Protein AF-A0A0D3J3I7-F1 (afdb_monomer)

Structure (mmCIF, N/CA/C/O backbone):
data_AF-A0A0D3J3I7-F1
#
_entry.id   AF-A0A0D3J3I7-F1
#
loop_
_atom_site.group_PDB
_atom_site.id
_atom_site.type_symbol
_atom_site.label_atom_id
_atom_site.label_alt_id
_atom_site.label_comp_id
_atom_site.label_asym_id
_atom_site.label_entity_id
_atom_site.label_seq_id
_atom_site.pdbx_PDB_ins_code
_atom_site.Cartn_x
_atom_site.Cartn_y
_atom_site.Cartn_z
_atom_site.occupancy
_atom_site.B_iso_or_equiv
_atom_site.auth_seq_id
_atom_site.auth_comp_id
_atom_site.auth_asym_id
_atom_site.auth_atom_id
_atom_site.pdbx_PDB_model_num
ATOM 1 N N . MET A 1 1 ? -4.896 -12.250 12.990 1.00 57.44 1 MET A N 1
ATOM 2 C CA . MET A 1 1 ? -4.670 -11.196 14.006 1.00 57.44 1 MET A CA 1
ATOM 3 C C . MET A 1 1 ? -5.118 -11.741 15.356 1.00 57.44 1 MET A C 1
ATOM 5 O O . MET A 1 1 ? -6.136 -12.419 15.376 1.00 57.44 1 MET A O 1
ATOM 9 N N . LEU A 1 2 ? -4.373 -11.511 16.444 1.00 67.31 2 LEU A N 1
ATOM 10 C CA . LEU A 1 2 ? -4.566 -12.189 17.744 1.00 67.31 2 LEU A CA 1
ATOM 11 C C . LEU A 1 2 ? -5.794 -11.716 18.566 1.00 67.31 2 LEU A C 1
ATOM 13 O O . LEU A 1 2 ? -6.031 -12.215 19.660 1.00 67.31 2 LEU A O 1
ATOM 17 N N . GLY A 1 3 ? -6.632 -10.822 18.035 1.00 79.81 3 GLY A N 1
ATOM 18 C CA . GLY A 1 3 ? -7.768 -10.245 18.764 1.00 79.81 3 GLY A CA 1
ATOM 19 C C . GLY A 1 3 ? -7.350 -9.111 19.710 1.00 79.81 3 GLY A C 1
ATOM 20 O O . GLY A 1 3 ? -6.166 -8.823 19.875 1.00 79.81 3 GLY A O 1
ATOM 21 N N . ALA A 1 4 ? -8.331 -8.428 20.304 1.00 81.31 4 ALA A N 1
ATOM 22 C CA . ALA A 1 4 ? -8.087 -7.271 21.165 1.00 81.31 4 ALA A CA 1
ATOM 23 C C . ALA A 1 4 ? -7.323 -7.649 22.451 1.00 81.31 4 ALA A C 1
ATOM 25 O O . ALA A 1 4 ? -7.699 -8.599 23.140 1.00 81.31 4 ALA A O 1
ATOM 26 N N . GLY A 1 5 ? -6.301 -6.858 22.798 1.00 85.25 5 GLY A N 1
ATOM 27 C CA . GLY A 1 5 ? -5.509 -6.997 24.030 1.00 85.25 5 GLY A CA 1
ATOM 28 C C . GLY A 1 5 ? -4.115 -7.604 23.849 1.00 85.25 5 GLY A C 1
ATOM 29 O O . GLY A 1 5 ? -3.345 -7.615 24.804 1.00 85.25 5 GLY A O 1
ATOM 30 N N . TRP A 1 6 ? -3.774 -8.085 22.653 1.00 91.69 6 TRP A N 1
ATOM 31 C CA . TRP A 1 6 ? -2.410 -8.500 22.325 1.00 91.69 6 TRP A CA 1
ATOM 32 C C . TRP A 1 6 ? -1.606 -7.325 21.781 1.00 91.69 6 TRP A C 1
ATOM 34 O O . TRP A 1 6 ? -2.103 -6.587 20.931 1.00 91.69 6 TRP A O 1
ATOM 44 N N . ASP A 1 7 ? -0.370 -7.193 22.242 1.00 92.12 7 ASP A N 1
ATOM 45 C CA . ASP A 1 7 ? 0.587 -6.179 21.797 1.00 92.12 7 ASP A CA 1
ATOM 46 C C . ASP A 1 7 ? 1.957 -6.832 21.549 1.00 92.12 7 ASP A C 1
ATOM 48 O O . ASP A 1 7 ? 2.166 -7.987 21.930 1.00 92.12 7 ASP A O 1
ATOM 52 N N . ALA A 1 8 ? 2.891 -6.132 20.905 1.00 93.88 8 ALA A N 1
ATOM 53 C CA . ALA A 1 8 ? 4.287 -6.567 20.867 1.00 93.88 8 ALA A CA 1
ATOM 54 C C . ALA A 1 8 ? 4.838 -6.708 22.297 1.00 93.88 8 ALA A C 1
ATOM 56 O O . ALA A 1 8 ? 4.357 -6.063 23.227 1.00 93.88 8 ALA A O 1
ATOM 57 N N . VAL A 1 9 ? 5.828 -7.576 22.501 1.00 96.06 9 VAL A N 1
ATOM 58 C CA . VAL A 1 9 ? 6.453 -7.695 23.823 1.00 96.06 9 VAL A CA 1
ATOM 59 C C . VAL A 1 9 ? 7.316 -6.470 24.141 1.00 96.06 9 VAL A C 1
ATOM 61 O O . VAL A 1 9 ? 8.120 -6.041 23.314 1.00 96.06 9 VAL A O 1
ATOM 64 N N . SER A 1 10 ? 7.170 -5.925 25.350 1.00 96.12 10 SER A N 1
ATOM 65 C CA . SER A 1 10 ? 8.078 -4.914 25.902 1.00 96.12 10 SER A CA 1
ATOM 66 C C . SER A 1 10 ? 9.204 -5.589 26.683 1.00 96.12 10 SER A C 1
ATOM 68 O O . SER A 1 10 ? 8.958 -6.248 27.696 1.00 96.12 10 SER A O 1
ATOM 70 N N . ILE A 1 11 ? 10.456 -5.422 26.254 1.00 97.44 11 ILE A N 1
ATOM 71 C CA . ILE A 1 11 ? 11.597 -5.996 26.980 1.00 97.44 11 ILE A CA 1
ATOM 72 C C . ILE A 1 11 ? 11.924 -5.151 28.212 1.00 97.44 11 ILE A C 1
ATOM 74 O O . ILE A 1 11 ? 11.883 -3.921 28.187 1.00 97.44 11 ILE A O 1
ATOM 78 N N . THR A 1 12 ? 12.224 -5.801 29.337 1.00 96.94 12 THR A N 1
ATOM 79 C CA . THR A 1 12 ? 12.424 -5.095 30.617 1.00 96.94 12 THR A CA 1
ATOM 80 C C . THR A 1 12 ? 13.801 -5.268 31.226 1.00 96.94 12 THR A C 1
ATOM 82 O O . THR A 1 12 ? 14.223 -4.392 31.976 1.00 96.94 12 THR A O 1
ATOM 85 N N . SER A 1 13 ? 14.494 -6.353 30.897 1.00 98.00 13 SER A N 1
ATOM 86 C CA . SER A 1 13 ? 15.847 -6.658 31.353 1.00 98.00 13 SER A CA 1
ATOM 87 C C . SER A 1 13 ? 16.481 -7.728 30.455 1.00 98.00 13 SER A C 1
ATOM 89 O O . SER A 1 13 ? 15.801 -8.284 29.586 1.00 98.00 13 SER A O 1
ATOM 91 N N . ALA A 1 14 ? 17.766 -8.026 30.660 1.00 97.38 14 ALA A N 1
ATOM 92 C CA . ALA A 1 14 ? 18.459 -9.092 29.936 1.00 97.38 14 ALA A CA 1
ATOM 93 C C . ALA A 1 14 ? 17.868 -10.477 30.268 1.00 97.38 14 ALA A C 1
ATOM 95 O O . ALA A 1 14 ? 17.633 -11.284 29.370 1.00 97.38 14 ALA A O 1
ATOM 96 N N . GLU A 1 15 ? 17.502 -10.714 31.530 1.00 97.19 15 GLU A N 1
ATOM 97 C CA . GLU A 1 15 ? 16.853 -11.955 31.974 1.00 97.19 15 GLU A CA 1
ATOM 98 C C . GLU A 1 15 ? 15.465 -12.122 31.345 1.00 97.19 15 GLU A C 1
ATOM 100 O O . GLU A 1 15 ? 15.056 -13.237 31.019 1.00 97.19 15 GLU A O 1
ATOM 105 N N . HIS A 1 16 ? 14.740 -11.017 31.123 1.00 97.38 16 HIS A N 1
ATOM 106 C CA . HIS A 1 16 ? 13.478 -11.067 30.388 1.00 97.38 16 HIS A CA 1
ATOM 107 C C . HIS A 1 16 ? 13.714 -11.521 28.936 1.00 97.38 16 HIS A C 1
ATOM 109 O O . HIS A 1 16 ? 12.971 -12.360 28.435 1.00 97.38 16 HIS A O 1
ATOM 115 N N . VAL A 1 17 ? 14.776 -11.056 28.269 1.00 97.25 17 VAL A N 1
ATOM 116 C CA . VAL A 1 17 ? 15.112 -11.520 26.910 1.00 97.25 17 VAL A CA 1
ATOM 117 C C . VAL A 1 17 ? 15.514 -12.997 26.890 1.00 97.25 17 VAL A C 1
ATOM 119 O O . VAL A 1 17 ? 15.065 -13.733 26.012 1.00 97.25 17 VAL A O 1
ATOM 122 N N . GLU A 1 18 ? 16.277 -13.469 27.874 1.00 96.56 18 GLU A N 1
ATOM 123 C CA . GLU A 1 18 ? 16.594 -14.897 28.015 1.00 96.56 18 GLU A CA 1
ATOM 124 C C . GLU A 1 18 ? 15.328 -15.745 28.211 1.00 96.56 18 GLU A C 1
ATOM 126 O O . GLU A 1 18 ? 15.147 -16.782 27.564 1.00 96.56 18 GLU A O 1
ATOM 131 N N . TRP A 1 19 ? 14.392 -15.272 29.039 1.00 97.06 19 TRP A N 1
ATOM 132 C CA . TRP A 1 19 ? 13.085 -15.904 29.189 1.00 97.06 19 TRP A CA 1
ATOM 133 C C . TRP A 1 19 ? 12.319 -15.958 27.857 1.00 97.06 19 TRP A C 1
ATOM 135 O O . TRP A 1 19 ? 11.786 -17.015 27.512 1.00 97.06 19 TRP A O 1
ATOM 145 N N . LEU A 1 20 ? 12.319 -14.878 27.066 1.00 96.44 20 LEU A N 1
ATOM 146 C CA . LEU A 1 20 ? 11.672 -14.834 25.747 1.00 96.44 20 LEU A CA 1
ATOM 147 C C . LEU A 1 20 ? 12.303 -15.805 24.739 1.00 96.44 20 LEU A C 1
ATOM 149 O O . LEU A 1 20 ? 11.573 -16.444 23.981 1.00 96.44 20 LEU A O 1
ATOM 153 N N . VAL A 1 21 ? 13.629 -15.969 24.747 1.00 96.38 21 VAL A N 1
ATOM 154 C CA . VAL A 1 21 ? 14.327 -16.971 23.920 1.00 96.38 21 VAL A CA 1
ATOM 155 C C . VAL A 1 21 ? 13.874 -18.386 24.266 1.00 96.38 21 VAL A C 1
ATOM 157 O O . VAL A 1 21 ? 13.598 -19.185 23.365 1.00 96.38 21 VAL A O 1
ATOM 160 N N . ASN A 1 22 ? 13.727 -18.687 25.558 1.00 95.31 22 ASN A N 1
ATOM 161 C CA . ASN A 1 22 ? 13.213 -19.978 26.010 1.00 95.31 22 ASN A CA 1
ATOM 162 C C . ASN A 1 22 ? 11.760 -20.198 25.560 1.00 95.31 22 ASN A C 1
ATOM 164 O O . ASN A 1 22 ? 11.439 -21.283 25.076 1.00 95.31 22 ASN A O 1
ATOM 168 N N . GLN A 1 23 ? 10.900 -19.174 25.638 1.00 95.69 23 GLN A N 1
ATOM 169 C CA . GLN A 1 23 ? 9.522 -19.259 25.132 1.00 95.69 23 GLN A CA 1
ATOM 170 C C . GLN A 1 23 ? 9.476 -19.483 23.613 1.00 95.69 23 GLN A C 1
ATOM 172 O O . GLN A 1 23 ? 8.735 -20.343 23.139 1.00 95.69 23 GLN A O 1
ATOM 177 N N . ALA A 1 24 ? 10.287 -18.753 22.841 1.00 94.69 24 ALA A N 1
ATOM 178 C CA . ALA A 1 24 ? 10.359 -18.911 21.389 1.00 94.69 24 ALA A CA 1
ATOM 179 C C . ALA A 1 24 ? 10.838 -20.318 20.998 1.00 94.69 24 ALA A C 1
ATOM 181 O O . ALA A 1 24 ? 10.237 -20.966 20.140 1.00 94.69 24 ALA A O 1
ATOM 182 N N . THR A 1 25 ? 11.870 -20.821 21.676 1.00 94.44 25 THR A N 1
ATOM 183 C CA . THR A 1 25 ? 12.397 -22.175 21.460 1.00 94.44 25 THR A CA 1
ATOM 184 C C . THR A 1 25 ? 11.352 -23.237 21.806 1.00 94.44 25 THR A C 1
ATOM 186 O O . THR A 1 25 ? 11.123 -24.153 21.018 1.00 94.44 25 THR A O 1
ATOM 189 N N . ALA A 1 26 ? 10.657 -23.094 22.941 1.00 94.69 26 ALA A N 1
ATOM 190 C CA . ALA A 1 26 ? 9.583 -24.002 23.350 1.00 94.69 26 ALA A CA 1
ATOM 191 C C . ALA A 1 26 ? 8.400 -24.003 22.364 1.00 94.69 26 ALA A C 1
ATOM 193 O O . ALA A 1 26 ? 7.757 -25.031 22.169 1.00 94.69 26 ALA A O 1
ATOM 194 N N . ALA A 1 27 ? 8.149 -22.875 21.694 1.00 93.75 27 ALA A N 1
ATOM 195 C CA . ALA A 1 27 ? 7.166 -22.753 20.621 1.00 93.75 27 ALA A CA 1
ATOM 196 C C . ALA A 1 27 ? 7.657 -23.293 19.257 1.00 93.75 27 ALA A C 1
ATOM 198 O O . ALA A 1 27 ? 6.959 -23.144 18.253 1.00 93.75 27 ALA A O 1
ATOM 199 N N . GLY A 1 28 ? 8.846 -23.905 19.197 1.00 94.62 28 GLY A N 1
ATOM 200 C CA . GLY A 1 28 ? 9.413 -24.489 17.980 1.00 94.62 28 GLY A CA 1
ATOM 201 C C . GLY A 1 28 ? 9.999 -23.467 17.003 1.00 94.62 28 GLY A C 1
ATOM 202 O O . GLY A 1 28 ? 10.141 -23.763 15.817 1.00 94.62 28 GLY A O 1
ATOM 203 N N . VAL A 1 29 ? 10.317 -22.251 17.459 1.00 92.56 29 VAL A N 1
ATOM 204 C CA . VAL A 1 29 ? 10.992 -21.258 16.619 1.00 92.56 29 VAL A CA 1
ATOM 205 C C . VAL A 1 29 ? 12.470 -21.627 16.500 1.00 92.56 29 VAL A C 1
ATOM 207 O O . VAL A 1 29 ? 13.204 -21.598 17.483 1.00 92.56 29 VAL A O 1
ATOM 210 N N . ASP A 1 30 ? 12.916 -21.944 15.285 1.00 92.56 30 ASP A N 1
ATOM 211 C CA . ASP A 1 30 ? 14.334 -22.168 14.998 1.00 92.56 30 ASP A CA 1
ATOM 212 C C . ASP A 1 30 ? 15.090 -20.831 14.959 1.00 92.56 30 ASP A C 1
ATOM 214 O O . ASP A 1 30 ? 14.968 -20.053 14.007 1.00 92.56 30 ASP A O 1
ATOM 218 N N . LEU A 1 31 ? 15.852 -20.568 16.023 1.00 92.62 31 LEU A N 1
ATOM 219 C CA . LEU A 1 31 ? 16.648 -19.352 16.206 1.00 92.62 31 LEU A CA 1
ATOM 220 C C . LEU A 1 31 ? 18.037 -19.429 15.552 1.00 92.62 31 LEU A C 1
ATOM 222 O O . LEU A 1 31 ? 18.765 -18.438 15.568 1.00 92.62 31 LEU A O 1
ATOM 226 N N . SER A 1 32 ? 18.407 -20.572 14.961 1.00 89.31 32 SER A N 1
ATOM 227 C CA . SER A 1 32 ? 19.679 -20.737 14.245 1.00 89.31 32 SER A CA 1
ATOM 228 C C . SER A 1 32 ? 19.626 -20.239 12.796 1.00 89.31 32 SER A C 1
ATOM 230 O O . SER A 1 32 ? 20.665 -20.005 12.179 1.00 89.31 32 SER A O 1
ATOM 232 N N . LEU A 1 33 ? 18.420 -20.049 12.251 1.00 86.62 33 LEU A N 1
ATOM 233 C CA . LEU A 1 33 ? 18.220 -19.552 10.895 1.00 86.62 33 LEU A CA 1
ATOM 234 C C . LEU A 1 33 ? 18.658 -18.092 10.761 1.00 86.62 33 LEU A C 1
ATOM 236 O O . LEU A 1 33 ? 18.650 -17.320 11.718 1.00 86.62 33 LEU A O 1
ATOM 240 N N . PHE A 1 34 ? 18.943 -17.684 9.522 1.00 84.69 34 PHE A N 1
ATOM 241 C CA . PHE A 1 34 ? 19.198 -16.292 9.130 1.00 84.69 34 PHE A CA 1
ATOM 242 C C . PHE A 1 34 ? 17.916 -15.429 9.157 1.00 84.69 34 PHE A C 1
ATOM 244 O O . PHE A 1 34 ? 17.576 -14.750 8.189 1.00 84.69 34 PHE A O 1
ATOM 251 N N . LYS A 1 35 ? 17.134 -15.552 10.234 1.00 89.62 35 LYS A N 1
ATOM 252 C CA . LYS A 1 35 ? 15.877 -14.854 10.501 1.00 89.62 35 LYS A CA 1
ATOM 253 C C . LYS A 1 35 ? 15.730 -14.654 12.007 1.00 89.62 35 LYS A C 1
ATOM 255 O O . LYS A 1 35 ? 16.108 -15.527 12.785 1.00 89.62 35 LYS A O 1
ATOM 260 N N . GLY A 1 36 ? 15.152 -13.526 12.403 1.00 90.44 36 GLY A N 1
ATOM 261 C CA . GLY A 1 36 ? 15.081 -13.126 13.808 1.00 90.44 36 GLY A CA 1
ATOM 262 C C . GLY A 1 36 ? 13.693 -13.021 14.400 1.00 90.44 36 GLY A C 1
ATOM 263 O O . GLY A 1 36 ? 12.679 -13.115 13.701 1.00 90.44 36 GLY A O 1
ATOM 264 N N . VAL A 1 37 ? 13.689 -12.740 15.698 1.00 96.12 37 VAL A N 1
ATOM 265 C CA . VAL A 1 37 ? 12.546 -12.234 16.455 1.00 96.12 37 VAL A CA 1
ATOM 266 C C . VAL A 1 37 ? 12.871 -10.802 16.895 1.00 96.12 37 VAL A C 1
ATOM 268 O O . VAL A 1 37 ? 13.806 -10.631 17.679 1.00 96.12 37 VAL A O 1
ATOM 271 N N . PRO A 1 38 ? 12.153 -9.774 16.404 1.00 97.19 38 PRO A N 1
ATOM 272 C CA . PRO A 1 38 ? 12.427 -8.385 16.763 1.00 97.19 38 PRO A CA 1
ATOM 273 C C . PRO A 1 38 ? 12.029 -8.100 18.212 1.00 97.19 38 PRO A C 1
ATOM 275 O O . PRO A 1 38 ? 10.992 -8.578 18.674 1.00 97.19 38 PRO A O 1
ATOM 278 N N . LEU A 1 39 ? 12.829 -7.282 18.896 1.00 97.44 39 LEU A N 1
ATOM 279 C CA . LEU A 1 39 ? 12.603 -6.842 20.277 1.00 97.44 39 LEU A CA 1
ATOM 280 C C . LEU A 1 39 ? 12.649 -5.321 20.455 1.00 97.44 39 LEU A C 1
ATOM 282 O O . LEU A 1 39 ? 12.078 -4.807 21.413 1.00 97.44 39 LEU A O 1
ATOM 286 N N . ALA A 1 40 ? 13.329 -4.606 19.561 1.00 97.50 40 ALA A N 1
ATOM 287 C CA . ALA A 1 40 ? 13.493 -3.161 19.641 1.00 97.50 40 ALA A CA 1
ATOM 288 C C . ALA A 1 40 ? 13.555 -2.529 18.245 1.00 97.50 40 ALA A C 1
ATOM 290 O O . ALA A 1 40 ? 13.792 -3.227 17.259 1.00 97.50 40 ALA A O 1
ATOM 291 N N . TYR A 1 41 ? 13.352 -1.215 18.167 1.00 96.38 41 TYR A N 1
ATOM 292 C CA . TYR A 1 41 ? 13.333 -0.437 16.927 1.00 96.38 41 TYR A CA 1
ATOM 293 C C . TYR A 1 41 ? 14.290 0.760 16.999 1.00 96.38 41 TYR A C 1
ATOM 295 O O . TYR A 1 41 ? 14.262 1.512 17.969 1.00 96.38 41 TYR A O 1
ATOM 303 N N . ASP A 1 42 ? 15.110 0.952 15.969 1.00 95.19 42 ASP A N 1
ATOM 304 C CA . ASP A 1 42 ? 15.963 2.124 15.763 1.00 95.19 42 ASP A CA 1
ATOM 305 C C . ASP A 1 42 ? 15.282 3.088 14.764 1.00 95.19 42 ASP A C 1
ATOM 307 O O . ASP A 1 42 ? 15.338 2.878 13.545 1.00 95.19 42 ASP A O 1
ATOM 311 N N . PRO A 1 43 ? 14.626 4.163 15.243 1.00 90.56 43 PRO A N 1
ATOM 312 C CA . PRO A 1 43 ? 13.982 5.153 14.386 1.00 90.56 43 PRO A CA 1
ATOM 313 C C . PRO A 1 43 ? 14.981 6.003 13.591 1.00 90.56 43 PRO A C 1
ATOM 315 O O . PRO A 1 43 ? 14.593 6.610 12.591 1.00 90.56 43 PRO A O 1
ATOM 318 N N . HIS A 1 44 ? 16.242 6.075 14.026 1.00 89.06 44 HIS A N 1
ATOM 319 C CA . HIS A 1 44 ? 17.278 6.925 13.442 1.00 89.06 44 HIS A CA 1
ATOM 320 C C . HIS A 1 44 ? 18.160 6.182 12.433 1.00 89.06 44 HIS A C 1
ATOM 322 O O . HIS A 1 44 ? 18.790 6.829 11.593 1.00 89.06 44 HIS A O 1
ATOM 328 N N . ARG A 1 45 ? 18.150 4.842 12.457 1.00 87.25 45 ARG A N 1
ATOM 329 C CA . ARG A 1 45 ? 18.947 3.951 11.592 1.00 87.25 45 ARG A CA 1
ATOM 330 C C . ARG A 1 45 ? 20.447 4.225 11.680 1.00 87.25 45 ARG A C 1
ATOM 332 O O . ARG A 1 45 ? 21.179 4.057 10.699 1.00 87.25 45 ARG A O 1
ATOM 339 N N . ASP A 1 46 ? 20.897 4.703 12.835 1.00 87.38 46 ASP A N 1
ATOM 340 C CA . ASP A 1 46 ? 22.302 4.984 13.106 1.00 87.38 46 ASP A CA 1
ATOM 341 C C . ASP A 1 46 ? 22.995 3.829 13.842 1.00 87.38 46 ASP A C 1
ATOM 343 O O . ASP A 1 46 ? 24.223 3.849 13.982 1.00 87.38 46 ASP A O 1
ATOM 347 N N . GLY A 1 47 ? 22.225 2.814 14.253 1.00 88.69 47 GLY A N 1
ATOM 348 C CA . GLY A 1 47 ? 22.690 1.652 14.995 1.00 88.69 47 GLY A CA 1
ATOM 349 C C . GLY A 1 47 ? 23.138 1.996 16.413 1.00 88.69 47 GLY A C 1
ATOM 350 O O . GLY A 1 47 ? 23.890 1.231 17.007 1.00 88.69 47 GLY A O 1
ATOM 351 N N . ARG A 1 48 ? 22.770 3.161 16.964 1.00 92.38 48 ARG A N 1
ATOM 352 C CA . ARG A 1 48 ? 23.236 3.608 18.289 1.00 92.38 48 ARG A CA 1
ATOM 353 C C . ARG A 1 48 ? 22.182 3.458 19.362 1.00 92.38 48 ARG A C 1
ATOM 355 O O . ARG A 1 48 ? 22.537 3.078 20.473 1.00 92.38 48 ARG A O 1
ATOM 362 N N . THR A 1 49 ? 20.930 3.772 19.041 1.00 95.06 49 THR A N 1
ATOM 363 C CA . THR A 1 49 ? 19.833 3.788 20.012 1.00 95.06 49 THR A CA 1
ATOM 364 C C . THR A 1 49 ? 18.646 2.979 19.528 1.00 95.06 49 THR A C 1
ATOM 366 O O . THR A 1 49 ? 18.132 3.208 18.436 1.00 95.06 49 THR A O 1
ATOM 369 N N . TYR A 1 50 ? 18.176 2.082 20.383 1.00 96.94 50 TYR A N 1
ATOM 370 C CA . TYR A 1 50 ? 17.038 1.213 20.144 1.00 96.94 50 TYR A CA 1
ATOM 371 C C . TYR A 1 50 ? 15.958 1.473 21.181 1.00 96.94 50 TYR A C 1
ATOM 373 O O . TYR A 1 50 ? 16.234 1.570 22.375 1.00 96.94 50 TYR A O 1
ATOM 381 N N . PHE A 1 51 ? 14.714 1.537 20.726 1.00 97.38 51 PHE A N 1
ATOM 382 C CA . PHE A 1 51 ? 13.549 1.829 21.547 1.00 97.38 51 PHE A CA 1
ATOM 383 C C . PHE A 1 51 ? 12.610 0.629 21.619 1.00 97.38 51 PHE A C 1
ATOM 385 O O . PHE A 1 51 ? 12.555 -0.204 20.711 1.00 97.38 51 PHE A O 1
ATOM 392 N N . ASP A 1 52 ? 11.872 0.540 22.719 1.00 97.25 52 ASP A N 1
ATOM 393 C CA . ASP A 1 52 ? 10.883 -0.508 22.948 1.00 97.25 52 ASP A CA 1
ATOM 394 C C . ASP A 1 52 ? 9.778 -0.486 21.878 1.00 97.25 52 ASP A C 1
ATOM 396 O O . ASP A 1 52 ? 9.247 0.575 21.544 1.00 97.25 52 ASP A O 1
ATOM 400 N N . LEU A 1 53 ? 9.388 -1.660 21.366 1.00 95.56 53 LEU A N 1
ATOM 401 C CA . LEU A 1 53 ? 8.374 -1.776 20.307 1.00 95.56 53 LEU A CA 1
ATOM 402 C C . LEU A 1 53 ? 6.981 -1.277 20.726 1.00 95.56 53 LEU A C 1
ATOM 404 O O . LEU A 1 53 ? 6.203 -0.871 19.866 1.00 95.56 53 LEU A O 1
ATOM 408 N N . THR A 1 54 ? 6.667 -1.291 22.024 1.00 92.88 54 THR A N 1
ATOM 409 C CA . THR A 1 54 ? 5.386 -0.809 22.576 1.00 92.88 54 THR A CA 1
ATOM 410 C C . THR A 1 54 ? 5.469 0.610 23.131 1.00 92.88 54 THR A C 1
ATOM 412 O O . THR A 1 54 ? 4.448 1.264 23.341 1.00 92.88 54 THR A O 1
ATOM 415 N N . ASN A 1 55 ? 6.682 1.104 23.383 1.00 93.69 55 ASN A N 1
ATOM 416 C CA . ASN A 1 55 ? 6.918 2.432 23.927 1.00 93.69 55 ASN A CA 1
ATOM 417 C C . ASN A 1 55 ? 8.162 3.055 23.289 1.00 93.69 55 ASN A C 1
ATOM 419 O O . ASN A 1 55 ? 9.262 2.984 23.833 1.00 93.69 55 ASN A O 1
ATOM 423 N N . LEU A 1 56 ? 7.955 3.754 22.173 1.00 93.00 56 LEU A N 1
ATOM 424 C CA . LEU A 1 56 ? 9.025 4.398 21.405 1.00 93.00 56 LEU A CA 1
ATOM 425 C C . LEU A 1 56 ? 9.771 5.513 22.165 1.00 93.00 56 LEU A C 1
ATOM 427 O O . LEU A 1 56 ? 10.756 6.030 21.655 1.00 93.00 56 LEU A O 1
ATOM 431 N N . ALA A 1 57 ? 9.325 5.902 23.366 1.00 92.88 57 ALA A N 1
ATOM 432 C CA . ALA A 1 57 ? 10.053 6.829 24.233 1.00 92.88 57 ALA A CA 1
ATOM 433 C C . ALA A 1 57 ? 11.025 6.120 25.195 1.00 92.88 57 ALA A C 1
ATOM 435 O O . ALA A 1 57 ? 11.837 6.776 25.848 1.00 92.88 57 ALA A O 1
ATOM 436 N N . ARG A 1 58 ? 10.937 4.791 25.320 1.00 97.06 58 ARG A N 1
ATOM 437 C CA . ARG A 1 58 ? 11.777 3.996 26.212 1.00 97.06 58 ARG A CA 1
ATOM 438 C C . ARG A 1 58 ? 12.982 3.456 25.451 1.00 97.06 58 ARG A C 1
ATOM 440 O O . ARG A 1 58 ? 12.846 2.521 24.668 1.00 97.06 58 ARG A O 1
ATOM 447 N N . ASP A 1 59 ? 14.151 4.011 25.744 1.00 97.31 59 ASP A N 1
ATOM 448 C CA . ASP A 1 59 ? 15.434 3.477 25.286 1.00 97.31 59 ASP A CA 1
ATOM 449 C C . ASP A 1 59 ? 15.713 2.116 25.954 1.00 97.31 59 ASP A C 1
ATOM 451 O O . ASP A 1 59 ? 15.740 1.996 27.183 1.00 97.31 59 ASP A O 1
ATOM 455 N N . VAL A 1 60 ? 15.885 1.080 25.134 1.00 98.06 60 VAL A N 1
ATOM 456 C CA . VAL A 1 60 ? 16.210 -0.295 25.542 1.00 98.06 60 VAL A CA 1
ATOM 457 C C . VAL A 1 60 ? 17.617 -0.714 25.112 1.00 98.06 60 VAL A C 1
ATOM 459 O O . VAL A 1 60 ? 18.020 -1.849 25.370 1.00 98.06 60 VAL A O 1
ATOM 462 N N . THR A 1 61 ? 18.406 0.198 24.536 1.00 97.44 61 THR A N 1
ATOM 463 C CA . THR A 1 61 ? 19.822 -0.022 24.200 1.00 97.44 61 THR A CA 1
ATOM 464 C C . THR A 1 61 ? 20.615 -0.593 25.376 1.00 97.44 61 THR A C 1
ATOM 466 O O . THR A 1 61 ? 21.316 -1.582 25.164 1.00 97.44 61 THR A O 1
ATOM 469 N N . PRO A 1 62 ? 20.466 -0.101 26.629 1.00 98.00 62 PRO A N 1
ATOM 470 C CA . PRO A 1 62 ? 21.204 -0.664 27.760 1.00 98.00 62 PRO A CA 1
ATOM 471 C C . PRO A 1 62 ? 20.922 -2.154 28.009 1.00 98.00 62 PRO A C 1
ATOM 473 O O . PRO A 1 62 ? 21.812 -2.869 28.462 1.00 98.00 62 PRO A O 1
ATOM 476 N N . ILE A 1 63 ? 19.714 -2.642 27.691 1.00 98.19 63 ILE A N 1
ATOM 477 C CA . ILE A 1 63 ? 19.354 -4.065 27.819 1.00 98.19 63 ILE A CA 1
ATOM 478 C C . ILE A 1 63 ? 20.088 -4.889 26.756 1.00 98.19 63 ILE A C 1
ATOM 480 O O . ILE A 1 63 ? 20.664 -5.928 27.070 1.00 98.19 63 ILE A O 1
ATOM 484 N N . LEU A 1 64 ? 20.104 -4.414 25.507 1.00 97.19 64 LEU A N 1
ATOM 485 C CA . LEU A 1 64 ? 20.803 -5.082 24.407 1.00 97.19 64 LEU A CA 1
ATOM 486 C C . LEU A 1 64 ? 22.324 -5.108 24.639 1.00 97.19 64 LEU A C 1
ATOM 488 O O . LEU A 1 64 ? 22.966 -6.139 24.438 1.00 97.19 64 LEU A O 1
ATOM 492 N N . THR A 1 65 ? 22.897 -4.011 25.147 1.00 96.12 65 THR A N 1
ATOM 493 C CA . THR A 1 65 ? 24.316 -3.945 25.529 1.00 96.12 65 THR A CA 1
ATOM 494 C C . THR A 1 65 ? 24.634 -4.895 26.685 1.00 96.12 65 THR A C 1
ATOM 496 O O . THR A 1 65 ? 25.678 -5.545 26.660 1.00 96.12 65 THR A O 1
ATOM 499 N N . ALA A 1 66 ? 23.741 -5.026 27.675 1.00 96.56 66 ALA A N 1
ATOM 500 C CA . ALA A 1 66 ? 23.912 -5.982 28.770 1.00 96.56 66 ALA A CA 1
ATOM 501 C C . ALA A 1 66 ? 23.939 -7.435 28.264 1.00 96.56 66 ALA A C 1
ATOM 503 O O . ALA A 1 66 ? 24.817 -8.194 28.658 1.00 96.56 66 ALA A O 1
ATOM 504 N N . LEU A 1 67 ? 23.070 -7.801 27.314 1.00 96.56 67 LEU A N 1
ATOM 505 C CA . LEU A 1 67 ? 23.100 -9.129 26.684 1.00 96.56 67 LEU A CA 1
ATOM 506 C C . LEU A 1 67 ? 24.439 -9.398 25.981 1.00 96.56 67 LEU A C 1
ATOM 508 O O . LEU A 1 67 ? 25.034 -10.460 26.165 1.00 96.56 67 LEU A O 1
ATOM 512 N N . GLN A 1 68 ? 24.955 -8.436 25.209 1.00 95.25 68 GLN A N 1
ATOM 513 C CA . GLN A 1 68 ? 26.283 -8.565 24.596 1.00 95.25 68 GLN A CA 1
ATOM 514 C C . GLN A 1 68 ? 27.393 -8.721 25.645 1.00 95.25 68 GLN A C 1
ATOM 516 O O . GLN A 1 68 ? 28.266 -9.576 25.484 1.00 95.25 68 GLN A O 1
ATOM 521 N N . ALA A 1 69 ? 27.352 -7.939 26.728 1.00 95.50 69 ALA A N 1
ATOM 522 C CA . ALA A 1 69 ? 28.307 -8.047 27.833 1.00 95.50 69 ALA A CA 1
ATOM 523 C C . ALA A 1 69 ? 28.238 -9.419 28.529 1.00 95.50 69 ALA A C 1
ATOM 525 O O . ALA A 1 69 ? 29.273 -9.973 28.898 1.00 95.50 69 ALA A O 1
ATOM 526 N N . ASP A 1 70 ? 27.046 -10.014 28.601 1.00 96.25 70 ASP A N 1
ATOM 527 C CA . ASP A 1 70 ? 26.816 -11.374 29.092 1.00 96.25 70 ASP A CA 1
ATOM 528 C C . ASP A 1 70 ? 27.229 -12.459 28.079 1.00 96.25 70 ASP A C 1
ATOM 530 O O . ASP A 1 70 ? 26.988 -13.649 28.299 1.00 96.25 70 ASP A O 1
ATOM 534 N N . GLY A 1 71 ? 27.860 -12.100 26.959 1.00 95.81 71 GLY A N 1
ATOM 535 C CA . GLY A 1 71 ? 28.404 -13.037 25.977 1.00 95.81 71 GLY A CA 1
ATOM 536 C C . GLY A 1 71 ? 27.390 -13.537 24.949 1.00 95.81 71 GLY A C 1
ATOM 537 O O . GLY A 1 71 ? 27.605 -14.594 24.352 1.00 95.81 71 GLY A O 1
ATOM 538 N N . TRP A 1 72 ? 26.284 -12.820 24.740 1.00 96.25 72 TRP A N 1
ATOM 539 C CA . TRP A 1 72 ? 25.430 -13.067 23.581 1.00 96.25 72 TRP A CA 1
ATOM 540 C C . TRP A 1 72 ? 26.158 -12.606 22.304 1.00 96.25 72 TRP A C 1
ATOM 542 O O . TRP A 1 72 ? 26.634 -11.470 22.256 1.00 96.25 72 TRP A O 1
ATOM 552 N N . PRO A 1 73 ? 26.298 -13.464 21.274 1.00 94.06 73 PRO A N 1
ATOM 553 C CA . PRO A 1 73 ? 27.003 -13.100 20.046 1.00 94.06 73 PRO A CA 1
ATOM 554 C C . PRO A 1 73 ? 26.197 -12.087 19.211 1.00 94.06 73 PRO A C 1
ATOM 556 O O . PRO A 1 73 ? 25.017 -11.883 19.458 1.00 94.06 73 PRO A O 1
ATOM 559 N N . GLY A 1 74 ? 26.801 -11.502 18.173 1.00 90.88 74 GLY A N 1
ATOM 560 C CA . GLY A 1 74 ? 26.118 -10.597 17.230 1.00 90.88 74 GLY A CA 1
ATOM 561 C C . GLY A 1 74 ? 26.423 -9.112 17.448 1.00 90.88 74 GLY A C 1
ATOM 562 O O . GLY A 1 74 ? 26.989 -8.727 18.471 1.00 90.88 74 GLY A O 1
ATOM 563 N N . ASP A 1 75 ? 26.097 -8.285 16.454 1.00 87.00 75 ASP A N 1
ATOM 564 C CA . ASP A 1 75 ? 26.412 -6.859 16.395 1.00 87.00 75 ASP A CA 1
ATOM 565 C C . ASP A 1 75 ? 25.184 -5.996 16.058 1.00 87.00 75 ASP A C 1
ATOM 567 O O . ASP A 1 75 ? 25.064 -5.437 14.978 1.00 87.00 75 ASP A O 1
ATOM 571 N N . PHE A 1 76 ? 24.297 -5.762 17.025 1.00 85.12 76 PHE A N 1
ATOM 572 C CA . PHE A 1 76 ? 23.175 -4.821 16.842 1.00 85.12 76 PHE A CA 1
ATOM 573 C C . PHE A 1 76 ? 23.593 -3.331 16.747 1.00 85.12 76 PHE A C 1
ATOM 575 O O . PHE A 1 76 ? 22.771 -2.427 16.817 1.00 85.12 76 PHE A O 1
ATOM 582 N N . HIS A 1 77 ? 24.889 -3.043 16.614 1.00 81.81 77 HIS A N 1
ATOM 583 C CA . HIS A 1 77 ? 25.438 -1.697 16.419 1.00 81.81 77 HIS A CA 1
ATOM 584 C C . HIS A 1 77 ? 25.978 -1.490 14.998 1.00 81.81 77 HIS A C 1
ATOM 586 O O . HIS A 1 77 ? 26.823 -0.616 14.761 1.00 81.81 77 HIS A O 1
ATOM 592 N N . THR A 1 78 ? 25.552 -2.311 14.034 1.00 76.38 78 THR A N 1
ATOM 593 C CA . THR A 1 78 ? 25.983 -2.101 12.654 1.00 76.38 78 THR A CA 1
ATOM 594 C C . THR A 1 78 ? 25.461 -0.764 12.153 1.00 76.38 78 THR A C 1
ATOM 596 O O . THR A 1 78 ? 24.326 -0.378 12.419 1.00 76.38 78 THR A O 1
ATOM 599 N N . GLN A 1 79 ? 26.299 -0.013 11.429 1.00 73.25 79 GLN A N 1
ATOM 600 C CA . GLN A 1 79 ? 25.841 1.194 10.739 1.00 73.25 79 GLN A CA 1
ATOM 601 C C . GLN A 1 79 ? 24.826 0.777 9.678 1.00 73.25 79 GLN A C 1
ATOM 603 O O . GLN A 1 79 ? 25.191 0.452 8.546 1.00 73.25 79 GLN A O 1
ATOM 608 N N . GLN A 1 80 ? 23.554 0.760 10.064 1.00 69.50 80 GLN A N 1
ATOM 609 C CA . GLN A 1 80 ? 22.492 0.163 9.273 1.00 69.50 80 GLN A CA 1
ATOM 610 C C . GLN A 1 80 ? 22.387 0.815 7.894 1.00 69.50 80 GLN A C 1
ATOM 612 O O . GLN A 1 80 ? 22.159 0.138 6.898 1.00 69.50 80 GLN A O 1
ATOM 617 N N . ASN A 1 81 ? 22.650 2.118 7.805 1.00 71.12 81 ASN A N 1
ATOM 618 C CA . ASN A 1 81 ? 22.659 2.867 6.550 1.00 71.12 81 ASN A CA 1
ATOM 619 C C . ASN A 1 81 ? 23.692 2.390 5.506 1.00 71.12 81 ASN A C 1
ATOM 621 O O . ASN A 1 81 ? 23.583 2.776 4.344 1.00 71.12 81 ASN A O 1
ATOM 625 N N . ARG A 1 82 ? 24.685 1.569 5.874 1.00 78.50 82 ARG A N 1
ATOM 626 C CA . ARG A 1 82 ? 25.649 0.983 4.924 1.00 78.50 82 ARG A CA 1
ATOM 627 C C . ARG A 1 82 ? 25.233 -0.386 4.413 1.00 78.50 82 ARG A C 1
ATOM 629 O O . ARG A 1 82 ? 25.719 -0.815 3.370 1.00 78.50 82 ARG A O 1
ATOM 636 N N . PHE A 1 83 ? 24.346 -1.063 5.129 1.00 77.25 83 PHE A N 1
ATOM 637 C CA . PHE A 1 83 ? 23.836 -2.368 4.744 1.00 77.25 83 PHE A CA 1
ATOM 638 C C . PHE A 1 83 ? 22.523 -2.205 3.972 1.00 77.25 83 PHE A C 1
ATOM 640 O O . PHE A 1 83 ? 21.851 -1.173 4.037 1.00 77.25 83 PHE A O 1
ATOM 647 N N . CYS A 1 84 ? 22.160 -3.221 3.190 1.00 84.75 84 CYS A N 1
ATOM 648 C CA . CYS A 1 84 ? 20.880 -3.248 2.482 1.00 84.75 84 CYS A CA 1
ATOM 649 C C . CYS A 1 84 ? 20.631 -2.096 1.498 1.00 84.75 84 CYS A C 1
ATOM 651 O O . CYS A 1 84 ? 19.533 -1.548 1.461 1.00 84.75 84 CYS A O 1
ATOM 653 N N . ASN A 1 85 ? 21.627 -1.699 0.702 1.00 83.75 85 ASN A N 1
ATOM 654 C CA . ASN A 1 85 ? 21.483 -0.595 -0.261 1.00 83.75 85 ASN A CA 1
ATOM 655 C C . ASN A 1 85 ? 20.936 0.700 0.382 1.00 83.75 85 ASN A C 1
ATOM 657 O O . ASN A 1 85 ? 20.183 1.444 -0.243 1.00 83.75 85 ASN A O 1
ATOM 661 N N . GLY A 1 86 ? 21.277 0.950 1.652 1.00 79.44 86 GLY A N 1
ATOM 662 C CA . GLY A 1 86 ? 20.850 2.138 2.390 1.00 79.44 86 GLY A CA 1
ATOM 663 C C . GLY A 1 86 ? 19.464 2.054 3.029 1.00 79.44 86 GLY A C 1
ATOM 664 O O . GLY A 1 86 ? 19.070 2.989 3.724 1.00 79.44 86 GLY A O 1
ATOM 665 N N . THR A 1 87 ? 18.717 0.954 2.864 1.00 77.81 87 THR A N 1
ATOM 666 C CA . THR A 1 87 ? 17.419 0.811 3.547 1.00 77.81 87 THR A CA 1
ATOM 667 C C . THR A 1 87 ? 17.577 0.556 5.044 1.00 77.81 87 THR A C 1
ATOM 669 O O . THR A 1 87 ? 16.665 0.872 5.808 1.00 77.81 87 THR A O 1
ATOM 672 N N . GLY A 1 88 ? 18.724 0.018 5.468 1.00 81.06 88 GLY A N 1
ATOM 673 C CA . GLY A 1 88 ? 18.994 -0.343 6.854 1.00 81.06 88 GLY A CA 1
ATOM 674 C C . GLY A 1 88 ? 18.186 -1.528 7.371 1.00 81.06 88 GLY A C 1
ATOM 675 O O . GLY A 1 88 ? 17.440 -2.184 6.635 1.00 81.06 88 GLY A O 1
ATOM 676 N N . GLN A 1 89 ? 18.384 -1.813 8.653 1.00 89.50 89 GLN A N 1
ATOM 677 C CA . GLN A 1 89 ? 17.826 -2.951 9.371 1.00 89.50 89 GLN A CA 1
ATOM 678 C C . GLN A 1 89 ? 17.271 -2.465 10.714 1.00 89.50 89 GLN A C 1
ATOM 680 O O . GLN A 1 89 ? 17.858 -2.742 11.751 1.00 89.50 89 GLN A O 1
ATOM 685 N N . PRO A 1 90 ? 16.159 -1.711 10.717 1.00 93.62 90 PRO A N 1
ATOM 686 C CA . PRO A 1 90 ? 15.793 -0.839 11.832 1.00 93.62 90 PRO A CA 1
ATOM 687 C C . PRO A 1 90 ? 15.303 -1.570 13.085 1.00 93.62 90 PRO A C 1
ATOM 689 O O . PRO A 1 90 ? 14.756 -0.932 13.971 1.00 93.62 90 PRO A O 1
ATOM 692 N N . TYR A 1 91 ? 15.458 -2.887 13.187 1.00 96.06 91 TYR A N 1
ATOM 693 C CA . TYR A 1 91 ? 14.990 -3.656 14.330 1.00 96.06 91 TYR A CA 1
ATOM 694 C C . TYR A 1 91 ? 16.114 -4.494 14.917 1.00 96.06 91 TYR A C 1
ATOM 696 O O . TYR A 1 91 ? 16.669 -5.322 14.209 1.00 96.06 91 TYR A O 1
ATOM 704 N N . ALA A 1 92 ? 16.379 -4.370 16.212 1.00 96.50 92 ALA A N 1
ATOM 705 C CA . ALA A 1 92 ? 17.256 -5.300 16.918 1.00 96.50 92 ALA A CA 1
ATOM 706 C C . ALA A 1 92 ? 16.430 -6.420 17.559 1.00 96.50 92 ALA A C 1
ATOM 708 O O . ALA A 1 92 ? 15.294 -6.213 18.000 1.00 96.50 92 ALA A O 1
ATOM 709 N N . GLY A 1 93 ? 16.989 -7.622 17.620 1.00 96.19 93 GLY A N 1
ATOM 710 C CA . GLY A 1 93 ? 16.316 -8.792 18.179 1.00 96.19 93 GLY A CA 1
ATOM 711 C C . GLY A 1 93 ? 17.269 -9.961 18.371 1.00 96.19 93 GLY A C 1
ATOM 712 O O . GLY A 1 93 ? 18.477 -9.768 18.310 1.00 96.19 93 GLY A O 1
ATOM 713 N N . PHE A 1 94 ? 16.745 -11.178 18.536 1.00 95.88 94 PHE A N 1
ATOM 714 C CA . PHE A 1 94 ? 17.573 -12.389 18.613 1.00 95.88 94 PHE A CA 1
ATOM 715 C C . PHE A 1 94 ? 17.346 -13.362 17.443 1.00 95.88 94 PHE A C 1
ATOM 717 O O . PHE A 1 94 ? 16.223 -13.516 16.956 1.00 95.88 94 PHE A O 1
ATOM 724 N N . GLY A 1 95 ? 18.410 -14.040 16.998 1.00 92.69 95 GLY A N 1
ATOM 725 C CA . GLY A 1 95 ? 18.394 -15.071 15.949 1.00 92.69 95 GLY A CA 1
ATOM 726 C C . GLY A 1 95 ? 19.796 -15.396 15.412 1.00 92.69 95 GLY A C 1
ATOM 727 O O . GLY A 1 95 ? 20.794 -15.095 16.060 1.00 92.69 95 GLY A O 1
ATOM 728 N N . TYR A 1 96 ? 19.901 -15.990 14.219 1.00 88.00 96 TYR A N 1
ATOM 729 C CA . TYR A 1 96 ? 21.147 -16.175 13.446 1.00 88.00 96 TYR A CA 1
ATOM 730 C C . TYR A 1 96 ? 22.252 -17.082 14.038 1.00 88.00 96 TYR A C 1
ATOM 732 O O . TYR A 1 96 ? 23.151 -17.515 13.311 1.00 88.00 96 TYR A O 1
ATOM 740 N N . LYS A 1 97 ? 22.225 -17.419 15.329 1.00 87.75 97 LYS A N 1
ATOM 741 C CA . LYS A 1 97 ? 23.241 -18.266 15.976 1.00 87.75 97 LYS A CA 1
ATOM 742 C C . LYS A 1 97 ? 22.596 -19.379 16.800 1.00 87.75 97 LYS A C 1
ATOM 744 O O . LYS A 1 97 ? 21.496 -19.192 17.319 1.00 87.75 97 LYS A O 1
ATOM 749 N N . PRO A 1 98 ? 23.267 -20.541 16.918 1.00 85.12 98 PRO A N 1
ATOM 750 C CA . PRO A 1 98 ? 22.759 -21.646 17.716 1.00 85.12 98 PRO A CA 1
ATOM 751 C C . PRO A 1 98 ? 22.640 -21.269 19.198 1.00 85.12 98 PRO A C 1
ATOM 753 O O . PRO A 1 98 ? 23.373 -20.426 19.714 1.00 85.12 98 PRO A O 1
ATOM 756 N N . LEU A 1 99 ? 21.709 -21.940 19.871 1.00 86.69 99 LEU A N 1
ATOM 757 C CA . LEU A 1 99 ? 21.491 -21.886 21.316 1.00 86.69 99 LEU A CA 1
ATOM 758 C C . LEU A 1 99 ? 22.768 -22.256 22.104 1.00 86.69 99 LEU A C 1
ATOM 760 O O . LEU A 1 99 ? 23.633 -22.955 21.570 1.00 86.69 99 LEU A O 1
ATOM 764 N N . PRO A 1 100 ? 22.905 -21.830 23.377 1.00 87.31 100 PRO A N 1
ATOM 765 C CA . PRO A 1 100 ? 21.873 -21.250 24.254 1.00 87.31 100 PRO A CA 1
ATOM 766 C C . PRO A 1 100 ? 21.653 -19.740 24.107 1.00 87.31 100 PRO A C 1
ATOM 768 O O . PRO A 1 100 ? 20.608 -19.246 24.511 1.00 87.31 100 PRO A O 1
ATOM 771 N N . LYS A 1 101 ? 22.606 -19.012 23.518 1.00 92.75 101 LYS A N 1
ATOM 772 C CA . LYS A 1 101 ? 22.544 -17.556 23.340 1.00 92.75 101 LYS A CA 1
ATOM 773 C C . LYS A 1 101 ? 22.476 -17.241 21.847 1.00 92.75 101 LYS A C 1
ATOM 775 O O . LYS A 1 101 ? 23.530 -17.158 21.210 1.00 92.75 101 LYS A O 1
ATOM 780 N N . PRO A 1 102 ? 21.269 -17.134 21.263 1.00 91.50 102 PRO A N 1
ATOM 781 C CA . PRO A 1 102 ? 21.138 -16.708 19.876 1.00 91.50 102 PRO A CA 1
ATOM 782 C C . PRO A 1 102 ? 21.750 -15.313 19.709 1.00 91.50 102 PRO A C 1
ATOM 784 O O . PRO A 1 102 ? 21.895 -14.560 20.670 1.00 91.50 102 PRO A O 1
ATOM 787 N N . GLY A 1 103 ? 22.154 -14.968 18.493 1.00 93.50 103 GLY A N 1
ATOM 788 C CA . GLY A 1 103 ? 22.827 -13.704 18.244 1.00 93.50 103 GLY A CA 1
ATOM 789 C C . GLY A 1 103 ? 21.874 -12.523 18.382 1.00 93.50 103 GLY A C 1
ATOM 790 O O . GLY A 1 103 ? 20.759 -12.589 17.869 1.00 93.50 103 GLY A O 1
ATOM 791 N N . ILE A 1 104 ? 22.315 -11.448 19.038 1.00 95.50 104 ILE A N 1
ATOM 792 C CA . ILE A 1 104 ? 21.631 -10.155 19.036 1.00 95.50 104 ILE A CA 1
ATOM 793 C C . ILE A 1 104 ? 22.104 -9.369 17.814 1.00 95.50 104 ILE A C 1
ATOM 795 O O . ILE A 1 104 ? 23.251 -8.923 17.765 1.00 95.50 104 ILE A O 1
ATOM 799 N N . VAL A 1 105 ? 21.243 -9.250 16.807 1.00 94.31 105 VAL A N 1
ATOM 800 C CA . VAL A 1 105 ? 21.573 -8.632 15.514 1.00 94.31 105 VAL A CA 1
ATOM 801 C C . VAL A 1 105 ? 20.442 -7.737 15.025 1.00 94.31 105 VAL A C 1
ATOM 803 O O . VAL A 1 105 ? 19.312 -7.803 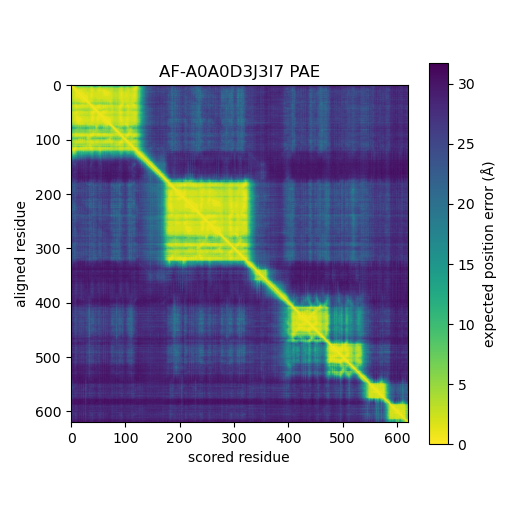15.522 1.00 94.31 105 VAL A O 1
ATOM 806 N N . ASP A 1 106 ? 20.769 -6.923 14.027 1.00 93.19 106 ASP A N 1
ATOM 807 C CA . ASP A 1 106 ? 19.826 -6.057 13.335 1.00 93.19 106 ASP A CA 1
ATOM 808 C C . ASP A 1 106 ? 19.072 -6.831 12.243 1.00 93.19 106 ASP A C 1
ATOM 810 O O . ASP A 1 106 ? 19.630 -7.652 11.520 1.00 93.19 106 ASP A O 1
ATOM 814 N N . PHE A 1 107 ? 17.786 -6.547 12.084 1.00 92.44 107 PHE A N 1
ATOM 815 C CA . PHE A 1 107 ? 16.851 -7.205 11.179 1.00 92.44 107 PHE A CA 1
ATOM 816 C C . PHE A 1 107 ? 16.049 -6.166 10.387 1.00 92.44 107 PHE A C 1
ATOM 818 O O . PHE A 1 107 ? 15.790 -5.047 10.833 1.00 92.44 107 PHE A O 1
ATOM 825 N N . GLY A 1 108 ? 15.632 -6.527 9.176 1.00 89.31 108 GLY A N 1
ATOM 826 C CA . GLY A 1 108 ? 14.922 -5.614 8.286 1.00 89.31 108 GLY A CA 1
ATOM 827 C C . GLY A 1 108 ? 14.758 -6.179 6.884 1.00 89.31 108 GLY A C 1
ATOM 828 O O . GLY A 1 108 ? 14.516 -7.371 6.713 1.00 89.31 108 GLY A O 1
ATOM 829 N N . ILE A 1 109 ? 14.896 -5.328 5.866 1.00 84.31 109 ILE A N 1
ATOM 830 C CA . ILE A 1 109 ? 14.561 -5.697 4.482 1.00 84.31 109 ILE A CA 1
ATOM 831 C C . ILE A 1 109 ? 15.413 -6.861 3.944 1.00 84.31 109 ILE A C 1
ATOM 833 O O . ILE A 1 109 ? 14.872 -7.731 3.268 1.00 84.31 109 ILE A O 1
ATOM 837 N N . CYS A 1 110 ? 16.712 -6.926 4.265 1.00 85.38 110 CYS A N 1
ATOM 838 C CA . CYS A 1 110 ? 17.568 -8.031 3.800 1.00 85.38 110 CYS A CA 1
ATOM 839 C C . CYS A 1 110 ? 17.648 -9.208 4.766 1.00 85.38 110 CYS A C 1
ATOM 841 O O . CYS A 1 110 ? 18.142 -10.268 4.391 1.00 85.38 110 CYS A O 1
ATOM 843 N N . GLN A 1 111 ? 17.214 -9.020 6.011 1.00 88.38 111 GLN A N 1
ATOM 844 C CA . GLN A 1 111 ? 17.213 -10.062 7.032 1.00 88.38 111 GLN A CA 1
ATOM 845 C C . GLN A 1 111 ? 15.814 -10.118 7.637 1.00 88.38 111 GLN A C 1
ATOM 847 O O . GLN A 1 111 ? 15.540 -9.422 8.620 1.00 88.38 111 GLN A O 1
ATOM 852 N N . PRO A 1 112 ? 14.898 -10.875 7.009 1.00 87.62 112 PRO A N 1
ATOM 853 C CA . PRO A 1 112 ? 13.499 -10.863 7.392 1.00 87.62 112 PRO A CA 1
ATOM 854 C C . PRO A 1 112 ? 13.293 -11.493 8.770 1.00 87.62 112 PRO A C 1
ATOM 856 O O . PRO A 1 112 ? 13.995 -12.424 9.173 1.00 87.62 112 PRO A O 1
ATOM 859 N N . PHE A 1 113 ? 12.259 -11.034 9.469 1.00 89.50 113 PHE A N 1
ATOM 860 C CA . PHE A 1 113 ? 11.796 -11.674 10.697 1.00 89.50 113 PHE A CA 1
ATOM 861 C C . PHE A 1 113 ? 11.194 -13.044 10.396 1.00 89.50 113 PHE A C 1
ATOM 863 O O . PHE A 1 113 ? 10.523 -13.240 9.380 1.00 89.50 113 PHE A O 1
ATOM 870 N N . HIS A 1 114 ? 11.393 -13.995 11.304 1.00 82.88 114 HIS A N 1
ATOM 871 C CA . HIS A 1 114 ? 10.689 -15.270 11.244 1.00 82.88 114 HIS A CA 1
ATOM 872 C C . HIS A 1 114 ? 9.325 -15.168 11.927 1.00 82.88 114 HIS A C 1
ATOM 874 O O . HIS A 1 114 ? 8.309 -15.616 11.392 1.00 82.88 114 HIS A O 1
ATOM 880 N N . LYS A 1 115 ? 9.322 -14.604 13.135 1.00 92.75 115 LYS A N 1
ATOM 881 C CA . LYS A 1 115 ? 8.181 -14.530 14.046 1.00 92.75 115 LYS A CA 1
ATOM 882 C C . LYS A 1 115 ? 8.256 -13.225 14.832 1.00 92.75 115 LYS A C 1
ATOM 884 O O . LYS A 1 115 ? 9.320 -12.625 14.940 1.00 92.75 115 LYS A O 1
ATOM 889 N N . VAL A 1 116 ? 7.127 -12.824 15.401 1.00 94.44 116 VAL A N 1
ATOM 890 C CA . VAL A 1 116 ? 7.025 -11.722 16.364 1.00 94.44 116 VAL A CA 1
ATOM 891 C C . VAL A 1 116 ? 6.457 -12.308 17.649 1.00 94.44 116 VAL A C 1
ATOM 893 O O . VAL A 1 116 ? 5.528 -13.117 17.583 1.00 94.44 116 VAL A O 1
ATOM 896 N N . ILE A 1 117 ? 7.022 -11.938 18.799 1.00 94.88 117 ILE A N 1
ATOM 897 C CA . ILE A 1 117 ? 6.461 -12.313 20.098 1.00 94.88 117 ILE A CA 1
ATOM 898 C C . ILE A 1 117 ? 5.479 -11.228 20.521 1.00 94.88 117 ILE A C 1
ATOM 900 O O . ILE A 1 117 ? 5.815 -10.043 20.548 1.00 94.88 117 ILE A O 1
ATOM 904 N N . CYS A 1 118 ? 4.268 -11.659 20.852 1.00 95.12 118 CYS A N 1
ATOM 905 C CA . CYS A 1 118 ? 3.231 -10.798 21.389 1.00 95.12 118 CYS A CA 1
ATOM 906 C C . CYS A 1 118 ? 2.957 -11.172 22.844 1.00 95.12 118 CYS A C 1
ATOM 908 O O . CYS A 1 118 ? 2.972 -12.353 23.196 1.00 95.12 118 CYS A O 1
ATOM 910 N N . GLU A 1 119 ? 2.651 -10.179 23.668 1.00 93.25 119 GLU A N 1
ATOM 911 C CA . GLU A 1 119 ? 2.178 -10.373 25.034 1.00 93.25 119 GLU A CA 1
ATOM 912 C C . GLU A 1 119 ? 0.727 -9.908 25.167 1.00 93.25 119 GLU A C 1
ATOM 914 O O . GLU A 1 119 ? 0.284 -8.959 24.514 1.00 93.25 119 GLU A O 1
ATOM 919 N N . LEU A 1 120 ? -0.039 -10.596 26.011 1.00 92.00 120 LEU A N 1
ATOM 920 C CA . LEU A 1 120 ? -1.396 -10.184 26.336 1.00 92.00 120 LEU A CA 1
ATOM 921 C C . LEU A 1 120 ? -1.321 -9.090 27.405 1.00 92.00 120 LEU A C 1
ATOM 923 O O . LEU A 1 120 ? -1.065 -9.376 28.577 1.00 92.00 120 LEU A O 1
ATOM 927 N N . LYS A 1 121 ? -1.564 -7.836 27.023 1.00 87.19 121 LYS A N 1
ATOM 928 C CA . LYS A 1 121 ? -1.652 -6.735 27.983 1.00 87.19 121 LYS A CA 1
ATOM 929 C C . LYS A 1 121 ? -2.927 -6.921 28.801 1.00 87.19 121 LYS A C 1
ATOM 931 O O . LYS A 1 121 ? -4.029 -7.029 28.253 1.00 87.19 121 LYS A O 1
ATOM 936 N N . ALA A 1 122 ? -2.790 -6.965 30.127 1.00 82.31 122 ALA A N 1
ATOM 937 C CA . ALA A 1 122 ? -3.947 -6.954 31.012 1.00 82.31 122 ALA A CA 1
ATOM 938 C C . ALA A 1 122 ? -4.819 -5.749 30.644 1.00 82.31 122 ALA A C 1
ATOM 940 O O . ALA A 1 122 ? -4.313 -4.628 30.548 1.00 82.31 122 ALA A O 1
ATOM 941 N N . ARG A 1 123 ? -6.121 -5.973 30.406 1.00 75.62 123 ARG A N 1
ATOM 942 C CA . ARG A 1 123 ? -7.033 -4.851 30.163 1.00 75.62 123 ARG A CA 1
ATOM 943 C C . ARG A 1 123 ? -6.888 -3.898 31.346 1.00 75.62 123 ARG A C 1
ATOM 945 O O . ARG A 1 123 ? -6.986 -4.378 32.481 1.00 75.62 123 ARG A O 1
ATOM 952 N N . PRO A 1 124 ? -6.665 -2.593 31.114 1.00 69.75 124 PRO A N 1
ATOM 953 C CA . PRO A 1 124 ? -6.707 -1.646 32.209 1.00 69.75 124 PRO A CA 1
ATOM 954 C C . PRO A 1 124 ? -8.036 -1.858 32.944 1.00 69.75 124 PRO A C 1
ATOM 956 O O . PRO A 1 124 ? -9.064 -2.066 32.280 1.00 69.75 124 PRO A O 1
ATOM 959 N N . PRO A 1 125 ? -8.029 -1.901 34.290 1.00 65.75 125 PRO A N 1
ATOM 960 C CA . PRO A 1 125 ? -9.259 -2.059 35.046 1.00 65.75 125 PRO A CA 1
ATOM 961 C C . PRO A 1 125 ? -10.257 -1.013 34.541 1.00 65.75 125 PRO A C 1
ATOM 963 O O . PRO A 1 125 ? -9.837 0.115 34.255 1.00 65.75 125 PRO A O 1
ATOM 966 N N . PRO A 1 126 ? -11.540 -1.379 34.357 1.00 68.12 126 PRO A N 1
ATOM 967 C CA . PRO A 1 126 ? -12.534 -0.452 33.840 1.00 68.12 126 PRO A CA 1
ATOM 968 C C . PRO A 1 126 ? -12.447 0.821 34.671 1.00 68.12 126 PRO A C 1
ATOM 970 O O . PRO A 1 126 ? -12.619 0.766 35.891 1.00 68.12 126 PRO A O 1
ATOM 973 N N . GLN A 1 127 ? -12.094 1.937 34.025 1.00 60.31 127 GLN A N 1
ATOM 974 C CA . GLN A 1 127 ? -11.975 3.195 34.743 1.00 60.31 127 GLN A CA 1
ATOM 975 C C . GLN A 1 127 ? -13.303 3.435 35.471 1.00 60.31 127 GLN A C 1
ATOM 977 O O . GLN A 1 127 ? -14.362 3.213 34.866 1.00 60.31 127 GLN A O 1
ATOM 982 N N . PRO A 1 128 ? -13.276 3.807 36.764 1.00 62.12 128 PRO A N 1
ATOM 983 C CA . PRO A 1 128 ? -14.498 4.086 37.498 1.00 62.12 128 PRO A CA 1
ATOM 984 C C . PRO A 1 128 ? -15.292 5.104 36.688 1.00 62.12 128 PRO A C 1
ATOM 986 O O . PRO A 1 128 ? -14.781 6.178 36.369 1.00 62.12 128 PRO A O 1
ATOM 989 N N . ARG A 1 129 ? -16.509 4.723 36.277 1.00 52.84 129 ARG A N 1
ATOM 990 C CA . ARG A 1 129 ? -17.386 5.602 35.500 1.00 52.84 129 ARG A CA 1
ATOM 991 C C . ARG A 1 129 ? -17.491 6.911 36.268 1.00 52.84 129 ARG A C 1
ATOM 993 O O . ARG A 1 129 ? -17.959 6.905 37.407 1.00 52.84 129 ARG A O 1
ATOM 1000 N N . ALA A 1 130 ? -17.035 8.003 35.658 1.00 52.56 130 ALA A N 1
ATOM 1001 C CA . ALA A 1 130 ? -17.254 9.323 36.216 1.00 52.56 130 ALA A CA 1
ATOM 1002 C C . ALA A 1 130 ? -18.767 9.475 36.463 1.00 52.56 130 ALA A C 1
ATOM 1004 O O . ALA A 1 130 ? -19.558 9.125 35.576 1.00 52.56 130 ALA A O 1
ATOM 1005 N N . PRO A 1 131 ? -19.193 9.905 37.664 1.00 58.59 131 PRO A N 1
ATOM 1006 C CA . PRO A 1 131 ? -20.603 10.116 37.937 1.00 58.59 131 PRO A CA 1
ATOM 1007 C C . PRO A 1 131 ? -21.167 11.112 36.913 1.00 58.59 131 PRO A C 1
ATOM 1009 O O . PRO A 1 131 ? -20.465 12.056 36.540 1.00 58.59 131 PRO A O 1
ATOM 1012 N N . PRO A 1 132 ? -22.403 10.901 36.426 1.00 51.50 132 PRO A N 1
ATOM 1013 C CA . PRO A 1 132 ? -23.014 11.792 35.451 1.00 51.50 132 PRO A CA 1
ATOM 1014 C C . PRO A 1 132 ? -23.027 13.212 36.017 1.00 51.50 132 PRO A C 1
ATOM 1016 O O . PRO A 1 132 ? -23.618 13.467 37.068 1.00 51.50 132 PRO A O 1
ATOM 1019 N N . LEU A 1 133 ? -22.333 14.123 35.336 1.00 44.66 133 LEU A N 1
ATOM 1020 C CA . LEU A 1 133 ? -22.353 15.537 35.673 1.00 44.66 133 LEU A CA 1
ATOM 1021 C C . LEU A 1 133 ? -23.776 16.052 35.441 1.00 44.66 133 LEU A C 1
ATOM 1023 O O . LEU A 1 133 ? -24.255 16.113 34.309 1.00 44.66 133 LEU A O 1
ATOM 1027 N N . LEU A 1 134 ? -24.458 16.387 36.536 1.00 43.09 134 LEU A N 1
ATOM 1028 C CA . LEU A 1 134 ? -25.681 17.181 36.508 1.00 43.09 134 LEU A CA 1
ATOM 1029 C C . LEU A 1 134 ? -25.381 18.534 35.835 1.00 43.09 134 LEU A C 1
ATOM 1031 O O . LEU A 1 134 ? -24.313 19.101 36.083 1.00 43.09 134 LEU A O 1
ATOM 1035 N N . PRO A 1 135 ? -26.291 19.082 35.009 1.00 46.41 135 PRO A N 1
ATOM 1036 C CA . PRO A 1 135 ? -26.077 20.375 34.382 1.00 46.41 135 PRO A CA 1
ATOM 1037 C C . PRO A 1 135 ? -26.211 21.466 35.446 1.00 46.41 135 PRO A C 1
ATOM 1039 O O . PRO A 1 135 ? -27.314 21.843 35.843 1.00 46.41 135 PRO A O 1
ATOM 1042 N N . THR A 1 136 ? -25.080 21.977 35.925 1.00 41.59 136 THR A N 1
ATOM 1043 C CA . THR A 1 136 ? -25.047 23.189 36.741 1.00 41.59 136 THR A CA 1
ATOM 1044 C C . THR A 1 136 ? -25.245 24.388 35.819 1.00 41.59 136 THR A C 1
ATOM 1046 O O . THR A 1 136 ? -24.355 24.757 35.054 1.00 41.59 136 THR A O 1
ATOM 1049 N N . LEU A 1 137 ? -26.435 24.985 35.888 1.00 44.62 137 LEU A N 1
ATOM 1050 C CA . LEU A 1 137 ? -26.747 26.305 35.343 1.00 44.62 137 LEU A CA 1
ATOM 1051 C C . LEU A 1 137 ? -25.770 27.341 35.920 1.00 44.62 137 LEU A C 1
ATOM 1053 O O . LEU A 1 137 ? -25.870 27.701 37.092 1.00 44.62 137 LEU A O 1
ATOM 1057 N N . LEU A 1 138 ? -24.847 27.836 35.095 1.00 39.38 138 LEU A N 1
ATOM 1058 C CA . LEU A 1 138 ? -24.060 29.030 35.390 1.00 39.38 138 LEU A CA 1
ATOM 1059 C C . LEU A 1 138 ? -24.594 30.200 34.560 1.00 39.38 138 LEU A C 1
ATOM 1061 O O . LEU A 1 138 ? -24.504 30.218 33.334 1.00 39.38 138 LEU A O 1
ATOM 1065 N N . LEU A 1 139 ? -25.172 31.168 35.272 1.00 37.00 139 LEU A N 1
ATOM 1066 C CA . LEU A 1 139 ? -25.433 32.530 34.808 1.00 37.00 139 LEU A CA 1
ATOM 1067 C C . LEU A 1 139 ? -24.102 33.247 34.502 1.00 37.00 139 LEU A C 1
ATOM 1069 O O . LEU A 1 139 ? -23.132 33.036 35.233 1.00 37.00 139 LEU A O 1
ATOM 1073 N N . PRO A 1 140 ? -24.034 34.117 33.477 1.00 48.47 140 PRO A N 1
ATOM 1074 C CA . PRO A 1 140 ? -22.804 34.816 33.133 1.00 48.47 140 PRO A CA 1
ATOM 1075 C C . PRO A 1 140 ? -22.669 36.133 33.910 1.00 48.47 140 PRO A C 1
ATOM 1077 O O . PRO A 1 140 ? -23.532 37.008 33.827 1.00 48.47 140 PRO A O 1
ATOM 1080 N N . GLU A 1 141 ? -21.540 36.317 34.596 1.00 39.28 141 GLU A N 1
ATOM 1081 C CA . GLU A 1 141 ? -21.057 37.647 34.966 1.00 39.28 141 GLU A CA 1
ATOM 1082 C C . GLU A 1 141 ? -20.230 38.235 33.819 1.00 39.28 141 GLU A C 1
ATOM 1084 O O . GLU A 1 141 ? -19.148 37.766 33.468 1.00 39.28 141 GLU A O 1
ATOM 1089 N N . PHE A 1 142 ? -20.764 39.306 33.240 1.00 35.22 142 PHE A N 1
ATOM 1090 C CA . PHE A 1 142 ? -20.075 40.198 32.322 1.00 35.22 142 PHE A CA 1
ATOM 1091 C C . PHE A 1 142 ? -19.336 41.270 33.136 1.00 35.22 142 PHE A C 1
ATOM 1093 O O . PHE A 1 142 ? -19.982 42.104 33.774 1.00 35.22 142 PHE A O 1
ATOM 1100 N N . LYS A 1 143 ? -17.999 41.333 33.055 1.00 33.91 143 LYS A N 1
ATOM 1101 C CA . LYS A 1 143 ? -17.269 42.607 33.196 1.00 33.91 143 LYS A CA 1
ATOM 1102 C C . LYS A 1 143 ? -15.870 42.583 32.567 1.00 33.91 143 LYS A C 1
ATOM 1104 O O . LYS A 1 143 ? -14.914 42.075 33.131 1.00 33.91 143 LYS A O 1
ATOM 1109 N N . ALA A 1 144 ? -15.814 43.263 31.421 1.00 31.62 144 ALA A N 1
ATOM 1110 C CA . ALA A 1 144 ? -14.796 44.223 30.993 1.00 31.62 144 ALA A CA 1
ATOM 1111 C C . ALA A 1 144 ? -13.327 43.767 30.883 1.00 31.62 144 ALA A C 1
ATOM 1113 O O . ALA A 1 144 ? -12.618 43.720 31.881 1.00 31.62 144 ALA A O 1
ATOM 1114 N N . ARG A 1 145 ? -12.793 43.748 29.650 1.00 31.62 145 ARG A N 1
ATOM 1115 C CA . ARG A 1 145 ? -12.025 44.882 29.087 1.00 31.62 145 ARG A CA 1
ATOM 1116 C C . ARG A 1 145 ? -11.465 44.580 27.682 1.00 31.62 145 ARG A C 1
ATOM 1118 O O . ARG A 1 145 ? -10.915 43.517 27.454 1.00 31.62 145 ARG A O 1
ATOM 1125 N N . TRP A 1 146 ? -11.531 45.622 26.844 1.00 29.50 146 TRP A N 1
ATOM 1126 C CA . TRP A 1 146 ? -10.726 45.918 25.646 1.00 29.50 146 TRP A CA 1
ATOM 1127 C C . TRP A 1 146 ? -11.134 45.279 24.311 1.00 29.50 146 TRP A C 1
ATOM 1129 O O . TRP A 1 146 ? -10.654 44.223 23.934 1.00 29.50 146 TRP A O 1
ATOM 1139 N N . CYS A 1 147 ? -11.891 46.050 23.526 1.00 26.94 147 CYS A N 1
ATOM 1140 C CA . CYS A 1 147 ? -11.494 46.375 22.157 1.00 26.94 147 CYS A CA 1
ATOM 1141 C C . CYS A 1 147 ? -12.000 47.782 21.821 1.00 26.94 147 CYS A C 1
ATOM 1143 O O . CYS A 1 147 ? -13.199 48.053 21.819 1.00 26.94 147 CYS A O 1
ATOM 1145 N N . SER A 1 148 ? -11.049 48.689 21.611 1.00 31.39 148 SER A N 1
ATOM 1146 C CA . SER A 1 148 ? -11.268 49.979 20.969 1.00 31.39 148 SER A CA 1
ATOM 1147 C C . SER A 1 148 ? -11.617 49.779 19.493 1.00 31.39 148 SER A C 1
ATOM 1149 O O . SER A 1 148 ? -11.174 48.808 18.883 1.00 31.39 148 SER A O 1
ATOM 1151 N N . SER A 1 149 ? -12.302 50.786 18.946 1.00 33.22 149 SER A N 1
ATOM 1152 C CA . SER A 1 149 ? -12.465 51.092 17.516 1.00 33.22 149 SER A CA 1
ATOM 1153 C C . SER A 1 149 ? -13.722 50.543 16.839 1.00 33.22 149 SER A C 1
ATOM 1155 O O . SER A 1 149 ? -13.680 49.515 16.180 1.00 33.22 149 SER A O 1
ATOM 1157 N N . ALA A 1 150 ? -14.815 51.308 16.929 1.00 31.59 150 ALA A N 1
ATOM 1158 C CA . ALA A 1 150 ? -15.621 51.719 15.769 1.00 31.59 150 ALA A CA 1
ATOM 1159 C C . ALA A 1 150 ? -16.757 52.642 16.238 1.00 31.59 150 ALA A C 1
ATOM 1161 O O . ALA A 1 150 ? -17.879 52.219 16.501 1.00 31.59 150 ALA A O 1
ATOM 1162 N N . THR A 1 151 ? -16.449 53.931 16.356 1.00 34.03 151 THR A N 1
ATOM 1163 C CA . THR A 1 151 ? -17.455 54.989 16.455 1.00 34.03 151 THR A CA 1
ATOM 1164 C C . THR A 1 151 ? -17.779 55.443 15.040 1.00 34.03 151 THR A C 1
ATOM 1166 O O . THR A 1 151 ? -16.889 55.986 14.393 1.00 34.03 151 THR A O 1
ATOM 1169 N N . ALA A 1 152 ? -19.021 55.272 14.582 1.00 32.09 152 ALA A N 1
ATOM 1170 C CA . ALA A 1 152 ? -19.729 56.285 13.793 1.00 32.09 152 ALA A CA 1
ATOM 1171 C C . ALA A 1 152 ? -21.155 55.837 13.423 1.00 32.09 152 ALA A C 1
ATOM 1173 O O . ALA A 1 152 ? -21.338 54.851 12.723 1.00 32.09 152 ALA A O 1
ATOM 1174 N N . LEU A 1 153 ? -22.115 56.685 13.813 1.00 32.94 153 LEU A N 1
ATOM 1175 C CA . LEU A 1 153 ? -23.355 56.998 13.090 1.00 32.94 153 LEU A CA 1
ATOM 1176 C C . LEU A 1 153 ? -24.441 55.905 13.016 1.00 32.94 153 LEU A C 1
ATOM 1178 O O . LEU A 1 153 ? -24.482 55.110 12.092 1.00 32.94 153 LEU A O 1
ATOM 1182 N N . MET A 1 154 ? -25.448 55.986 13.889 1.00 30.20 154 MET A N 1
ATOM 1183 C CA . MET A 1 154 ? -26.698 56.699 13.573 1.00 30.20 154 MET A CA 1
ATOM 1184 C C . MET A 1 154 ? -27.683 56.614 14.742 1.00 30.20 154 MET A C 1
ATOM 1186 O O . MET A 1 154 ? -27.962 55.566 15.313 1.00 30.20 154 MET A O 1
ATOM 1190 N N . SER A 1 155 ? -28.189 57.788 15.087 1.00 33.41 155 SER A N 1
ATOM 1191 C CA . SER A 1 155 ? -29.303 58.052 15.980 1.00 33.41 155 SER A CA 1
ATOM 1192 C C . SER A 1 155 ? -30.655 57.774 15.318 1.00 33.41 155 SER A C 1
ATOM 1194 O O . SER A 1 155 ? -30.775 57.914 14.104 1.00 33.41 155 SER A O 1
ATOM 1196 N N . THR A 1 156 ? -31.665 57.613 16.180 1.00 34.19 156 THR A N 1
ATOM 1197 C CA . THR A 1 156 ? -33.096 57.985 16.060 1.00 34.19 156 THR A CA 1
ATOM 1198 C C . THR A 1 156 ? -34.138 56.875 15.888 1.00 34.19 156 THR A C 1
ATOM 1200 O O . THR A 1 156 ? -34.117 56.151 14.905 1.00 34.19 156 THR A O 1
ATOM 1203 N N . PHE A 1 157 ? -35.104 56.917 16.830 1.00 31.91 157 PHE A N 1
ATOM 1204 C CA . PHE A 1 157 ? -36.543 56.616 16.698 1.00 31.91 157 PHE A CA 1
ATOM 1205 C C . PHE A 1 157 ? -36.941 55.147 16.427 1.00 31.91 157 PHE A C 1
ATOM 1207 O O . PHE A 1 157 ? -36.288 54.449 15.675 1.00 31.91 157 PHE A O 1
ATOM 1214 N N . ASP A 1 158 ? -38.035 54.576 16.931 1.00 31.67 158 ASP A N 1
ATOM 1215 C CA . ASP A 1 158 ? -39.052 54.921 17.928 1.00 31.67 158 ASP A CA 1
ATOM 1216 C C . ASP A 1 158 ? -39.881 53.640 18.161 1.00 31.67 158 ASP A C 1
ATOM 1218 O O . ASP A 1 158 ? -39.911 52.717 17.347 1.00 31.67 158 ASP A O 1
ATOM 1222 N N . SER A 1 159 ? -40.546 53.618 19.301 1.00 36.03 159 SER A N 1
ATOM 1223 C CA . SER A 1 159 ? -41.575 52.706 19.777 1.00 36.03 159 SER A CA 1
ATOM 1224 C C . SER A 1 159 ? -42.646 52.259 18.758 1.00 36.03 159 SER A C 1
ATOM 1226 O O . SER A 1 159 ? -43.280 53.088 18.105 1.00 36.03 159 SER A O 1
ATOM 1228 N N . ARG A 1 160 ? -42.939 50.941 18.728 1.00 32.34 160 ARG A N 1
ATOM 1229 C CA . ARG A 1 160 ? -44.286 50.310 18.845 1.00 32.34 160 ARG A CA 1
ATOM 1230 C C . ARG A 1 160 ? -44.315 48.848 18.356 1.00 32.34 160 ARG A C 1
ATOM 1232 O O . ARG A 1 160 ? -43.994 48.593 17.204 1.00 32.34 160 ARG A O 1
ATOM 1239 N N . CYS A 1 161 ? -44.779 47.950 19.237 1.00 29.58 161 CYS A N 1
ATOM 1240 C CA . CYS A 1 161 ? -45.590 46.716 19.046 1.00 29.58 161 CYS A CA 1
ATOM 1241 C C . CYS A 1 161 ? -45.290 45.789 20.244 1.00 29.5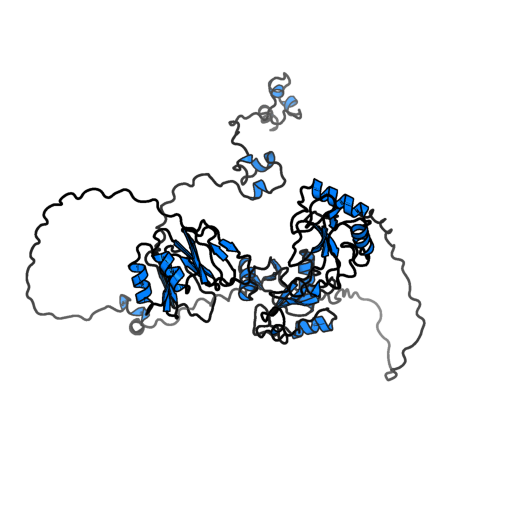8 161 CYS A C 1
ATOM 1243 O O . CYS A 1 161 ? -44.206 45.229 20.330 1.00 29.58 161 CYS A O 1
ATOM 1245 N N . SER A 1 162 ? -46.046 45.827 21.346 1.00 34.28 162 SER A N 1
ATOM 1246 C CA . SER A 1 162 ? -47.397 45.275 21.557 1.00 34.28 162 SER A CA 1
ATOM 1247 C C . SER A 1 162 ? -47.484 43.764 21.323 1.00 34.28 162 SER A C 1
ATOM 1249 O O . SER A 1 162 ? -47.435 43.289 20.198 1.00 34.28 162 SER A O 1
ATOM 1251 N N . GLU A 1 163 ? -47.623 43.084 22.456 1.00 35.41 163 GLU A N 1
ATOM 1252 C CA . GLU A 1 163 ? -48.017 41.711 22.767 1.00 35.41 163 GLU A CA 1
ATOM 1253 C C . GLU A 1 163 ? -48.727 40.843 21.708 1.00 35.41 163 GLU A C 1
ATOM 1255 O O . GLU A 1 163 ? -49.677 41.265 21.060 1.00 35.41 163 GLU A O 1
ATOM 1260 N N . ARG A 1 164 ? -48.342 39.554 21.763 1.00 37.69 164 ARG A N 1
ATOM 1261 C CA . ARG A 1 164 ? -49.101 38.330 21.441 1.00 37.69 164 ARG A CA 1
ATOM 1262 C C . ARG A 1 164 ? -49.556 38.146 19.992 1.00 37.69 164 ARG A C 1
ATOM 1264 O O . ARG A 1 164 ? -50.624 38.595 19.617 1.00 37.69 164 ARG A O 1
ATOM 1271 N N . GLU A 1 165 ? -48.852 37.262 19.288 1.00 32.53 165 GLU A N 1
ATOM 1272 C CA . GLU A 1 165 ? -49.460 36.058 18.710 1.00 32.53 165 GLU A CA 1
ATOM 1273 C C . GLU A 1 165 ? -48.381 35.040 18.314 1.00 32.53 165 GLU A C 1
ATOM 1275 O O . GLU A 1 165 ? -47.225 35.373 18.059 1.00 32.53 165 GLU A O 1
ATOM 1280 N N . PHE A 1 166 ? -48.766 33.770 18.370 1.00 39.28 166 PHE A N 1
ATOM 1281 C CA . PHE A 1 166 ? -47.979 32.592 18.032 1.00 39.28 166 PHE A CA 1
ATOM 1282 C C . PHE A 1 166 ? -47.253 32.731 16.682 1.00 39.28 166 PHE A C 1
ATOM 1284 O O . PHE A 1 166 ? -47.881 32.687 15.631 1.00 39.28 166 PHE A O 1
ATOM 1291 N N . CYS A 1 167 ? -45.921 32.743 16.710 1.00 29.14 167 CYS A N 1
ATOM 1292 C CA . CYS A 1 167 ? -45.103 32.265 15.599 1.00 29.14 167 CYS A CA 1
ATOM 1293 C C . CYS A 1 167 ? -44.231 31.121 16.116 1.00 29.14 167 CYS A C 1
ATOM 1295 O O . CYS A 1 167 ? -43.130 31.315 16.625 1.00 29.14 167 CYS A O 1
ATOM 1297 N N . THR A 1 168 ? -44.741 29.899 15.982 1.00 40.28 168 THR A N 1
ATOM 1298 C CA . THR A 1 168 ? -43.919 28.693 15.890 1.00 40.28 168 THR A CA 1
ATOM 1299 C C . THR A 1 168 ? -43.062 28.798 14.628 1.00 40.28 168 THR A C 1
ATOM 1301 O O . THR A 1 168 ? -43.424 28.272 13.581 1.00 40.28 168 THR A O 1
ATOM 1304 N N . SER A 1 169 ? -41.931 29.498 14.699 1.00 38.12 169 SER A N 1
ATOM 1305 C CA . SER A 1 169 ? -40.882 29.408 13.683 1.00 38.12 169 SER A CA 1
ATOM 1306 C C . SER A 1 169 ? -39.741 28.548 14.216 1.00 38.12 169 SER A C 1
ATOM 1308 O O . SER A 1 169 ? -38.622 29.009 14.425 1.00 38.12 169 SER A O 1
ATOM 1310 N N . SER A 1 170 ? -40.022 27.257 14.395 1.00 39.34 170 SER A N 1
ATOM 1311 C CA . SER A 1 170 ? -39.006 26.210 14.265 1.00 39.34 170 SER A CA 1
ATOM 1312 C C . SER A 1 170 ? -38.667 26.052 12.780 1.00 39.34 170 SER A C 1
ATOM 1314 O O . SER A 1 170 ? -38.965 25.042 12.161 1.00 39.34 170 SER A O 1
ATOM 1316 N N . ILE A 1 171 ? -38.093 27.101 12.195 1.00 40.56 171 ILE A N 1
ATOM 1317 C CA . ILE A 1 171 ? -37.368 27.057 10.924 1.00 40.56 171 ILE A CA 1
ATOM 1318 C C . ILE A 1 171 ? -36.058 27.802 11.185 1.00 40.56 171 ILE A C 1
ATOM 1320 O O . ILE A 1 171 ? -35.743 28.822 10.581 1.00 40.56 171 ILE A O 1
ATOM 1324 N N . CYS A 1 172 ? -35.301 27.311 12.167 1.00 36.22 172 CYS A N 1
ATOM 1325 C CA . CYS A 1 172 ? -33.859 27.453 12.096 1.00 36.22 172 CYS A CA 1
ATOM 1326 C C . CYS A 1 172 ? -33.427 26.488 11.000 1.00 36.22 172 CYS A C 1
ATOM 1328 O O . CYS A 1 172 ? -33.728 25.300 11.083 1.00 36.22 172 CYS A O 1
ATOM 1330 N N . GLN A 1 173 ? -32.815 27.046 9.963 1.00 38.38 173 GLN A N 1
ATOM 1331 C CA . GLN A 1 173 ? -32.228 26.384 8.806 1.00 38.38 173 GLN A CA 1
ATOM 1332 C C . GLN A 1 173 ? -31.535 25.072 9.203 1.00 38.38 173 GLN A C 1
ATOM 1334 O O . GLN A 1 173 ? -30.363 25.053 9.566 1.00 38.38 173 GLN A O 1
ATOM 1339 N N . GLY A 1 174 ? -32.274 23.967 9.138 1.00 37.16 174 GLY A N 1
ATOM 1340 C CA . GLY A 1 174 ? -31.685 22.647 9.047 1.00 37.16 174 GLY A CA 1
ATOM 1341 C C . GLY A 1 174 ? -31.144 22.543 7.637 1.00 37.16 174 GLY A C 1
ATOM 1342 O O . GLY A 1 174 ? -31.888 22.206 6.722 1.00 37.16 174 GLY A O 1
ATOM 1343 N N . THR A 1 175 ? -29.885 22.921 7.436 1.00 47.88 175 THR A N 1
ATOM 1344 C CA . THR A 1 175 ? -29.149 22.479 6.256 1.00 47.88 175 THR A CA 1
ATOM 1345 C C . THR A 1 175 ? -29.174 20.959 6.305 1.00 47.88 175 THR A C 1
ATOM 1347 O O . THR A 1 175 ? -28.524 20.367 7.170 1.00 47.88 175 THR A O 1
ATOM 1350 N N . GLU A 1 176 ? -30.000 20.335 5.461 1.00 54.25 176 GLU A N 1
ATOM 1351 C CA . GLU A 1 176 ? -29.944 18.891 5.259 1.00 54.25 176 GLU A CA 1
ATOM 1352 C C . GLU A 1 176 ? -28.474 18.530 5.014 1.00 54.25 176 GLU A C 1
ATOM 1354 O O . GLU A 1 176 ? -27.810 19.213 4.223 1.00 54.25 176 GLU A O 1
ATOM 1359 N N . PRO A 1 177 ? -27.918 17.546 5.745 1.00 58.81 177 PRO A N 1
ATOM 1360 C CA . PRO A 1 177 ? -26.536 17.152 5.540 1.00 58.81 177 PRO A CA 1
ATOM 1361 C C . PRO A 1 177 ? -26.343 16.818 4.057 1.00 58.81 177 PRO A C 1
ATOM 1363 O O . PRO A 1 177 ? -27.244 16.224 3.455 1.00 58.81 177 PRO A O 1
ATOM 1366 N N . PRO A 1 178 ? -25.211 17.213 3.450 1.00 63.03 178 PRO A N 1
ATOM 1367 C CA . PRO A 1 178 ? -24.954 16.922 2.050 1.00 63.03 178 PRO A CA 1
ATOM 1368 C C . PRO A 1 178 ? -25.136 15.421 1.803 1.00 63.03 178 PRO A C 1
ATOM 1370 O O . PRO A 1 178 ? -24.490 14.583 2.434 1.00 63.03 178 PRO A O 1
ATOM 1373 N N . LEU A 1 179 ? -26.073 15.094 0.912 1.00 84.31 179 LEU A N 1
ATOM 1374 C CA . LEU A 1 179 ? -26.334 13.735 0.454 1.00 84.31 179 LEU A CA 1
ATOM 1375 C C . LEU A 1 179 ? -25.165 13.303 -0.435 1.00 84.31 179 LEU A C 1
ATOM 1377 O O . LEU A 1 179 ? -25.147 13.573 -1.636 1.00 84.31 179 LEU A O 1
ATOM 1381 N N . PHE A 1 180 ? -24.165 12.673 0.173 1.00 89.00 180 PHE A N 1
ATOM 1382 C CA . PHE A 1 180 ? -23.101 11.985 -0.550 1.00 89.00 180 PHE A CA 1
ATOM 1383 C C . PHE A 1 180 ? -23.596 10.620 -1.063 1.00 89.00 180 PHE A C 1
ATOM 1385 O O . PHE A 1 180 ? -24.494 10.031 -0.453 1.00 89.00 180 PHE A O 1
ATOM 1392 N N . PRO A 1 181 ? -23.065 10.128 -2.198 1.00 90.94 181 PRO A N 1
ATOM 1393 C CA . PRO A 1 181 ? -23.443 8.829 -2.753 1.00 90.94 181 PRO A CA 1
ATOM 1394 C C . PRO A 1 181 ? -23.020 7.675 -1.835 1.00 90.94 181 PRO A C 1
ATOM 1396 O O . PRO A 1 181 ? -22.110 7.821 -1.025 1.00 90.94 181 PRO A O 1
ATOM 1399 N N . ASP A 1 182 ? -23.638 6.504 -1.996 1.00 94.62 182 ASP A N 1
ATOM 1400 C CA . ASP A 1 182 ? -23.198 5.295 -1.295 1.00 94.62 182 ASP A CA 1
ATOM 1401 C C . ASP A 1 182 ? -21.769 4.921 -1.716 1.00 94.62 182 ASP A C 1
ATOM 1403 O O . ASP A 1 182 ? -21.438 4.920 -2.906 1.00 94.62 182 ASP A O 1
ATOM 1407 N N . VAL A 1 183 ? -20.930 4.557 -0.743 1.00 97.62 183 VAL A N 1
ATOM 1408 C CA . VAL A 1 183 ? -19.549 4.121 -0.984 1.00 97.62 183 VAL A CA 1
ATOM 1409 C C . VAL A 1 183 ? -19.282 2.728 -0.430 1.00 97.62 183 VAL A C 1
ATOM 1411 O O . VAL A 1 183 ? -19.879 2.299 0.555 1.00 97.62 183 VAL A O 1
ATOM 1414 N N . HIS A 1 184 ? -18.343 2.023 -1.056 1.00 97.88 184 HIS A N 1
ATOM 1415 C CA . HIS A 1 184 ? -17.875 0.712 -0.629 1.00 97.88 184 HIS A CA 1
ATOM 1416 C C . HIS A 1 184 ? -16.349 0.654 -0.699 1.00 97.88 184 HIS A C 1
ATOM 1418 O O . HIS A 1 184 ? -15.741 1.098 -1.672 1.00 97.88 184 HIS A O 1
ATOM 1424 N N . LEU A 1 185 ? -15.721 0.076 0.326 1.00 98.06 185 LEU A N 1
ATOM 1425 C CA . LEU A 1 185 ? -14.273 -0.107 0.375 1.00 98.06 185 LEU A CA 1
ATOM 1426 C C . LEU A 1 185 ? -13.905 -1.511 -0.087 1.00 98.06 185 LEU A C 1
ATOM 1428 O O . LEU A 1 185 ? -14.432 -2.496 0.429 1.00 98.06 185 LEU A O 1
ATOM 1432 N N . ILE A 1 186 ? -12.985 -1.607 -1.039 1.00 97.75 186 ILE A N 1
ATOM 1433 C CA . ILE A 1 186 ? -12.470 -2.881 -1.547 1.00 97.75 186 ILE A CA 1
ATOM 1434 C C . ILE A 1 186 ? -10.965 -2.987 -1.317 1.00 97.75 186 ILE A C 1
ATOM 1436 O O . ILE A 1 186 ? -10.265 -1.982 -1.150 1.00 97.75 186 ILE A O 1
ATOM 1440 N N . ASP A 1 187 ? -10.464 -4.219 -1.276 1.00 96.62 187 ASP A N 1
ATOM 1441 C CA . ASP A 1 187 ? -9.025 -4.457 -1.297 1.00 96.62 187 ASP A CA 1
ATOM 1442 C C . ASP A 1 187 ? -8.441 -4.051 -2.658 1.00 96.62 187 ASP A C 1
ATOM 1444 O O . ASP A 1 187 ? -9.057 -4.326 -3.690 1.00 96.62 187 ASP A O 1
ATOM 1448 N N . PRO A 1 188 ? -7.278 -3.378 -2.682 1.00 91.25 188 PRO A N 1
ATOM 1449 C CA . PRO A 1 188 ? -6.639 -2.996 -3.932 1.00 91.25 188 PRO A CA 1
ATOM 1450 C C . PRO A 1 188 ? -6.152 -4.239 -4.686 1.00 91.25 188 PRO A C 1
ATOM 1452 O O . PRO A 1 188 ? -5.646 -5.187 -4.080 1.00 91.25 188 PRO A O 1
ATOM 1455 N N . SER A 1 189 ? -6.253 -4.220 -6.017 1.00 90.25 189 SER A N 1
ATOM 1456 C CA . SER A 1 189 ? -5.581 -5.204 -6.866 1.00 90.25 189 SER A CA 1
ATOM 1457 C C . SER A 1 189 ? -4.057 -5.098 -6.732 1.00 90.25 189 SER A C 1
ATOM 1459 O O . SER A 1 189 ? -3.521 -4.054 -6.362 1.00 90.25 189 SER A O 1
ATOM 1461 N N . ALA A 1 190 ? -3.342 -6.181 -7.060 1.00 86.00 190 ALA A N 1
ATOM 1462 C CA . ALA A 1 190 ? -1.876 -6.151 -7.139 1.00 86.00 190 ALA A CA 1
ATOM 1463 C C . ALA A 1 190 ? -1.381 -5.137 -8.185 1.00 86.00 190 ALA A C 1
ATOM 1465 O O . ALA A 1 190 ? -0.317 -4.542 -8.029 1.00 86.00 190 ALA A O 1
ATOM 1466 N N . ASP A 1 191 ? -2.180 -4.933 -9.232 1.00 87.38 191 ASP A N 1
ATOM 1467 C CA . ASP A 1 191 ? -1.990 -3.869 -10.199 1.00 87.38 191 ASP A CA 1
ATOM 1468 C C . ASP A 1 191 ? -2.567 -2.546 -9.668 1.00 87.38 191 ASP A C 1
ATOM 1470 O O . ASP A 1 191 ? -3.732 -2.472 -9.279 1.00 87.38 191 ASP A O 1
ATOM 1474 N N . THR A 1 192 ? -1.743 -1.500 -9.662 1.00 88.50 192 THR A N 1
ATOM 1475 C CA . THR A 1 192 ? -2.105 -0.151 -9.203 1.00 88.50 192 THR A CA 1
ATOM 1476 C C . THR A 1 192 ? -2.385 0.810 -10.359 1.00 88.50 192 THR A C 1
ATOM 1478 O O . THR A 1 192 ? -2.506 2.010 -10.131 1.00 88.50 192 THR A O 1
ATOM 1481 N N . HIS A 1 193 ? -2.494 0.333 -11.603 1.00 92.31 193 HIS A N 1
ATOM 1482 C CA . HIS A 1 193 ? -2.904 1.151 -12.745 1.00 92.31 193 HIS A CA 1
ATOM 1483 C C . HIS A 1 193 ? -4.349 1.656 -12.607 1.00 92.31 193 HIS A C 1
ATOM 1485 O O . HIS A 1 193 ? -5.221 0.981 -12.061 1.00 92.31 193 HIS A O 1
ATOM 1491 N N . LEU A 1 194 ? -4.618 2.856 -13.137 1.00 94.75 194 LEU A N 1
ATOM 1492 C CA . LEU A 1 194 ? -5.900 3.544 -12.950 1.00 94.75 194 LEU A CA 1
ATOM 1493 C C . LEU A 1 194 ? -7.071 2.730 -13.512 1.00 94.75 194 LEU A C 1
ATOM 1495 O O . LEU A 1 194 ? -8.128 2.648 -12.889 1.00 94.75 194 LEU A O 1
ATOM 1499 N N . LEU A 1 195 ? -6.872 2.095 -14.671 1.00 93.94 195 LEU A N 1
ATOM 1500 C CA . LEU A 1 195 ? -7.871 1.209 -15.267 1.00 93.94 195 LEU A CA 1
ATOM 1501 C C . LEU A 1 195 ? -8.187 0.026 -14.346 1.00 93.94 195 LEU A C 1
ATOM 1503 O O . LEU A 1 195 ? -9.352 -0.310 -14.179 1.00 93.94 195 LEU A O 1
ATOM 1507 N N . SER A 1 196 ? -7.184 -0.543 -13.681 1.00 93.88 196 SER A N 1
ATOM 1508 C CA . SER A 1 196 ? -7.347 -1.664 -12.749 1.00 93.88 196 SER A CA 1
ATOM 1509 C C . SER A 1 196 ? -8.107 -1.257 -11.483 1.00 93.88 196 SER A C 1
ATOM 1511 O O . SER A 1 196 ? -8.975 -2.002 -11.023 1.00 93.88 196 SER A O 1
ATOM 1513 N N . ILE A 1 197 ? -7.883 -0.038 -10.977 1.00 95.62 197 ILE A N 1
ATOM 1514 C CA . ILE A 1 197 ? -8.679 0.547 -9.882 1.00 95.62 197 ILE A CA 1
ATOM 1515 C C . ILE A 1 197 ? -10.154 0.660 -10.296 1.00 95.62 197 ILE A C 1
ATOM 1517 O O . ILE A 1 197 ? -11.037 0.188 -9.578 1.00 95.62 197 ILE A O 1
ATOM 1521 N N . ARG A 1 198 ? -10.433 1.236 -11.473 1.00 96.56 198 ARG A N 1
ATOM 1522 C CA . ARG A 1 198 ? -11.808 1.409 -11.974 1.00 96.56 198 ARG A CA 1
ATOM 1523 C C . ARG A 1 198 ? -12.502 0.077 -12.236 1.00 96.56 198 ARG A C 1
ATOM 1525 O O . ARG A 1 198 ? -13.621 -0.123 -11.768 1.00 96.56 198 ARG A O 1
ATOM 1532 N N . SER A 1 199 ? -11.828 -0.855 -12.907 1.00 95.81 199 SER A N 1
ATOM 1533 C CA . SER A 1 199 ? -12.335 -2.209 -13.154 1.00 95.81 199 SER A CA 1
ATOM 1534 C C . SER A 1 199 ? -12.664 -2.932 -11.847 1.00 95.81 199 SER A C 1
ATOM 1536 O O . SER A 1 199 ? -13.702 -3.583 -11.750 1.00 95.81 199 SER A O 1
ATOM 1538 N N . SER A 1 200 ? -11.839 -2.759 -10.808 1.00 96.12 200 SER A N 1
ATOM 1539 C CA . SER A 1 200 ? -12.098 -3.344 -9.487 1.00 96.12 200 SER A CA 1
ATOM 1540 C C . SER A 1 200 ? -13.389 -2.821 -8.856 1.00 96.12 200 SER A C 1
ATOM 1542 O O . SER A 1 200 ? -14.138 -3.598 -8.268 1.00 96.12 200 SER A O 1
ATOM 1544 N N . CYS A 1 201 ? -13.702 -1.535 -9.032 1.00 97.69 201 CYS A N 1
ATOM 1545 C CA . CYS A 1 201 ? -14.978 -0.976 -8.593 1.00 97.69 201 CYS A CA 1
ATOM 1546 C C . CYS A 1 201 ? -16.163 -1.457 -9.434 1.00 97.69 201 CYS A C 1
ATOM 1548 O O . CYS A 1 201 ? -17.211 -1.781 -8.883 1.00 97.69 201 CYS A O 1
ATOM 1550 N N . GLN A 1 202 ? -15.996 -1.578 -10.750 1.00 96.50 202 GLN A N 1
ATOM 1551 C CA . GLN A 1 202 ? -17.051 -2.053 -11.651 1.00 96.50 202 GLN A CA 1
ATOM 1552 C C . GLN A 1 202 ? -17.464 -3.509 -11.374 1.00 96.50 202 GLN A C 1
ATOM 1554 O O . GLN A 1 202 ? -18.617 -3.874 -11.612 1.00 96.50 202 GLN A O 1
ATOM 1559 N N . MET A 1 203 ? -16.575 -4.331 -10.801 1.00 95.81 203 MET A N 1
ATOM 1560 C CA . MET A 1 203 ? -16.912 -5.688 -10.347 1.00 95.81 203 MET A CA 1
ATOM 1561 C C . MET A 1 203 ? -17.964 -5.724 -9.223 1.00 95.81 203 MET A C 1
ATOM 1563 O O . MET A 1 203 ? -18.598 -6.760 -9.030 1.00 95.81 203 MET A O 1
ATOM 1567 N N . LEU A 1 204 ? -18.202 -4.614 -8.510 1.00 96.19 204 LEU A N 1
ATOM 1568 C CA . LEU A 1 204 ? -19.295 -4.507 -7.531 1.00 96.19 204 LEU A CA 1
ATOM 1569 C C . LEU A 1 204 ? -20.684 -4.455 -8.193 1.00 96.19 204 LEU A C 1
ATOM 1571 O O . LEU A 1 204 ? -21.701 -4.624 -7.519 1.00 96.19 204 LEU A O 1
ATOM 1575 N N . GLY A 1 205 ? -20.740 -4.247 -9.511 1.00 96.06 205 GLY A N 1
ATOM 1576 C CA . GLY A 1 205 ? -21.956 -4.267 -10.314 1.00 96.06 205 GLY A CA 1
ATOM 1577 C C . GLY A 1 205 ? -22.234 -2.950 -11.034 1.00 96.06 205 GLY A C 1
ATOM 1578 O O . GLY A 1 205 ? -21.510 -1.961 -10.919 1.00 96.06 205 GLY A O 1
ATOM 1579 N N . ALA A 1 206 ? -23.327 -2.933 -11.798 1.00 94.44 206 ALA A N 1
ATOM 1580 C CA . ALA A 1 206 ? -23.700 -1.787 -12.620 1.00 94.44 206 ALA A CA 1
ATOM 1581 C C . ALA A 1 206 ? -23.909 -0.510 -11.783 1.00 94.44 206 ALA A C 1
ATOM 1583 O O . ALA A 1 206 ? -24.762 -0.473 -10.894 1.00 94.44 206 ALA A O 1
ATOM 1584 N N . GLY A 1 207 ? -23.177 0.550 -12.137 1.00 94.00 207 GLY A N 1
ATOM 1585 C CA . GLY A 1 207 ? -23.239 1.865 -11.492 1.00 94.00 207 GLY A CA 1
ATOM 1586 C C . GLY A 1 207 ? -22.091 2.150 -10.522 1.00 94.00 207 GLY A C 1
ATOM 1587 O O . GLY A 1 207 ? -21.912 3.305 -10.158 1.00 94.00 207 GLY A O 1
ATOM 1588 N N . TRP A 1 208 ? -21.295 1.154 -10.134 1.00 97.44 208 TRP A N 1
ATOM 1589 C CA . TRP A 1 208 ? -20.105 1.378 -9.312 1.00 97.44 208 TRP A CA 1
ATOM 1590 C C . TRP A 1 208 ? -18.910 1.813 -10.169 1.00 97.44 208 TRP A C 1
ATOM 1592 O O . TRP A 1 208 ? -18.628 1.215 -11.208 1.00 97.44 208 TRP A O 1
ATOM 1602 N N . ASP A 1 209 ? -18.191 2.842 -9.725 1.00 97.50 209 ASP A N 1
ATOM 1603 C CA . ASP A 1 209 ? -16.910 3.280 -10.300 1.00 97.50 209 ASP A CA 1
ATOM 1604 C C . ASP A 1 209 ? -15.999 3.782 -9.165 1.00 97.50 209 ASP A C 1
ATOM 1606 O O . ASP A 1 209 ? -16.404 3.812 -7.998 1.00 97.50 209 ASP A O 1
ATOM 1610 N N . ALA A 1 210 ? -14.765 4.164 -9.486 1.00 97.56 210 ALA A N 1
ATOM 1611 C CA . ALA A 1 210 ? -13.890 4.839 -8.535 1.00 97.56 210 ALA A CA 1
ATOM 1612 C C . ALA A 1 210 ? -14.535 6.135 -8.006 1.00 97.56 210 ALA A C 1
ATOM 1614 O O . ALA A 1 210 ? -15.339 6.785 -8.688 1.00 97.56 210 ALA A O 1
ATOM 1615 N N . VAL A 1 211 ? -14.177 6.512 -6.779 1.00 97.81 211 VAL A N 1
ATOM 1616 C CA . VAL A 1 211 ? -14.666 7.746 -6.152 1.00 97.81 211 VAL A CA 1
ATOM 1617 C C . VAL A 1 211 ? -14.294 8.993 -6.969 1.00 97.81 211 VAL A C 1
ATOM 1619 O O . VAL A 1 211 ? -13.200 9.082 -7.529 1.00 97.81 211 VAL A O 1
ATOM 1622 N N . SER A 1 212 ? -15.207 9.964 -7.036 1.00 97.50 212 SER A N 1
ATOM 1623 C CA . SER A 1 212 ? -15.020 11.265 -7.691 1.00 97.50 212 SER A CA 1
ATOM 1624 C C . SER A 1 212 ? -15.199 12.376 -6.662 1.00 97.50 212 SER A C 1
ATOM 1626 O O . SER A 1 212 ? -16.310 12.789 -6.330 1.00 97.50 212 SER A O 1
ATOM 1628 N N . ILE A 1 213 ? -14.085 12.864 -6.115 1.00 97.81 213 ILE A N 1
ATOM 1629 C CA . ILE A 1 213 ? -14.112 13.865 -5.042 1.00 97.81 213 ILE A CA 1
ATOM 1630 C C . ILE A 1 213 ? -14.668 15.197 -5.551 1.00 97.81 213 ILE A C 1
ATOM 1632 O O . ILE A 1 213 ? -14.346 15.635 -6.652 1.00 97.81 213 ILE A O 1
ATOM 1636 N N . THR A 1 214 ? -15.517 15.868 -4.774 1.00 96.94 214 THR A N 1
ATOM 1637 C CA . THR A 1 214 ? -16.232 17.087 -5.217 1.00 96.94 214 THR A CA 1
ATOM 1638 C C . THR A 1 214 ? -15.879 18.328 -4.415 1.00 96.94 214 THR A C 1
ATOM 1640 O O . THR A 1 214 ? -15.940 19.427 -4.960 1.00 96.94 214 THR A O 1
ATOM 1643 N N . SER A 1 215 ? -15.457 18.164 -3.164 1.00 97.50 215 SER A N 1
ATOM 1644 C CA . SER A 1 215 ? -15.031 19.245 -2.279 1.00 97.50 215 SER A CA 1
ATOM 1645 C C . SER A 1 215 ? -14.161 18.706 -1.138 1.00 97.50 215 SER A C 1
ATOM 1647 O O . SER A 1 215 ? -13.988 17.491 -1.009 1.00 97.50 215 SER A O 1
ATOM 1649 N N . ALA A 1 216 ? -13.614 19.597 -0.305 1.00 97.06 216 ALA A N 1
ATOM 1650 C CA . ALA A 1 216 ? -12.857 19.206 0.885 1.00 97.06 216 ALA A CA 1
ATOM 1651 C C . ALA A 1 216 ? -13.754 18.481 1.907 1.00 97.06 216 ALA A C 1
ATOM 1653 O O . ALA A 1 216 ? -13.352 17.469 2.477 1.00 97.06 216 ALA A O 1
ATOM 1654 N N . GLU A 1 217 ? -15.005 18.921 2.053 1.00 96.25 217 GLU A N 1
ATOM 1655 C CA . GLU A 1 217 ? -16.011 18.290 2.916 1.00 96.25 217 GLU A CA 1
ATOM 1656 C C . GLU A 1 217 ? -16.371 16.881 2.424 1.00 96.25 217 GLU A C 1
ATOM 1658 O O . GLU A 1 217 ? -16.578 15.978 3.234 1.00 96.25 217 GLU A O 1
ATOM 1663 N N . HIS A 1 218 ? -16.399 16.661 1.101 1.00 97.06 218 HIS A N 1
ATOM 1664 C CA . HIS A 1 218 ? -16.571 15.317 0.545 1.00 97.06 218 HIS A CA 1
ATOM 1665 C C . HIS A 1 218 ? -15.401 14.406 0.957 1.00 97.06 218 HIS A C 1
ATOM 1667 O O . HIS A 1 218 ? -15.625 13.269 1.364 1.00 97.06 218 HIS A O 1
ATOM 1673 N N . VAL A 1 219 ? -14.158 14.899 0.934 1.00 97.62 219 VAL A N 1
ATOM 1674 C CA . VAL A 1 219 ? -12.991 14.114 1.378 1.00 97.62 219 VAL A CA 1
ATOM 1675 C C . VAL A 1 219 ? -13.029 13.821 2.879 1.00 97.62 219 VAL A C 1
ATOM 1677 O O . VAL A 1 219 ? -12.770 12.687 3.279 1.00 97.62 219 VAL A O 1
ATOM 1680 N N . GLU A 1 220 ? -13.410 14.789 3.714 1.00 96.62 220 GLU A N 1
ATOM 1681 C CA . GLU A 1 220 ? -13.600 14.562 5.152 1.00 96.62 220 GLU A CA 1
ATOM 1682 C C . GLU A 1 220 ? -14.672 13.495 5.420 1.00 96.62 220 GLU A C 1
ATOM 1684 O O . GLU A 1 220 ? -14.477 12.582 6.228 1.00 96.62 220 GLU A O 1
ATOM 1689 N N . TRP A 1 221 ? -15.783 13.543 4.681 1.00 96.75 221 TRP A N 1
ATOM 1690 C CA . TRP A 1 221 ? -16.806 12.508 4.744 1.00 96.75 221 TRP A CA 1
ATOM 1691 C C . TRP A 1 221 ? -16.261 11.127 4.337 1.00 96.75 221 TRP A C 1
ATOM 1693 O O . TRP A 1 221 ? -16.503 10.155 5.053 1.00 96.75 221 TRP A O 1
ATOM 1703 N N . LEU A 1 222 ? -15.462 11.026 3.267 1.00 97.31 222 LEU A N 1
ATOM 1704 C CA . LEU A 1 222 ? -14.828 9.767 2.841 1.00 97.31 222 LEU A CA 1
ATOM 1705 C C . LEU A 1 222 ? -13.867 9.199 3.898 1.00 97.31 222 LEU A C 1
ATOM 1707 O O . LEU A 1 222 ? -13.829 7.983 4.103 1.00 97.31 222 LEU A O 1
ATOM 1711 N N . VAL A 1 223 ? -13.122 10.054 4.607 1.00 97.31 223 VAL A N 1
ATOM 1712 C CA . VAL A 1 223 ? -12.264 9.641 5.734 1.00 97.31 223 VAL A CA 1
ATOM 1713 C C . VAL A 1 223 ? -13.091 9.024 6.859 1.00 97.31 223 VAL A C 1
ATOM 1715 O O . VAL A 1 223 ? -12.702 7.990 7.414 1.00 97.31 223 VAL A O 1
ATOM 1718 N N . ASN A 1 224 ? -14.258 9.599 7.161 1.00 96.19 224 ASN A N 1
ATOM 1719 C CA . ASN A 1 224 ? -15.183 9.032 8.141 1.00 96.19 224 ASN A CA 1
ATOM 1720 C C . ASN A 1 224 ? -15.724 7.668 7.686 1.00 96.19 224 ASN A C 1
ATOM 1722 O O . ASN A 1 224 ? -15.771 6.744 8.498 1.00 96.19 224 ASN A O 1
ATOM 1726 N N . GLN A 1 225 ? -16.051 7.501 6.398 1.00 96.88 225 GLN A N 1
ATOM 1727 C CA . GLN A 1 225 ? -16.476 6.204 5.848 1.00 96.88 225 GLN A CA 1
ATOM 1728 C C . GLN A 1 225 ? -15.368 5.145 5.954 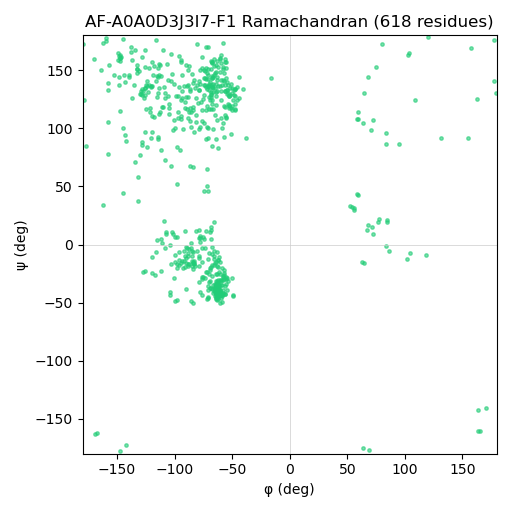1.00 96.88 225 GLN A C 1
ATOM 1730 O O . GLN A 1 225 ? -15.614 4.028 6.411 1.00 96.88 225 GLN A O 1
ATOM 1735 N N . ALA A 1 226 ? -14.126 5.495 5.604 1.00 96.81 226 ALA A N 1
ATOM 1736 C CA . ALA A 1 226 ? -12.988 4.585 5.717 1.00 96.81 226 ALA A CA 1
ATOM 1737 C C . ALA A 1 226 ? -12.694 4.194 7.174 1.00 96.81 226 ALA A C 1
ATOM 1739 O O . ALA A 1 226 ? -12.487 3.017 7.476 1.00 96.81 226 ALA A O 1
ATOM 1740 N N . THR A 1 227 ? -12.743 5.162 8.091 1.00 96.00 227 THR A N 1
ATOM 1741 C CA . THR A 1 227 ? -12.550 4.924 9.529 1.00 96.00 227 THR A CA 1
ATOM 1742 C C . THR A 1 227 ? -13.653 4.029 10.095 1.00 96.00 227 THR A C 1
ATOM 1744 O O . THR A 1 227 ? -13.363 3.075 10.816 1.00 96.00 227 THR A O 1
ATOM 1747 N N . ALA A 1 228 ? -14.916 4.280 9.732 1.00 95.81 228 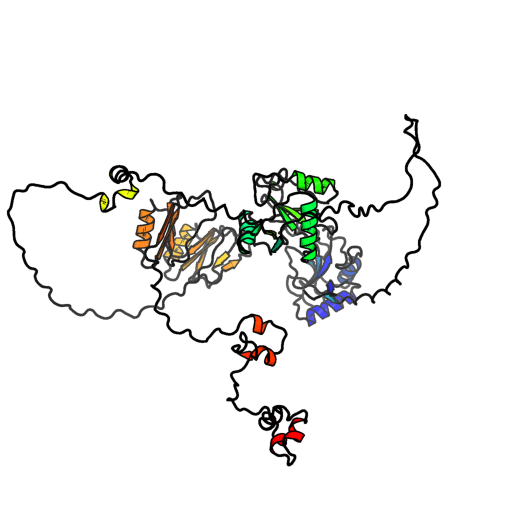ALA A N 1
ATOM 1748 C CA . ALA A 1 228 ? -16.055 3.460 10.147 1.00 95.81 228 ALA A CA 1
ATOM 1749 C C . ALA A 1 228 ? -15.960 2.016 9.623 1.00 95.81 228 ALA A C 1
ATOM 1751 O O . ALA A 1 228 ? -16.373 1.082 10.310 1.00 95.81 228 ALA A O 1
ATOM 1752 N N . ALA A 1 229 ? -15.354 1.819 8.449 1.00 95.75 229 ALA A N 1
ATOM 1753 C CA . ALA A 1 229 ? -15.047 0.504 7.890 1.00 95.75 229 ALA A CA 1
ATOM 1754 C C . ALA A 1 229 ? -13.808 -0.174 8.519 1.00 95.75 229 ALA A C 1
ATOM 1756 O O . ALA A 1 229 ? -13.429 -1.268 8.100 1.00 95.75 229 ALA A O 1
ATOM 1757 N N . GLY A 1 230 ? -13.173 0.448 9.520 1.00 96.38 230 GLY A N 1
ATOM 1758 C CA . GLY A 1 230 ? -12.024 -0.107 10.238 1.00 96.38 230 GLY A CA 1
ATOM 1759 C C . GLY A 1 230 ? -10.698 -0.012 9.480 1.00 96.38 230 GLY A C 1
ATOM 1760 O O . GLY A 1 230 ? -9.789 -0.796 9.752 1.00 96.38 230 GLY A O 1
ATOM 1761 N N . VAL A 1 231 ? -10.575 0.907 8.518 1.00 95.44 231 VAL A N 1
ATOM 1762 C CA . VAL A 1 231 ? -9.305 1.160 7.825 1.00 95.44 231 VAL A CA 1
ATOM 1763 C C . VAL A 1 231 ? -8.367 1.940 8.744 1.00 95.44 231 VAL A C 1
ATOM 1765 O O . VAL A 1 231 ? -8.716 3.018 9.224 1.00 95.44 231 VAL A O 1
ATOM 1768 N N . ASP A 1 232 ? -7.159 1.418 8.965 1.00 94.69 232 ASP A N 1
ATOM 1769 C CA . ASP A 1 232 ? -6.138 2.102 9.757 1.00 94.69 232 ASP A CA 1
ATOM 1770 C C . ASP A 1 232 ? -5.379 3.113 8.888 1.00 94.69 232 ASP A C 1
ATOM 1772 O O . ASP A 1 232 ? -4.444 2.778 8.156 1.00 94.69 232 ASP A O 1
ATOM 1776 N N . LEU A 1 233 ? -5.801 4.374 8.973 1.00 94.75 233 LEU A N 1
ATOM 1777 C CA . LEU A 1 233 ? -5.228 5.479 8.203 1.00 94.75 233 LEU A CA 1
ATOM 1778 C C . LEU A 1 233 ? -3.872 5.967 8.740 1.00 94.75 233 LEU A C 1
ATOM 1780 O O . LEU A 1 233 ? -3.261 6.835 8.120 1.00 94.75 233 LEU A O 1
ATOM 1784 N N . SER A 1 234 ? -3.379 5.414 9.856 1.00 92.12 234 SER A N 1
ATOM 1785 C CA . SER A 1 234 ? -2.053 5.740 10.398 1.00 92.12 234 SER A CA 1
ATOM 1786 C C . SER A 1 234 ? -0.916 4.945 9.747 1.00 92.12 234 SER A C 1
ATOM 1788 O O . SER A 1 234 ? 0.250 5.326 9.859 1.00 92.12 234 SER A O 1
ATOM 1790 N N . LEU A 1 235 ? -1.242 3.855 9.043 1.00 90.38 235 LEU A N 1
ATOM 1791 C CA . LEU A 1 235 ? -0.259 3.020 8.360 1.00 90.38 235 LEU A CA 1
ATOM 1792 C C . LEU A 1 235 ? 0.385 3.758 7.186 1.00 90.38 235 LEU A C 1
ATOM 1794 O O . LEU A 1 235 ? -0.212 4.645 6.582 1.00 90.38 235 LEU A O 1
ATOM 1798 N N . PHE A 1 236 ? 1.585 3.318 6.795 1.00 90.94 236 PHE A N 1
ATOM 1799 C CA . PHE A 1 236 ? 2.300 3.767 5.589 1.00 90.94 236 PHE A CA 1
ATOM 1800 C C . PHE A 1 236 ? 1.647 3.242 4.290 1.00 90.94 236 PHE A C 1
ATOM 1802 O O . PHE A 1 236 ? 2.283 2.593 3.460 1.00 90.94 236 PHE A O 1
ATOM 1809 N N . LYS A 1 237 ? 0.332 3.435 4.180 1.00 93.56 237 LYS A N 1
ATOM 1810 C CA . LYS A 1 237 ? -0.568 3.040 3.098 1.00 93.56 237 LYS A CA 1
ATOM 1811 C C . LYS A 1 237 ? -1.697 4.063 3.021 1.00 93.56 237 LYS A C 1
ATOM 1813 O O . LYS A 1 237 ? -1.993 4.721 4.018 1.00 93.56 237 LYS A O 1
ATOM 1818 N N . GLY A 1 238 ? -2.365 4.161 1.879 1.00 93.44 238 GLY A N 1
ATOM 1819 C CA . GLY A 1 238 ? -3.461 5.120 1.744 1.00 93.44 238 GLY A CA 1
ATOM 1820 C C . GLY A 1 238 ? -4.583 4.704 0.830 1.00 93.44 238 GLY A C 1
ATOM 1821 O O . GLY A 1 238 ? -4.605 3.600 0.286 1.00 93.44 238 GLY A O 1
ATOM 1822 N N . VAL A 1 239 ? -5.534 5.613 0.702 1.00 97.62 239 VAL A N 1
ATOM 1823 C CA . VAL A 1 239 ? -6.724 5.463 -0.123 1.00 97.62 239 VAL A CA 1
ATOM 1824 C C . VAL A 1 239 ? -6.635 6.483 -1.258 1.00 97.62 239 VAL A C 1
ATOM 1826 O O . VAL A 1 239 ? -6.671 7.681 -0.970 1.00 97.62 239 VAL A O 1
ATOM 1829 N N . PRO A 1 240 ? -6.473 6.052 -2.524 1.00 97.81 240 PRO A N 1
ATOM 1830 C CA . PRO A 1 240 ? -6.292 6.968 -3.645 1.00 97.81 240 PRO A CA 1
ATOM 1831 C C . PRO A 1 240 ? -7.587 7.736 -3.938 1.00 97.81 240 PRO A C 1
ATOM 1833 O O . PRO A 1 240 ? -8.670 7.151 -3.938 1.00 97.81 240 PRO A O 1
ATOM 1836 N N . LEU A 1 241 ? -7.461 9.035 -4.216 1.00 98.31 241 LEU A N 1
ATOM 1837 C CA . LEU A 1 241 ? -8.570 9.946 -4.534 1.00 98.31 241 LEU A CA 1
ATOM 1838 C C . LEU A 1 241 ? -8.387 10.705 -5.852 1.00 98.31 241 LEU A C 1
ATOM 1840 O O . LEU A 1 241 ? -9.367 11.175 -6.425 1.00 98.31 241 LEU A O 1
ATOM 1844 N N . ALA A 1 242 ? -7.149 10.852 -6.318 1.00 98.12 242 ALA A N 1
ATOM 1845 C CA . ALA A 1 242 ? -6.824 11.566 -7.544 1.00 98.12 242 ALA A CA 1
ATOM 1846 C C . ALA A 1 242 ? -5.591 10.960 -8.224 1.00 98.12 242 ALA A C 1
ATOM 1848 O O . ALA A 1 242 ? -4.824 10.236 -7.588 1.00 98.12 242 ALA A O 1
ATOM 1849 N N . TYR A 1 243 ? -5.402 11.257 -9.509 1.00 97.25 243 TYR A N 1
ATOM 1850 C C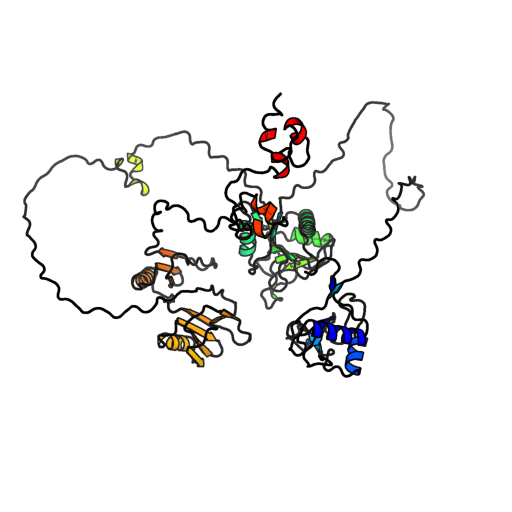A . TYR A 1 243 ? -4.346 10.694 -10.350 1.00 97.25 243 TYR A CA 1
ATOM 1851 C C . TYR A 1 243 ? -3.558 11.785 -11.082 1.00 97.25 243 TYR A C 1
ATOM 1853 O O . TYR A 1 243 ? -4.148 12.661 -11.706 1.00 97.25 243 TYR A O 1
ATOM 1861 N N . ASP A 1 244 ? -2.232 11.709 -11.042 1.00 96.12 244 ASP A N 1
ATOM 1862 C CA . ASP A 1 244 ? -1.304 12.549 -11.798 1.00 96.12 244 ASP A CA 1
ATOM 1863 C C . ASP A 1 244 ? -0.770 11.765 -13.019 1.00 96.12 244 ASP A C 1
ATOM 1865 O O . ASP A 1 244 ? 0.169 10.965 -12.894 1.00 96.12 244 ASP A O 1
ATOM 1869 N N . PRO A 1 245 ? -1.338 11.974 -14.225 1.00 93.56 245 PRO A N 1
ATOM 1870 C CA . PRO A 1 245 ? -0.874 11.325 -15.449 1.00 93.56 245 PRO A CA 1
ATOM 1871 C C . PRO A 1 245 ? 0.512 11.816 -15.893 1.00 93.56 245 PRO A C 1
ATOM 1873 O O . PRO A 1 245 ? 1.180 11.133 -16.670 1.00 93.56 245 PRO A O 1
ATOM 1876 N N . HIS A 1 246 ? 0.954 12.986 -15.423 1.00 91.25 246 HIS A N 1
ATOM 1877 C CA . HIS A 1 246 ? 2.208 13.626 -15.822 1.00 91.25 246 HIS A CA 1
ATOM 1878 C C . HIS A 1 246 ? 3.373 13.306 -14.876 1.00 91.25 246 HIS A C 1
ATOM 1880 O O . HIS A 1 246 ? 4.534 13.459 -15.262 1.00 91.25 246 HIS A O 1
ATOM 1886 N N . ARG A 1 247 ? 3.077 12.797 -13.673 1.00 90.31 247 ARG A N 1
ATOM 1887 C CA . ARG A 1 247 ? 4.041 12.422 -12.622 1.00 90.31 247 ARG A CA 1
ATOM 1888 C C . ARG A 1 247 ? 4.965 13.573 -12.223 1.00 90.31 247 ARG A C 1
ATOM 1890 O O . ARG A 1 247 ? 6.137 13.357 -11.883 1.00 90.31 247 ARG A O 1
ATOM 1897 N N . ASP A 1 248 ? 4.458 14.797 -12.304 1.00 89.75 248 ASP A N 1
ATOM 1898 C CA . ASP A 1 248 ? 5.189 16.016 -11.979 1.00 89.75 248 ASP A CA 1
ATOM 1899 C C . ASP A 1 248 ? 4.859 16.561 -10.579 1.00 89.75 248 ASP A C 1
ATOM 1901 O O . ASP A 1 248 ? 5.578 17.446 -10.099 1.00 89.75 248 ASP A O 1
ATOM 1905 N N . GLY A 1 249 ? 3.844 15.992 -9.914 1.00 90.56 249 GLY A N 1
ATOM 1906 C CA . GLY A 1 249 ? 3.376 16.372 -8.581 1.00 90.56 249 GLY A CA 1
ATOM 1907 C C . GLY A 1 249 ? 2.644 17.717 -8.548 1.00 90.56 249 GLY A C 1
ATOM 1908 O O . GLY A 1 249 ? 2.511 18.325 -7.487 1.00 90.56 249 GLY A O 1
ATOM 1909 N N . ARG A 1 250 ? 2.226 18.264 -9.696 1.00 93.44 250 ARG A N 1
ATOM 1910 C CA . ARG A 1 250 ? 1.602 19.598 -9.767 1.00 93.44 250 ARG A CA 1
ATOM 1911 C C . ARG A 1 250 ? 0.101 19.530 -9.960 1.00 93.44 250 ARG A C 1
ATOM 1913 O O . ARG A 1 250 ? -0.623 20.298 -9.327 1.00 93.44 250 ARG A O 1
ATOM 1920 N N . THR A 1 251 ? -0.354 18.648 -10.841 1.00 95.62 251 THR A N 1
ATOM 1921 C CA . THR A 1 251 ? -1.764 18.550 -11.227 1.00 95.62 251 THR A CA 1
ATOM 1922 C C . THR A 1 251 ? -2.293 17.144 -11.034 1.00 95.62 251 THR A C 1
ATOM 1924 O O . THR A 1 251 ? -1.720 16.189 -11.550 1.00 95.62 251 THR A O 1
ATOM 1927 N N . TYR A 1 252 ? -3.417 17.045 -10.337 1.00 97.62 252 TYR A N 1
ATOM 1928 C CA . TYR A 1 252 ? -4.102 15.800 -10.052 1.00 97.62 252 TYR A CA 1
ATOM 1929 C C . TYR A 1 252 ? -5.503 15.861 -10.630 1.00 97.62 252 TYR A C 1
ATOM 1931 O O . TYR A 1 252 ? -6.221 16.846 -10.471 1.00 97.62 252 TYR A O 1
ATOM 1939 N N . PHE A 1 253 ? -5.900 14.780 -11.282 1.00 98.19 253 PHE A N 1
ATOM 1940 C CA . PHE A 1 253 ? -7.174 14.661 -11.963 1.00 98.19 253 PHE A CA 1
ATOM 1941 C C . PHE A 1 253 ? -8.063 13.632 -11.279 1.00 98.19 253 PHE A C 1
ATOM 1943 O O . PHE A 1 253 ? -7.600 12.719 -10.592 1.00 98.19 253 PHE A O 1
ATOM 1950 N N . ASP A 1 254 ? -9.363 13.799 -11.470 1.00 98.19 254 ASP A N 1
ATOM 1951 C CA . ASP A 1 254 ? -10.380 12.893 -10.956 1.00 98.19 254 ASP A CA 1
ATOM 1952 C C . ASP A 1 254 ? -10.182 11.462 -11.487 1.00 98.19 254 ASP A C 1
ATOM 1954 O O . ASP A 1 254 ? -9.955 11.259 -12.682 1.00 98.19 254 ASP A O 1
ATOM 1958 N N . LEU A 1 255 ? -10.324 10.455 -10.616 1.00 97.56 255 LEU A N 1
ATOM 1959 C CA . LEU A 1 255 ? -10.127 9.043 -10.980 1.00 97.56 255 LEU A CA 1
ATOM 1960 C C . LEU A 1 255 ? -11.100 8.551 -12.063 1.00 97.56 255 LEU A C 1
ATOM 1962 O O . LEU A 1 255 ? -10.803 7.588 -12.768 1.00 97.56 255 LEU A O 1
ATOM 1966 N N . THR A 1 256 ? -12.256 9.201 -12.212 1.00 95.94 256 THR A N 1
ATOM 1967 C CA . THR A 1 256 ? -13.274 8.858 -13.216 1.00 95.94 256 THR A CA 1
ATOM 1968 C C . THR A 1 256 ? -13.292 9.799 -14.414 1.00 95.94 256 THR A C 1
ATOM 1970 O O . THR A 1 256 ? -13.838 9.444 -15.460 1.00 95.94 256 THR A O 1
ATOM 1973 N N . ASN A 1 257 ? -12.671 10.976 -14.299 1.00 96.44 257 ASN A N 1
ATOM 1974 C CA . ASN A 1 257 ? -12.631 11.983 -15.352 1.00 96.44 257 ASN A CA 1
ATOM 1975 C C . ASN A 1 257 ? -11.274 12.701 -15.392 1.00 96.44 257 ASN A C 1
ATOM 1977 O O . ASN A 1 257 ? -11.082 13.737 -14.759 1.00 96.44 257 ASN A O 1
ATOM 1981 N N . LEU A 1 258 ? -10.369 12.207 -16.239 1.00 96.12 258 LEU A N 1
ATOM 1982 C CA . LEU A 1 258 ? -9.030 12.781 -16.412 1.00 96.12 258 LEU A CA 1
ATOM 1983 C C . LEU A 1 258 ? -9.008 14.194 -17.019 1.00 96.12 258 LEU A C 1
ATOM 1985 O O . LEU A 1 258 ? -7.945 14.797 -17.094 1.00 96.12 258 LEU A O 1
ATOM 1989 N N . ALA A 1 259 ? -10.149 14.745 -17.448 1.00 96.44 259 ALA A N 1
ATOM 1990 C CA . ALA A 1 259 ? -10.247 16.148 -17.857 1.00 96.44 259 ALA A CA 1
ATOM 1991 C C . ALA A 1 259 ? -10.566 17.092 -16.684 1.00 96.44 259 ALA A C 1
ATOM 1993 O O . ALA A 1 259 ? -10.537 18.312 -16.847 1.00 96.44 259 ALA A O 1
ATOM 1994 N N . ARG A 1 260 ? -10.909 16.550 -15.510 1.00 97.62 260 ARG A N 1
ATOM 1995 C CA . ARG A 1 260 ? -11.294 17.322 -14.331 1.00 97.62 260 ARG A CA 1
ATOM 1996 C C . ARG A 1 260 ? -10.124 17.418 -13.360 1.00 97.62 260 ARG A C 1
ATOM 1998 O O . ARG A 1 260 ? -9.814 16.453 -12.670 1.00 97.62 260 ARG A O 1
ATOM 2005 N N . ASP A 1 261 ? -9.532 18.603 -13.289 1.00 98.00 261 ASP A N 1
ATOM 2006 C CA . ASP A 1 261 ? -8.534 18.955 -12.280 1.00 98.00 261 ASP A CA 1
ATOM 2007 C C . ASP A 1 261 ? -9.185 19.018 -10.886 1.00 98.00 261 ASP A C 1
ATOM 2009 O O . ASP A 1 261 ? -10.180 19.721 -10.674 1.00 98.00 261 ASP A O 1
ATOM 2013 N N . VAL A 1 262 ? -8.637 18.252 -9.945 1.00 98.38 262 VAL A N 1
ATOM 2014 C CA . VAL A 1 262 ? -9.053 18.201 -8.538 1.00 98.38 262 VAL A CA 1
ATOM 2015 C C . VAL A 1 262 ? -7.961 18.701 -7.586 1.00 98.38 262 VAL A C 1
ATOM 2017 O O . VAL A 1 262 ? -8.183 18.719 -6.375 1.00 98.38 262 VAL A O 1
ATOM 2020 N N . THR A 1 263 ? -6.823 19.188 -8.097 1.00 98.00 263 THR A N 1
ATOM 2021 C CA . THR A 1 263 ? -5.777 19.837 -7.292 1.00 98.00 263 THR A CA 1
ATOM 2022 C C . THR A 1 263 ? -6.333 20.918 -6.362 1.00 98.00 263 THR A C 1
ATOM 2024 O O . THR A 1 263 ? -5.959 20.902 -5.189 1.00 98.00 263 THR A O 1
ATOM 2027 N N . PRO A 1 264 ? -7.266 21.807 -6.777 1.00 98.31 264 PRO A N 1
ATOM 2028 C CA . PRO A 1 264 ? -7.810 22.821 -5.872 1.00 98.31 264 PRO A CA 1
ATOM 2029 C C . PRO A 1 264 ? -8.478 22.247 -4.612 1.00 98.31 264 PRO A C 1
ATOM 2031 O O . PRO A 1 264 ? -8.428 22.882 -3.561 1.00 98.31 264 PRO A O 1
ATOM 2034 N N . ILE A 1 265 ? -9.066 21.045 -4.688 1.00 98.44 265 ILE A N 1
ATOM 2035 C CA . ILE A 1 265 ? -9.672 20.361 -3.533 1.00 98.44 265 ILE A CA 1
ATOM 2036 C C . ILE A 1 265 ? -8.578 19.881 -2.574 1.00 98.44 265 ILE A C 1
ATOM 2038 O O . ILE A 1 265 ? -8.667 20.108 -1.368 1.00 98.44 265 ILE A O 1
ATOM 2042 N N . LEU A 1 266 ? -7.524 19.259 -3.107 1.00 97.75 266 LEU A N 1
ATOM 2043 C CA . LEU A 1 266 ? -6.387 18.782 -2.315 1.00 97.75 266 LEU A CA 1
ATOM 2044 C C . LEU A 1 266 ? -5.636 19.948 -1.647 1.00 97.75 266 LEU A C 1
ATOM 2046 O O . LEU A 1 266 ? -5.289 19.875 -0.468 1.00 97.75 266 LEU A O 1
ATOM 2050 N N . THR A 1 267 ? -5.457 21.064 -2.360 1.00 96.88 267 THR A N 1
ATOM 2051 C CA . THR A 1 267 ? -4.874 22.295 -1.807 1.00 96.88 267 THR A CA 1
ATOM 2052 C C . THR A 1 267 ? -5.761 22.903 -0.718 1.00 96.88 267 THR A C 1
ATOM 2054 O O . THR A 1 267 ? -5.238 23.377 0.290 1.00 96.88 267 THR A O 1
ATOM 2057 N N . ALA A 1 268 ? -7.090 22.868 -0.872 1.00 97.19 268 ALA A N 1
ATOM 2058 C CA . ALA A 1 268 ? -8.014 23.342 0.159 1.00 97.19 268 ALA A CA 1
ATOM 2059 C C . ALA A 1 268 ? -7.905 22.522 1.457 1.00 97.19 268 ALA A C 1
ATOM 2061 O O . ALA A 1 268 ? -7.896 23.105 2.537 1.00 97.19 268 ALA A O 1
ATOM 2062 N N . LEU A 1 269 ? -7.733 21.197 1.365 1.00 97.06 269 LEU A N 1
ATOM 2063 C CA . LEU A 1 269 ? -7.483 20.340 2.533 1.00 97.06 269 LEU A CA 1
ATOM 2064 C C . LEU A 1 269 ? -6.176 20.718 3.243 1.00 97.06 269 LEU A C 1
ATOM 2066 O O . LEU A 1 269 ? -6.159 20.894 4.461 1.00 97.06 269 LEU A O 1
ATOM 2070 N N . GLN A 1 270 ? -5.081 20.905 2.501 1.00 95.69 270 GLN A N 1
ATOM 2071 C CA . GLN A 1 270 ? -3.819 21.369 3.094 1.00 95.69 270 GLN A CA 1
ATOM 2072 C C . GLN A 1 270 ? -3.960 22.747 3.757 1.00 95.69 270 GLN A C 1
ATOM 2074 O O . GLN A 1 270 ? -3.441 22.954 4.854 1.00 95.69 270 GLN A O 1
ATOM 2079 N N . ALA A 1 271 ? -4.684 23.680 3.129 1.00 96.06 271 ALA A N 1
ATOM 2080 C CA . ALA A 1 271 ? -4.959 25.000 3.699 1.00 96.06 271 ALA A CA 1
ATOM 2081 C C . ALA A 1 271 ? -5.802 24.921 4.986 1.00 96.06 271 ALA A C 1
ATOM 2083 O O . ALA A 1 271 ? -5.601 25.721 5.897 1.00 96.06 271 ALA A O 1
ATOM 2084 N N . ASP A 1 272 ? -6.678 23.920 5.092 1.00 96.31 272 ASP A N 1
ATOM 2085 C CA . ASP A 1 272 ? -7.428 23.579 6.305 1.00 96.31 272 ASP A CA 1
ATOM 2086 C C . ASP A 1 272 ? -6.574 22.812 7.347 1.00 96.31 272 ASP A C 1
ATOM 2088 O O . ASP A 1 272 ? -7.061 22.345 8.376 1.00 96.31 272 ASP A O 1
ATOM 2092 N N . GLY A 1 273 ? -5.265 22.669 7.128 1.00 96.25 273 GLY A N 1
ATOM 2093 C CA . GLY A 1 273 ? -4.332 22.080 8.091 1.00 96.25 273 GLY A CA 1
ATOM 2094 C C . GLY A 1 273 ? -4.258 20.555 8.056 1.00 96.25 273 GLY A C 1
ATOM 2095 O O . GLY A 1 273 ? -3.806 19.946 9.028 1.00 96.25 273 GLY A O 1
ATOM 2096 N N . TRP A 1 274 ? -4.692 19.920 6.964 1.00 97.00 274 TRP A N 1
ATOM 2097 C CA . TRP A 1 274 ? -4.403 18.505 6.740 1.00 97.00 274 TRP A CA 1
ATOM 2098 C C . TRP A 1 274 ? -2.898 18.321 6.472 1.00 97.00 274 TRP A C 1
ATOM 2100 O O . TRP A 1 274 ? -2.339 19.035 5.635 1.00 97.00 274 TRP A O 1
ATOM 2110 N N . PRO A 1 275 ? -2.206 17.408 7.182 1.00 95.50 275 PRO A N 1
ATOM 2111 C CA . PRO A 1 275 ? -0.768 17.214 7.012 1.00 95.50 275 PRO A CA 1
ATOM 2112 C C . PRO A 1 275 ? -0.444 16.514 5.682 1.00 95.50 275 PRO A C 1
ATOM 2114 O O . PRO A 1 275 ? -1.327 15.963 5.036 1.00 95.50 275 PRO A O 1
ATOM 2117 N N . GLY A 1 276 ? 0.837 16.460 5.308 1.00 92.31 276 GLY A N 1
ATOM 2118 C CA . GLY A 1 276 ? 1.315 15.729 4.124 1.00 92.31 276 GLY A CA 1
ATOM 2119 C C . GLY A 1 276 ? 1.641 16.622 2.926 1.00 92.31 276 GLY A C 1
ATOM 2120 O O . GLY A 1 276 ? 1.266 17.794 2.887 1.00 92.31 276 GLY A O 1
ATOM 2121 N N . ASP A 1 277 ? 2.391 16.076 1.970 1.00 89.12 277 ASP A N 1
ATOM 2122 C CA . ASP A 1 277 ? 2.799 16.732 0.734 1.00 89.12 277 ASP A CA 1
ATOM 2123 C C . ASP A 1 277 ? 2.408 15.890 -0.486 1.00 89.12 277 ASP A C 1
ATOM 2125 O O . ASP A 1 277 ? 3.136 15.007 -0.910 1.00 89.12 277 ASP A O 1
ATOM 2129 N N . PHE A 1 278 ? 1.276 16.204 -1.113 1.00 90.31 278 PHE A N 1
ATOM 2130 C CA . PHE A 1 278 ? 0.913 15.595 -2.401 1.00 90.31 278 PHE A CA 1
ATOM 2131 C C . PHE A 1 278 ? 1.601 16.280 -3.604 1.00 90.31 278 PHE A C 1
ATOM 2133 O O . PHE A 1 278 ? 1.222 16.109 -4.757 1.00 90.31 278 PHE A O 1
ATOM 2140 N N . HIS A 1 279 ? 2.592 17.139 -3.339 1.00 85.75 279 HIS A N 1
ATOM 2141 C CA . HIS A 1 279 ? 3.282 17.952 -4.345 1.00 85.75 279 HIS A CA 1
ATOM 2142 C C . HIS A 1 279 ? 4.705 17.476 -4.649 1.00 85.75 279 HIS A C 1
ATOM 2144 O O . HIS A 1 279 ? 5.501 18.192 -5.274 1.00 85.75 279 HIS A O 1
ATOM 2150 N N . THR A 1 280 ? 5.087 16.296 -4.165 1.00 81.19 280 THR A N 1
ATOM 2151 C CA . THR A 1 280 ? 6.449 15.813 -4.355 1.00 81.19 280 THR A CA 1
ATOM 2152 C C . THR A 1 280 ? 6.640 15.437 -5.826 1.00 81.19 280 THR A C 1
ATOM 2154 O O . THR A 1 280 ? 5.783 14.819 -6.448 1.00 81.19 280 THR A O 1
ATOM 2157 N N . ARG A 1 281 ? 7.772 15.817 -6.437 1.00 79.44 281 ARG A N 1
ATOM 2158 C CA . ARG A 1 281 ? 8.052 15.437 -7.834 1.00 79.44 281 ARG A CA 1
ATOM 2159 C C . ARG A 1 281 ? 8.251 13.933 -7.932 1.00 79.44 281 ARG A C 1
ATOM 2161 O O . ARG A 1 281 ? 9.344 13.429 -7.663 1.00 79.44 281 ARG A O 1
ATOM 2168 N N . GLN A 1 282 ? 7.202 13.247 -8.355 1.00 71.62 282 GLN A N 1
ATOM 2169 C CA . GLN A 1 282 ? 7.099 11.802 -8.257 1.00 71.62 282 GLN A CA 1
ATOM 2170 C C . GLN A 1 282 ? 8.141 11.060 -9.089 1.00 71.62 282 GLN A C 1
ATOM 2172 O O . GLN A 1 282 ? 8.693 10.060 -8.641 1.00 71.62 282 GLN A O 1
ATOM 2177 N N . ASN A 1 283 ? 8.525 11.600 -10.244 1.00 75.19 283 ASN A N 1
ATOM 2178 C CA . ASN A 1 283 ? 9.547 11.001 -11.105 1.00 75.19 283 ASN A CA 1
ATOM 2179 C C . ASN A 1 283 ? 10.955 10.858 -10.484 1.00 75.19 283 ASN A C 1
ATOM 2181 O O . ASN A 1 283 ? 11.806 10.197 -11.074 1.00 75.19 283 ASN A O 1
ATOM 2185 N N . ARG A 1 284 ? 11.236 11.466 -9.322 1.00 80.31 284 ARG A N 1
ATOM 2186 C CA . ARG A 1 284 ? 12.526 11.320 -8.619 1.00 80.31 284 ARG A CA 1
ATOM 2187 C C . ARG A 1 284 ? 12.520 10.256 -7.531 1.00 80.31 284 ARG A C 1
ATOM 2189 O O . ARG A 1 284 ? 13.590 9.878 -7.059 1.00 80.31 284 ARG A O 1
ATOM 2196 N N . PHE A 1 285 ? 11.346 9.780 -7.140 1.00 79.19 285 PHE A N 1
ATOM 2197 C CA . PHE A 1 285 ? 11.190 8.764 -6.110 1.00 79.19 285 PHE A CA 1
ATOM 2198 C C . PHE A 1 285 ? 10.889 7.413 -6.760 1.00 79.19 285 PHE A C 1
ATOM 2200 O O . PHE A 1 285 ? 10.558 7.326 -7.946 1.00 79.19 285 PHE A O 1
ATOM 2207 N N . CYS A 1 286 ? 11.042 6.334 -5.993 1.00 85.62 286 CYS A N 1
ATOM 2208 C CA . CYS A 1 286 ? 10.663 4.994 -6.443 1.00 85.62 286 CYS A CA 1
ATOM 2209 C C . CYS A 1 286 ? 11.366 4.514 -7.718 1.00 85.62 286 CYS A C 1
ATOM 2211 O O . CYS A 1 286 ? 10.725 3.969 -8.608 1.00 85.62 286 CYS A O 1
ATOM 2213 N N . ASN A 1 287 ? 12.678 4.732 -7.848 1.00 83.94 287 ASN A N 1
ATOM 2214 C CA . ASN A 1 287 ? 13.431 4.338 -9.048 1.00 83.94 287 ASN A CA 1
ATOM 2215 C C . ASN A 1 287 ? 12.823 4.888 -10.358 1.00 83.94 287 ASN A C 1
ATOM 2217 O O . ASN A 1 287 ? 12.883 4.240 -11.399 1.00 83.94 287 ASN A O 1
ATOM 2221 N N . GLY A 1 288 ? 12.207 6.073 -10.303 1.00 79.88 288 GLY A N 1
ATOM 2222 C CA . GLY A 1 288 ? 11.619 6.740 -11.464 1.00 79.88 288 GLY A CA 1
ATOM 2223 C C . GLY A 1 288 ? 10.185 6.328 -11.794 1.00 79.88 288 GLY A C 1
ATOM 2224 O O . GLY A 1 288 ? 9.565 6.952 -12.653 1.00 79.88 288 GLY A O 1
ATOM 2225 N N . THR A 1 289 ? 9.607 5.335 -11.109 1.00 78.88 289 THR A N 1
ATOM 2226 C CA . THR A 1 289 ? 8.195 4.981 -11.324 1.00 78.88 289 THR A CA 1
ATOM 2227 C C . THR A 1 289 ? 7.251 6.014 -10.709 1.00 78.88 289 THR A C 1
ATOM 2229 O O . THR A 1 289 ? 6.146 6.203 -11.216 1.00 78.88 289 THR A O 1
ATOM 2232 N N . GLY A 1 290 ? 7.689 6.694 -9.644 1.00 82.00 290 GLY A N 1
ATOM 2233 C CA . GLY A 1 290 ? 6.900 7.654 -8.878 1.00 82.00 290 GLY A CA 1
ATOM 2234 C C . GLY A 1 290 ? 5.678 7.071 -8.169 1.00 82.00 290 GLY A C 1
ATOM 2235 O O . GLY A 1 290 ? 5.463 5.855 -8.140 1.00 82.00 290 GLY A O 1
ATOM 2236 N N . GLN A 1 291 ? 4.898 7.962 -7.564 1.00 90.50 291 GLN A N 1
ATOM 2237 C CA . GLN A 1 291 ? 3.662 7.677 -6.841 1.00 90.50 291 GLN A CA 1
ATOM 2238 C C . GLN A 1 291 ? 2.537 8.515 -7.468 1.00 90.50 291 GLN A C 1
ATOM 2240 O O . GLN A 1 291 ? 2.285 9.631 -7.034 1.00 90.50 291 GLN A O 1
ATOM 2245 N N . PRO A 1 292 ? 1.909 8.043 -8.557 1.00 94.69 292 PRO A N 1
ATOM 2246 C CA . PRO A 1 292 ? 1.069 8.888 -9.406 1.00 94.69 292 PRO A CA 1
ATOM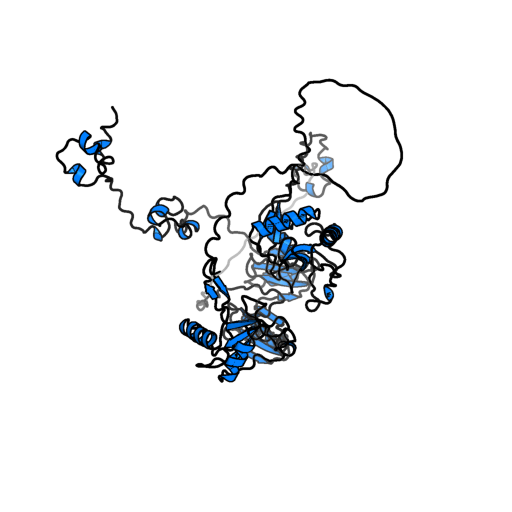 2247 C C . PRO A 1 292 ? -0.333 9.150 -8.833 1.00 94.69 292 PRO A C 1
ATOM 2249 O O . PRO A 1 292 ? -1.203 9.600 -9.567 1.00 94.69 292 PRO A O 1
ATOM 2252 N N . TYR A 1 293 ? -0.599 8.841 -7.566 1.00 96.75 293 TYR A N 1
ATOM 2253 C CA . TYR A 1 293 ? -1.911 9.036 -6.955 1.00 96.75 293 TYR A CA 1
ATOM 2254 C C . TYR A 1 293 ? -1.804 9.937 -5.746 1.00 96.75 293 TYR A C 1
ATOM 2256 O O . TYR A 1 293 ? -0.943 9.691 -4.922 1.00 96.75 293 TYR A O 1
ATOM 2264 N N . ALA A 1 294 ? -2.725 10.875 -5.570 1.00 97.38 294 ALA A N 1
ATOM 2265 C CA . ALA A 1 294 ? -2.897 11.571 -4.298 1.00 97.38 294 ALA A CA 1
ATOM 2266 C C . ALA A 1 294 ? -4.106 10.992 -3.558 1.00 97.38 294 ALA A C 1
ATOM 2268 O O . ALA A 1 294 ? -5.092 10.572 -4.174 1.00 97.38 294 ALA A O 1
ATOM 2269 N N . GLY A 1 295 ? -4.046 10.952 -2.232 1.00 97.25 295 GLY A N 1
ATOM 2270 C CA . GLY A 1 295 ? -5.108 10.388 -1.402 1.00 97.25 295 GLY A CA 1
ATOM 2271 C C . GLY A 1 295 ? -4.933 10.729 0.070 1.00 97.25 295 GLY A C 1
ATOM 2272 O O . GLY A 1 295 ? -4.141 11.608 0.394 1.00 97.25 295 GLY A O 1
ATOM 2273 N N . PHE A 1 296 ? -5.604 10.002 0.964 1.00 97.50 296 PHE A N 1
ATOM 2274 C CA . PHE A 1 296 ? -5.390 10.138 2.411 1.00 97.50 296 PHE A CA 1
ATOM 2275 C C . PHE A 1 296 ? -4.798 8.874 3.059 1.00 97.50 296 PHE A C 1
ATOM 2277 O O . PHE A 1 296 ? -5.132 7.750 2.675 1.00 97.50 296 PHE A O 1
ATOM 2284 N N . GLY A 1 297 ? -3.929 9.054 4.060 1.00 94.38 297 GLY A N 1
ATOM 2285 C CA . GLY A 1 297 ? -3.303 7.978 4.845 1.00 94.38 297 GLY A CA 1
ATOM 2286 C C . GLY A 1 297 ? -2.079 8.453 5.641 1.00 94.38 297 GLY A C 1
ATOM 2287 O O . GLY A 1 297 ? -1.907 9.651 5.856 1.00 94.38 297 GLY A O 1
ATOM 2288 N N . TYR A 1 298 ? -1.205 7.535 6.072 1.00 90.50 298 TYR A N 1
ATOM 2289 C CA . TYR A 1 298 ? 0.114 7.803 6.682 1.00 90.50 298 TYR A CA 1
ATOM 2290 C C . TYR A 1 298 ? 0.168 8.569 8.024 1.00 90.50 298 TYR A C 1
ATOM 2292 O O . TYR A 1 298 ? 1.196 8.553 8.708 1.00 90.50 298 TYR A O 1
ATOM 2300 N N . LYS A 1 299 ? -0.902 9.236 8.458 1.00 89.44 299 LYS A N 1
ATOM 2301 C CA . LYS A 1 299 ? -0.931 10.006 9.711 1.00 89.44 299 LYS A CA 1
ATOM 2302 C C . LYS A 1 299 ? -2.183 9.687 10.523 1.00 89.44 299 LYS A C 1
ATOM 2304 O O . LYS A 1 299 ? -3.230 9.407 9.942 1.00 89.44 299 LYS A O 1
ATOM 2309 N N . PRO A 1 300 ? -2.084 9.722 11.864 1.00 85.12 300 PRO A N 1
ATOM 2310 C CA . PRO A 1 300 ? -3.226 9.458 12.723 1.00 85.12 300 PRO A CA 1
ATOM 2311 C C . PRO A 1 300 ? -4.326 10.509 12.536 1.00 85.12 300 PRO A C 1
ATOM 2313 O O . PRO A 1 300 ? -4.074 11.655 12.166 1.00 85.12 300 PRO A O 1
ATOM 2316 N N . LEU A 1 301 ? -5.551 10.089 12.841 1.00 86.12 301 LEU A N 1
ATOM 2317 C CA . LEU A 1 301 ? -6.745 10.929 12.921 1.00 86.12 301 LEU A CA 1
ATOM 2318 C C . LEU A 1 301 ? -6.551 12.116 13.890 1.00 86.12 301 LEU A C 1
ATOM 2320 O O . LEU A 1 301 ? -5.720 12.037 14.799 1.00 86.12 301 LEU A O 1
ATOM 2324 N N . PRO A 1 302 ? -7.324 13.212 13.744 1.00 88.44 302 PRO A N 1
ATOM 2325 C CA . PRO A 1 302 ? -8.536 13.354 12.920 1.00 88.44 302 PRO A CA 1
ATOM 2326 C C . PRO A 1 302 ? -8.299 13.690 11.442 1.00 88.44 302 PRO A C 1
ATOM 2328 O O . PRO A 1 302 ? -9.170 13.419 10.625 1.00 88.44 302 PRO A O 1
ATOM 2331 N N . LYS A 1 303 ? -7.135 14.243 11.088 1.00 93.06 303 LYS A N 1
ATOM 2332 C CA . LYS A 1 303 ? -6.792 14.643 9.716 1.00 93.06 303 LYS A CA 1
ATOM 2333 C C . LYS A 1 303 ? -5.643 13.765 9.212 1.00 93.06 303 LYS A C 1
ATOM 2335 O O . LYS A 1 303 ? -4.486 14.086 9.499 1.00 93.06 303 LYS A O 1
ATOM 2340 N N . PRO A 1 304 ? -5.932 12.637 8.534 1.00 94.00 304 PRO A N 1
ATOM 2341 C CA . PRO A 1 304 ? -4.883 11.817 7.941 1.00 94.00 304 PRO A CA 1
ATOM 2342 C C . PRO A 1 304 ? -4.106 12.633 6.900 1.00 94.00 304 PRO A C 1
ATOM 2344 O O . PRO A 1 304 ? -4.569 13.664 6.415 1.00 94.00 304 PRO A O 1
ATOM 2347 N N . GLY A 1 305 ? -2.896 12.193 6.573 1.00 94.06 305 GLY A N 1
ATOM 2348 C CA . GLY A 1 305 ? -2.034 12.921 5.655 1.00 94.06 305 GLY A CA 1
ATOM 2349 C C . GLY A 1 305 ? -2.560 12.858 4.226 1.00 94.06 305 GLY A C 1
ATOM 2350 O O . GLY A 1 305 ? -2.883 11.769 3.756 1.00 94.06 305 GLY A O 1
ATOM 2351 N N . ILE A 1 306 ? -2.604 13.999 3.538 1.00 96.69 306 ILE A N 1
ATOM 2352 C CA . ILE A 1 306 ? -2.797 14.072 2.089 1.00 96.69 306 ILE A CA 1
ATOM 2353 C C . ILE A 1 306 ? -1.429 13.920 1.429 1.00 96.69 306 ILE A C 1
ATOM 2355 O O . ILE A 1 306 ? -0.617 14.847 1.442 1.00 96.69 306 ILE A O 1
ATOM 2359 N N . VAL A 1 307 ? -1.148 12.722 0.926 1.00 95.00 307 VAL A N 1
ATOM 2360 C CA . VAL A 1 307 ? 0.165 12.342 0.386 1.00 95.00 307 VAL A CA 1
ATOM 2361 C C . VAL A 1 307 ? 0.017 11.543 -0.900 1.00 95.00 307 VAL A C 1
ATOM 2363 O O . VAL A 1 307 ? -1.083 11.108 -1.260 1.00 95.00 307 VAL A O 1
ATOM 2366 N N . ASP A 1 308 ? 1.149 11.339 -1.564 1.00 93.69 308 ASP A N 1
ATOM 2367 C CA . ASP A 1 308 ? 1.220 10.596 -2.810 1.00 93.69 308 ASP A CA 1
ATOM 2368 C C . ASP A 1 308 ? 1.414 9.084 -2.575 1.00 93.69 308 ASP A C 1
ATOM 2370 O O . ASP A 1 308 ? 2.222 8.653 -1.752 1.00 93.69 308 ASP A O 1
ATOM 2374 N N . PHE A 1 309 ? 0.692 8.256 -3.330 1.00 92.94 309 PHE A N 1
ATOM 2375 C CA . PHE A 1 309 ? 0.626 6.797 -3.247 1.00 92.94 309 PHE A CA 1
ATOM 2376 C C . PHE A 1 309 ? 0.934 6.136 -4.596 1.00 92.94 309 PHE A C 1
ATOM 2378 O O . PHE A 1 309 ? 0.760 6.711 -5.671 1.00 92.94 309 PHE A O 1
ATOM 2385 N N . GLY A 1 310 ? 1.441 4.906 -4.550 1.00 89.44 310 GLY A N 1
ATOM 2386 C CA . GLY A 1 310 ? 1.870 4.171 -5.737 1.00 89.44 310 GLY A CA 1
ATOM 2387 C C . GLY A 1 310 ? 2.761 2.992 -5.373 1.00 89.44 310 GLY A C 1
ATOM 2388 O O . GLY A 1 310 ? 2.553 2.345 -4.352 1.00 89.44 310 GLY A O 1
ATOM 2389 N N . ILE A 1 311 ? 3.786 2.713 -6.181 1.00 85.50 311 ILE A N 1
ATOM 2390 C CA . ILE A 1 311 ? 4.552 1.466 -6.030 1.00 85.50 311 ILE A CA 1
ATOM 2391 C C . ILE A 1 311 ? 5.301 1.362 -4.688 1.00 85.50 311 ILE A C 1
ATOM 2393 O O . ILE A 1 311 ? 5.396 0.277 -4.125 1.00 85.50 311 ILE A O 1
ATOM 2397 N N . CYS A 1 312 ? 5.820 2.477 -4.155 1.00 86.38 312 CYS A N 1
ATOM 2398 C CA . CYS A 1 312 ? 6.540 2.476 -2.873 1.00 86.38 312 CYS A CA 1
ATOM 2399 C C . CYS A 1 312 ? 5.641 2.680 -1.657 1.00 86.38 312 CYS A C 1
ATOM 2401 O O . CYS A 1 312 ? 6.067 2.412 -0.536 1.00 86.38 312 CYS A O 1
ATOM 2403 N N . GLN A 1 313 ? 4.436 3.203 -1.868 1.00 90.06 313 GLN A N 1
ATOM 2404 C CA . GLN A 1 313 ? 3.447 3.420 -0.819 1.00 90.06 313 GLN A CA 1
ATOM 2405 C C . GLN A 1 313 ? 2.148 2.778 -1.282 1.00 90.06 313 GLN A C 1
ATOM 2407 O O . GLN A 1 313 ? 1.354 3.433 -1.968 1.00 90.06 313 GLN A O 1
ATOM 2412 N N . PRO A 1 314 ? 1.968 1.481 -0.983 1.00 92.56 314 PRO A N 1
ATOM 2413 C CA . PRO A 1 314 ? 0.870 0.716 -1.536 1.00 92.56 314 PRO A CA 1
ATOM 2414 C C . PRO A 1 314 ? -0.462 1.223 -0.993 1.00 92.56 314 PRO A C 1
ATOM 2416 O O . PRO A 1 314 ? -0.551 1.789 0.101 1.00 92.56 314 PRO A O 1
ATOM 2419 N N . PHE A 1 315 ? -1.526 0.962 -1.743 1.00 94.25 315 PHE A N 1
ATOM 2420 C CA . PHE A 1 315 ? -2.866 1.269 -1.275 1.00 94.25 315 PHE A CA 1
ATOM 2421 C C . PHE A 1 315 ? -3.239 0.387 -0.082 1.00 94.25 315 PHE A C 1
ATOM 2423 O O . PHE A 1 315 ? -2.871 -0.788 0.006 1.00 94.25 315 PHE A O 1
ATOM 2430 N N . HIS A 1 316 ? -3.989 0.964 0.850 1.00 91.69 316 HIS A N 1
ATOM 2431 C CA . HIS A 1 316 ? -4.643 0.217 1.910 1.00 91.69 316 HIS A CA 1
ATOM 2432 C C . HIS A 1 316 ? -5.976 -0.346 1.415 1.00 91.69 316 HIS A C 1
ATOM 2434 O O . HIS A 1 316 ? -6.257 -1.528 1.616 1.00 91.69 316 HIS A O 1
ATOM 2440 N N . LYS A 1 317 ? -6.796 0.516 0.811 1.00 97.38 317 LYS A N 1
ATOM 2441 C CA . LYS A 1 317 ? -8.122 0.230 0.258 1.00 97.38 317 LYS A CA 1
ATOM 2442 C C . LYS A 1 317 ? -8.351 1.121 -0.956 1.00 97.38 317 LYS A C 1
ATOM 2444 O O . LYS A 1 317 ? -7.716 2.165 -1.084 1.00 97.38 317 LYS A O 1
ATOM 2449 N N . VAL A 1 318 ? -9.292 0.725 -1.799 1.00 97.94 318 VAL A N 1
ATOM 2450 C CA . VAL A 1 318 ? -9.882 1.574 -2.839 1.00 97.94 318 VAL A CA 1
ATOM 2451 C C . VAL A 1 318 ? -11.315 1.892 -2.420 1.00 97.94 318 VAL A C 1
ATOM 2453 O O . VAL A 1 318 ? -12.027 0.993 -1.967 1.00 97.94 318 VAL A O 1
ATOM 2456 N N . ILE A 1 319 ? -11.731 3.155 -2.548 1.00 98.19 319 ILE A N 1
ATOM 2457 C CA . ILE A 1 319 ? -13.134 3.544 -2.368 1.00 98.19 319 ILE A CA 1
ATOM 2458 C C . ILE A 1 319 ? -13.816 3.558 -3.731 1.00 98.19 319 ILE A C 1
ATOM 2460 O O . ILE A 1 319 ? -13.395 4.264 -4.650 1.00 98.19 319 ILE A O 1
ATOM 2464 N N . CYS A 1 320 ? -14.895 2.794 -3.824 1.00 98.38 320 CYS A N 1
ATOM 2465 C CA . CYS A 1 320 ? -15.817 2.803 -4.942 1.00 98.38 320 CYS A CA 1
ATOM 2466 C C . CYS A 1 320 ? -17.073 3.568 -4.539 1.00 98.38 320 CYS A C 1
ATOM 2468 O O . CYS A 1 320 ? -17.541 3.421 -3.410 1.00 98.38 320 CYS A O 1
ATOM 2470 N N . GLU A 1 321 ? -17.628 4.356 -5.450 1.00 97.06 321 GLU A N 1
ATOM 2471 C CA . GLU A 1 321 ? -18.886 5.070 -5.238 1.00 97.06 321 GLU A CA 1
ATOM 2472 C C . GLU A 1 321 ? -19.953 4.570 -6.211 1.00 97.06 321 GLU A C 1
ATOM 2474 O O . GLU A 1 321 ? -19.676 4.296 -7.385 1.00 97.06 321 GLU A O 1
ATOM 2479 N N . LEU A 1 322 ? -21.184 4.450 -5.722 1.00 96.44 322 LEU A N 1
ATOM 2480 C CA . LEU A 1 322 ? -22.332 4.150 -6.559 1.00 96.44 322 LEU A CA 1
ATOM 2481 C C . LEU A 1 322 ? -22.747 5.431 -7.283 1.00 96.44 322 LEU A C 1
ATOM 2483 O O . LEU A 1 322 ? -23.418 6.304 -6.728 1.00 96.44 322 LEU A O 1
ATOM 2487 N N . LYS A 1 323 ? -22.360 5.544 -8.552 1.00 93.12 323 LYS A N 1
ATOM 2488 C CA . LYS A 1 323 ? -22.799 6.634 -9.418 1.00 93.12 323 LYS A CA 1
ATOM 2489 C C . LYS A 1 323 ? -24.309 6.511 -9.582 1.00 93.12 323 LYS A C 1
ATOM 2491 O O . LYS A 1 323 ? -24.819 5.447 -9.951 1.00 93.12 323 LYS A O 1
ATOM 2496 N N . ALA A 1 324 ? -25.032 7.601 -9.316 1.00 83.62 324 ALA A N 1
ATOM 2497 C CA . ALA A 1 324 ? -26.459 7.661 -9.595 1.00 83.62 324 ALA A CA 1
ATOM 2498 C C . ALA A 1 324 ? -26.682 7.171 -11.029 1.00 83.62 324 ALA A C 1
ATOM 2500 O O . ALA A 1 324 ? -26.045 7.678 -11.959 1.00 83.62 324 ALA A O 1
ATOM 2501 N N . ARG A 1 325 ? -27.537 6.150 -11.206 1.00 67.56 325 ARG A N 1
ATOM 2502 C CA . ARG A 1 325 ? -27.864 5.679 -12.555 1.00 67.56 325 ARG A CA 1
ATOM 2503 C C . ARG A 1 325 ? -28.282 6.911 -13.349 1.00 67.56 325 ARG A C 1
ATOM 2505 O O . ARG A 1 325 ? -29.151 7.639 -12.855 1.00 67.56 325 ARG A O 1
ATOM 2512 N N . PRO A 1 326 ? -27.710 7.157 -14.542 1.00 57.50 326 PRO A N 1
ATOM 2513 C CA . PRO A 1 326 ? -28.284 8.160 -15.414 1.00 57.50 326 PRO A CA 1
ATOM 2514 C C . PRO A 1 326 ? -29.781 7.844 -15.500 1.00 57.50 326 PRO A C 1
ATOM 2516 O O . PRO A 1 326 ? -30.127 6.660 -15.643 1.00 57.50 326 PRO A O 1
ATOM 2519 N N . PRO A 1 327 ? -30.667 8.841 -15.299 1.00 53.09 327 PRO A N 1
ATOM 2520 C CA . PRO A 1 327 ? -32.100 8.605 -15.368 1.00 53.09 327 PRO A CA 1
ATOM 2521 C C . PRO A 1 327 ? -32.356 7.816 -16.650 1.00 53.09 327 PRO A C 1
ATOM 2523 O O . PRO A 1 327 ? -31.731 8.151 -17.665 1.00 53.09 327 PRO A O 1
ATOM 2526 N N . PRO A 1 328 ? -33.161 6.733 -16.602 1.00 55.50 328 PRO A N 1
ATOM 2527 C CA . PRO A 1 328 ? -33.395 5.901 -17.772 1.00 55.50 328 PRO A CA 1
ATOM 2528 C C . PRO A 1 328 ? -33.707 6.850 -18.914 1.00 55.50 328 PRO A C 1
ATOM 2530 O O . PRO A 1 328 ? -34.645 7.641 -18.783 1.00 55.50 328 PRO A O 1
ATOM 2533 N N . GLN A 1 329 ? -32.851 6.856 -19.947 1.00 49.09 329 GLN A N 1
ATOM 2534 C CA . GLN A 1 329 ? -33.016 7.793 -21.051 1.00 49.09 329 GLN A CA 1
ATOM 2535 C C . GLN A 1 329 ? -34.485 7.715 -21.456 1.00 49.09 329 GLN A C 1
ATOM 2537 O O . GLN A 1 329 ? -34.987 6.588 -21.588 1.00 49.09 329 GLN A O 1
ATOM 2542 N N . PRO A 1 330 ? -35.204 8.854 -21.538 1.00 51.75 330 PRO A N 1
ATOM 2543 C CA . PRO A 1 330 ? -36.606 8.829 -21.905 1.00 51.75 330 PRO A CA 1
ATOM 2544 C C . PRO A 1 330 ? -36.681 7.992 -23.169 1.00 51.75 330 PRO A C 1
ATOM 2546 O O . PRO A 1 330 ? -36.021 8.323 -24.155 1.00 51.75 330 PRO A O 1
ATOM 2549 N N . ARG A 1 331 ? -37.375 6.843 -23.090 1.00 44.31 331 ARG A N 1
ATOM 2550 C CA . ARG A 1 331 ? -37.562 5.977 -24.254 1.00 44.31 331 ARG A CA 1
ATOM 2551 C C . ARG A 1 331 ? -38.003 6.917 -25.354 1.00 44.31 331 ARG A C 1
ATOM 2553 O O . ARG A 1 331 ? -38.981 7.640 -25.139 1.00 44.31 331 ARG A O 1
ATOM 2560 N N . ALA A 1 332 ? -37.241 6.965 -26.449 1.00 44.41 332 ALA A N 1
ATOM 2561 C CA . ALA A 1 332 ? -37.601 7.791 -27.585 1.00 44.41 332 ALA A CA 1
ATOM 2562 C C . ALA A 1 332 ? -39.102 7.573 -27.823 1.00 44.41 332 ALA A C 1
ATOM 2564 O O . ALA A 1 332 ? -39.528 6.407 -27.837 1.00 44.41 332 ALA A O 1
ATOM 2565 N N . PRO A 1 333 ? -39.919 8.644 -27.872 1.00 51.97 333 PRO A N 1
ATOM 2566 C CA . PRO A 1 333 ? -41.345 8.483 -28.090 1.00 51.97 333 PRO A CA 1
ATOM 2567 C C . PRO A 1 333 ? -41.508 7.579 -29.313 1.00 51.97 333 PRO A C 1
ATOM 2569 O O . PRO A 1 333 ? -40.750 7.755 -30.274 1.00 51.97 333 PRO A O 1
ATOM 2572 N N . PRO A 1 334 ? -42.399 6.569 -29.264 1.00 41.25 334 PRO A N 1
ATOM 2573 C CA . PRO A 1 334 ? -42.584 5.664 -30.385 1.00 41.25 334 PRO A CA 1
ATOM 2574 C C . PRO A 1 334 ? -42.773 6.527 -31.623 1.00 41.25 334 PRO A C 1
ATOM 2576 O O . PRO A 1 334 ? -43.663 7.380 -31.646 1.00 41.25 334 PRO A O 1
ATOM 2579 N N . LEU A 1 335 ? -41.864 6.378 -32.590 1.00 41.50 335 LEU A N 1
ATOM 2580 C CA . LEU A 1 335 ? -41.913 7.143 -33.823 1.00 41.50 335 LEU A CA 1
ATOM 2581 C C . LEU A 1 335 ? -43.296 6.910 -34.428 1.00 41.50 335 LEU A C 1
ATOM 2583 O O . LEU A 1 335 ? -43.623 5.802 -34.855 1.00 41.50 335 LEU A O 1
ATOM 2587 N N . LEU A 1 336 ? -44.126 7.953 -34.409 1.00 41.53 336 LEU A N 1
ATOM 2588 C CA . LEU A 1 336 ? -45.366 7.977 -35.164 1.00 41.53 336 LEU A CA 1
ATOM 2589 C C . LEU A 1 336 ? -45.011 7.713 -36.637 1.00 41.53 336 LEU A C 1
ATOM 2591 O O . LEU A 1 336 ? -44.063 8.317 -37.155 1.00 41.53 336 LEU A O 1
ATOM 2595 N N . PRO A 1 337 ? -45.729 6.802 -37.315 1.00 48.84 337 PRO A N 1
ATOM 2596 C CA . PRO A 1 337 ? -45.371 6.342 -38.644 1.00 48.84 337 PRO A CA 1
ATOM 2597 C C . PRO A 1 337 ? -45.637 7.472 -39.631 1.00 48.84 337 PRO A C 1
ATOM 2599 O O . PRO A 1 337 ? -46.773 7.707 -40.035 1.00 48.84 337 PRO A O 1
ATOM 2602 N N . THR A 1 338 ? -44.586 8.184 -40.022 1.00 46.81 338 THR A N 1
ATOM 2603 C CA . THR A 1 338 ? -44.695 9.220 -41.045 1.00 46.81 338 THR A CA 1
ATOM 2604 C C . THR A 1 338 ? -43.752 8.878 -42.190 1.00 46.81 338 THR A C 1
ATOM 2606 O O . THR A 1 338 ? -42.539 8.840 -42.021 1.00 46.81 338 THR A O 1
ATOM 2609 N N . LEU A 1 339 ? -44.379 8.655 -43.351 1.00 44.84 339 LEU A N 1
ATOM 2610 C CA . LEU A 1 339 ? -43.831 8.575 -44.710 1.00 44.84 339 LEU A CA 1
ATOM 2611 C C . LEU A 1 339 ? -43.238 7.223 -45.148 1.00 44.84 339 LEU A C 1
ATOM 2613 O O . LEU A 1 339 ? -42.036 6.971 -45.153 1.00 44.84 339 LEU A O 1
ATOM 2617 N N . LEU A 1 340 ? -44.147 6.380 -45.648 1.00 48.78 340 LEU A N 1
ATOM 2618 C CA . LEU A 1 340 ? -43.865 5.294 -46.584 1.00 48.78 340 LEU A CA 1
ATOM 2619 C C . LEU A 1 340 ? -43.238 5.857 -47.871 1.00 48.78 340 LEU A C 1
ATOM 2621 O O . LEU A 1 340 ? -43.945 6.334 -48.756 1.00 48.78 340 LEU A O 1
ATOM 2625 N N . LEU A 1 341 ? -41.915 5.772 -48.000 1.00 62.78 3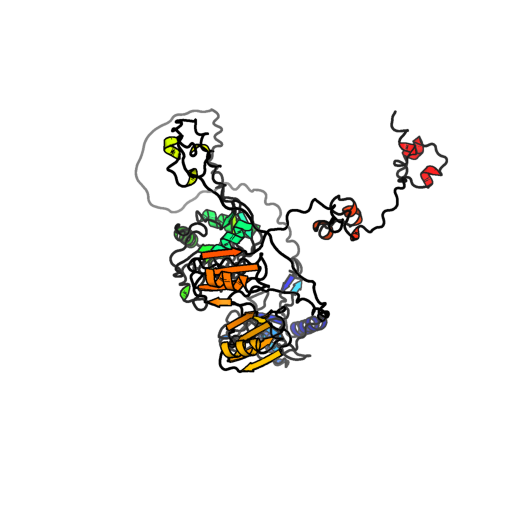41 LEU A N 1
ATOM 2626 C CA . LEU A 1 341 ? -41.261 5.879 -49.305 1.00 62.78 341 LEU A CA 1
ATOM 2627 C C . LEU A 1 341 ? -41.502 4.588 -50.116 1.00 62.78 341 LEU A C 1
ATOM 2629 O O . LEU A 1 341 ? -41.401 3.494 -49.540 1.00 62.78 341 LEU A O 1
ATOM 2633 N N . PRO A 1 342 ? -41.811 4.684 -51.425 1.00 71.12 342 PRO A N 1
ATOM 2634 C CA . PRO A 1 342 ? -42.047 3.526 -52.284 1.00 71.12 342 PRO A CA 1
ATOM 2635 C C . PRO A 1 342 ? -40.785 2.661 -52.427 1.00 71.12 342 PRO A C 1
ATOM 2637 O O . PRO A 1 342 ? -39.660 3.160 -52.409 1.00 71.12 342 PRO A O 1
ATOM 2640 N N . TRP A 1 343 ? -40.973 1.346 -52.586 1.00 64.69 343 TRP A N 1
ATOM 2641 C CA . TRP A 1 343 ? -39.890 0.350 -52.655 1.00 64.69 343 TRP A CA 1
ATOM 2642 C C . TRP A 1 343 ? -38.837 0.637 -53.735 1.00 64.69 343 TRP A C 1
ATOM 2644 O O . TRP A 1 343 ? -37.664 0.338 -53.531 1.00 64.69 343 TRP A O 1
ATOM 2654 N N . SER A 1 344 ? -39.218 1.297 -54.831 1.00 67.38 344 SER A N 1
ATOM 2655 C CA . SER A 1 344 ? -38.297 1.704 -55.900 1.00 67.38 344 SER A CA 1
ATOM 2656 C C . SER A 1 344 ? -37.155 2.603 -55.416 1.00 67.38 344 SER A C 1
ATOM 2658 O O . SER A 1 344 ? -36.076 2.573 -55.993 1.00 67.38 344 SER A O 1
ATOM 2660 N N . SER A 1 345 ? -37.366 3.377 -54.347 1.00 70.31 345 SER A N 1
ATOM 2661 C CA . SER A 1 345 ? -36.347 4.255 -53.756 1.00 70.31 345 SER A CA 1
ATOM 2662 C C . SER A 1 345 ? -35.436 3.534 -52.757 1.00 70.31 345 SER A C 1
ATOM 2664 O O . SER A 1 345 ? -34.401 4.075 -52.383 1.00 70.31 345 SER A O 1
ATOM 2666 N N . LYS A 1 346 ? -35.822 2.332 -52.308 1.00 68.31 346 LYS A N 1
ATOM 2667 C CA . LYS A 1 346 ? -35.110 1.550 -51.285 1.00 68.31 346 LYS A CA 1
ATOM 2668 C C . LYS A 1 346 ? -34.191 0.479 -51.878 1.00 68.31 346 LYS A C 1
ATOM 2670 O O . LYS A 1 346 ? -33.250 0.064 -51.216 1.00 68.31 346 LYS A O 1
ATOM 2675 N N . CYS A 1 347 ? -34.410 0.069 -53.129 1.00 73.44 347 CYS A N 1
ATOM 2676 C CA . CYS A 1 347 ? -33.592 -0.955 -53.795 1.00 73.44 347 CYS A CA 1
ATOM 2677 C C . CYS A 1 347 ? -32.182 -0.477 -54.211 1.00 73.44 347 CYS A C 1
ATOM 2679 O O . CYS A 1 347 ? -31.418 -1.272 -54.744 1.00 73.44 347 CYS A O 1
ATOM 2681 N N . GLY A 1 348 ? -31.838 0.800 -53.997 1.00 66.19 348 GLY A N 1
ATOM 2682 C CA . GLY A 1 348 ? -30.500 1.353 -54.258 1.00 66.19 348 GLY A CA 1
ATOM 2683 C C . GLY A 1 348 ? -29.613 1.492 -53.016 1.00 66.19 348 GLY A C 1
ATOM 2684 O O . GLY A 1 348 ? -28.565 2.118 -53.109 1.00 66.19 348 GLY A O 1
ATOM 2685 N N . TRP A 1 349 ? -30.050 1.001 -51.851 1.00 78.06 349 TRP A N 1
ATOM 2686 C CA . TRP A 1 349 ? -29.261 1.016 -50.614 1.00 78.06 349 TRP A CA 1
ATOM 2687 C C . TRP A 1 349 ? -28.560 -0.333 -50.442 1.00 78.06 349 TRP A C 1
ATOM 2689 O O . TRP A 1 349 ? -29.199 -1.373 -50.622 1.00 78.06 349 TRP A O 1
ATOM 2699 N N . ASP A 1 350 ? -27.276 -0.310 -50.078 1.00 68.56 350 ASP A N 1
ATOM 2700 C CA . ASP A 1 350 ? -26.396 -1.490 -50.062 1.00 68.56 350 ASP A CA 1
ATOM 2701 C C . ASP A 1 350 ? -26.924 -2.633 -49.170 1.00 68.56 350 ASP A C 1
ATOM 2703 O O . ASP A 1 350 ? -26.789 -3.806 -49.516 1.00 68.56 350 ASP A O 1
ATOM 2707 N N . ASP A 1 351 ? -27.663 -2.305 -48.106 1.00 63.59 351 ASP A N 1
ATOM 2708 C CA . ASP A 1 351 ? -28.243 -3.285 -47.175 1.00 63.59 351 ASP A CA 1
ATOM 2709 C C . ASP A 1 351 ? -29.607 -3.856 -47.618 1.00 63.59 351 ASP A C 1
ATOM 2711 O O . ASP A 1 351 ? -30.163 -4.742 -46.970 1.00 63.59 351 ASP A O 1
ATOM 2715 N N . CYS A 1 352 ? -30.188 -3.356 -48.715 1.00 57.59 352 CYS A N 1
ATOM 2716 C CA . CYS A 1 352 ? -31.501 -3.781 -49.227 1.00 57.59 352 CYS A CA 1
ATOM 2717 C C . CYS A 1 352 ? -31.427 -4.553 -50.557 1.00 57.59 352 CYS A C 1
ATOM 2719 O O . CYS A 1 352 ? -32.461 -4.995 -51.066 1.00 57.59 352 CYS A O 1
ATOM 2721 N N . ALA A 1 353 ? -30.223 -4.778 -51.097 1.00 59.12 353 ALA A N 1
ATOM 2722 C CA . ALA A 1 353 ? -29.998 -5.443 -52.385 1.00 59.12 353 ALA A CA 1
ATOM 2723 C C . ALA A 1 353 ? -30.421 -6.934 -52.427 1.00 59.12 353 ALA A C 1
ATOM 2725 O O . ALA A 1 353 ? -30.483 -7.529 -53.501 1.00 59.12 353 ALA A O 1
ATOM 2726 N N . GLY A 1 354 ? -30.753 -7.538 -51.279 1.00 63.41 354 GLY A N 1
ATOM 2727 C CA . GLY A 1 354 ? -31.189 -8.938 -51.162 1.00 63.41 354 GLY A CA 1
ATOM 2728 C C . GLY A 1 354 ? -32.693 -9.156 -50.944 1.00 63.41 354 GLY A C 1
ATOM 2729 O O . GLY A 1 354 ? -33.124 -10.301 -50.810 1.00 63.41 354 GLY A O 1
ATOM 2730 N N . CYS A 1 355 ? -33.517 -8.104 -50.870 1.00 74.69 355 CYS A N 1
ATOM 2731 C CA . CYS A 1 355 ? -34.942 -8.266 -50.566 1.00 74.69 355 CYS A CA 1
ATOM 2732 C C . CYS A 1 355 ? -35.753 -8.730 -51.789 1.00 74.69 355 CYS A C 1
ATOM 2734 O O . CYS A 1 355 ? -35.691 -8.139 -52.866 1.00 74.69 355 CYS A O 1
ATOM 2736 N N . SER A 1 356 ? -36.607 -9.740 -51.594 1.00 70.38 356 SER A N 1
ATOM 2737 C CA . SER A 1 356 ? -37.444 -10.372 -52.633 1.00 70.38 356 SER A CA 1
ATOM 2738 C C . SER A 1 356 ? -38.379 -9.410 -53.382 1.00 70.38 356 SER A C 1
ATOM 2740 O O . SER A 1 356 ? -38.768 -9.687 -54.512 1.00 70.38 356 SER A O 1
ATOM 2742 N N . HIS A 1 357 ? -38.701 -8.253 -52.798 1.00 66.31 357 HIS A N 1
ATOM 2743 C CA . HIS A 1 357 ? -39.506 -7.206 -53.434 1.00 66.31 357 HIS A CA 1
ATOM 2744 C C . HIS A 1 357 ? -38.759 -6.375 -54.491 1.00 66.31 357 HIS A C 1
ATOM 2746 O O . HIS A 1 357 ? -39.414 -5.702 -55.285 1.00 66.31 357 HIS A O 1
ATOM 2752 N N . CYS A 1 358 ? -37.425 -6.438 -54.539 1.00 70.88 358 CYS A N 1
ATOM 2753 C CA . CYS A 1 358 ? -36.616 -5.800 -55.584 1.00 70.88 358 CYS A CA 1
ATOM 2754 C C . CYS A 1 358 ? -36.421 -6.707 -56.820 1.00 70.88 358 CYS A C 1
ATOM 2756 O O . CYS A 1 358 ? -35.871 -6.263 -57.825 1.00 70.88 358 CYS A O 1
ATOM 2758 N N . PHE A 1 359 ? -36.918 -7.952 -56.784 1.00 62.75 359 PHE A N 1
ATOM 2759 C CA . PHE A 1 359 ? -36.800 -8.931 -57.866 1.00 62.75 359 PHE A CA 1
ATOM 2760 C C . PHE A 1 359 ? -38.161 -9.217 -58.517 1.00 62.75 359 PHE A C 1
ATOM 2762 O O . PHE A 1 359 ? -38.802 -10.228 -58.241 1.00 62.75 359 PHE A O 1
ATOM 2769 N N . LEU A 1 360 ? -38.600 -8.349 -59.430 1.00 50.25 360 LEU A N 1
ATOM 2770 C CA . LEU A 1 360 ? -39.619 -8.713 -60.420 1.00 50.25 360 LEU A CA 1
ATOM 2771 C C . LEU A 1 360 ? -39.075 -8.433 -61.830 1.00 50.25 360 LEU A C 1
ATOM 2773 O O . LEU A 1 360 ? -38.793 -7.277 -62.146 1.00 50.25 360 LEU A O 1
ATOM 2777 N N . PRO A 1 361 ? -38.908 -9.458 -62.686 1.00 49.41 361 PRO A N 1
ATOM 2778 C CA . PRO A 1 361 ? -38.347 -9.277 -64.021 1.00 49.41 361 PRO A CA 1
ATOM 2779 C C . PRO A 1 361 ? -39.418 -8.850 -65.045 1.00 49.41 361 PRO A C 1
ATOM 2781 O O . PRO A 1 361 ? -40.561 -9.314 -64.971 1.00 49.41 361 PRO A O 1
ATOM 2784 N N . PRO A 1 362 ? -39.074 -8.029 -66.056 1.00 39.53 362 PRO A N 1
ATOM 2785 C CA . PRO A 1 362 ? -39.909 -7.860 -67.238 1.00 39.53 362 PRO A CA 1
ATOM 2786 C C . PRO A 1 362 ? -39.840 -9.093 -68.163 1.00 39.53 362 PRO A C 1
ATOM 2788 O O . PRO A 1 362 ? -38.849 -9.817 -68.225 1.00 39.53 362 PRO A O 1
ATOM 2791 N N . ARG A 1 363 ? -40.950 -9.338 -68.867 1.00 36.38 363 ARG A N 1
ATOM 2792 C CA . ARG A 1 363 ? -41.246 -10.496 -69.730 1.00 36.38 363 ARG A CA 1
ATOM 2793 C C . ARG A 1 363 ? -40.593 -10.434 -71.133 1.00 36.38 363 ARG A C 1
ATOM 2795 O O . ARG A 1 363 ? -40.768 -9.422 -71.799 1.00 36.38 363 ARG A O 1
ATOM 2802 N N . ILE A 1 364 ? -40.108 -11.610 -71.598 1.00 35.09 364 ILE A N 1
ATOM 2803 C CA . ILE A 1 364 ? -40.118 -12.185 -72.989 1.00 35.09 364 ILE A CA 1
ATOM 2804 C C . ILE A 1 364 ? -39.122 -11.573 -74.026 1.00 35.09 364 ILE A C 1
ATOM 2806 O O . ILE A 1 364 ? -38.855 -10.383 -73.902 1.00 35.09 364 ILE A O 1
ATOM 2810 N N . PRO A 1 365 ? -38.617 -12.279 -75.092 1.00 40.41 365 PRO A N 1
ATOM 2811 C CA . PRO A 1 365 ? -38.768 -13.687 -75.553 1.00 40.41 365 PRO A CA 1
ATOM 2812 C C . PRO A 1 365 ? -37.457 -14.498 -75.784 1.00 40.41 365 PRO A C 1
ATOM 2814 O O . PRO A 1 365 ? -36.367 -13.952 -75.911 1.00 40.41 365 PRO A O 1
ATOM 2817 N N . SER A 1 366 ? -37.614 -15.824 -75.935 1.00 40.16 366 SER A N 1
ATOM 2818 C CA . SER A 1 366 ? -36.655 -16.817 -76.485 1.00 40.16 366 SER A CA 1
ATOM 2819 C C . SER A 1 366 ? -36.228 -16.524 -77.947 1.00 40.16 366 SER A C 1
ATOM 2821 O O . SER A 1 366 ? -36.954 -15.784 -78.616 1.00 40.16 366 SER A O 1
ATOM 2823 N N . PRO A 1 367 ? -35.128 -17.105 -78.500 1.00 46.28 367 PRO A N 1
ATOM 2824 C CA . PRO A 1 367 ? -35.078 -18.533 -78.908 1.00 46.28 367 PRO A CA 1
ATOM 2825 C C . PRO A 1 367 ? -33.690 -19.235 -78.820 1.00 46.28 367 PRO A C 1
ATOM 2827 O O . PRO A 1 367 ? -32.656 -18.580 -78.806 1.00 46.28 367 PRO A O 1
ATOM 2830 N N . GLY A 1 368 ? -33.670 -20.581 -78.874 1.00 33.56 368 GLY A N 1
ATOM 2831 C CA . GLY A 1 368 ? -32.525 -21.347 -79.420 1.00 33.56 368 GLY A CA 1
ATOM 2832 C C . GLY A 1 368 ? -31.969 -22.530 -78.603 1.00 33.56 368 GLY A C 1
ATOM 2833 O O . GLY A 1 368 ? -31.056 -22.355 -77.810 1.00 33.56 368 GLY A O 1
ATOM 2834 N N . LEU A 1 369 ? -32.486 -23.739 -78.872 1.00 35.25 369 LEU A N 1
ATOM 2835 C CA . LEU A 1 369 ? -31.906 -25.093 -78.641 1.00 35.25 369 LEU A CA 1
ATOM 2836 C C . LEU A 1 369 ? -30.533 -25.288 -79.363 1.00 35.25 369 LEU A C 1
ATOM 2838 O O . LEU A 1 369 ? -30.239 -24.422 -80.188 1.00 35.25 369 LEU A O 1
ATOM 2842 N N . PRO A 1 370 ? -29.731 -26.394 -79.216 1.00 50.78 370 PRO A N 1
ATOM 2843 C CA . PRO A 1 370 ? -30.075 -27.776 -78.797 1.00 50.78 370 PRO A CA 1
ATOM 2844 C C . PRO A 1 370 ? -29.010 -28.507 -77.886 1.00 50.78 370 PRO A C 1
ATOM 2846 O O . PRO A 1 370 ? -28.070 -27.866 -77.420 1.00 50.78 370 PRO A O 1
ATOM 2849 N N . PRO A 1 371 ? -29.166 -29.824 -77.571 1.00 58.59 371 PRO A N 1
ATOM 2850 C CA . PRO A 1 371 ? -28.673 -30.485 -76.347 1.00 58.59 371 PRO A CA 1
ATOM 2851 C C . PRO A 1 371 ? -27.513 -31.484 -76.553 1.00 58.59 371 PRO A C 1
ATOM 2853 O O . PRO A 1 371 ? -27.307 -31.964 -77.665 1.00 58.59 371 PRO A O 1
ATOM 2856 N N . MET A 1 372 ? -26.853 -31.917 -75.466 1.00 34.03 372 MET A N 1
ATOM 2857 C CA . MET A 1 372 ? -26.127 -33.200 -75.415 1.00 34.03 372 MET A CA 1
ATOM 2858 C C . MET A 1 372 ? -26.213 -33.891 -74.037 1.00 34.03 372 MET A C 1
ATOM 2860 O O . MET A 1 372 ? -26.319 -33.248 -72.998 1.00 34.03 372 MET A O 1
ATOM 2864 N N . MET A 1 373 ? -26.245 -35.225 -74.106 1.00 38.88 373 MET A N 1
ATOM 2865 C CA . MET A 1 373 ? -26.610 -36.256 -73.118 1.00 38.88 373 MET A CA 1
ATOM 2866 C C . MET A 1 373 ? -25.514 -36.621 -72.082 1.00 38.88 373 MET A C 1
ATOM 2868 O O . MET A 1 373 ? -24.372 -36.194 -72.239 1.00 38.88 373 MET A O 1
ATOM 2872 N N . PRO A 1 374 ? -25.838 -37.444 -71.052 1.00 55.19 374 PRO A N 1
ATOM 2873 C CA . PRO A 1 374 ? -24.940 -37.818 -69.953 1.00 55.19 374 PRO A CA 1
ATOM 2874 C C . PRO A 1 374 ? -24.201 -39.153 -70.190 1.00 55.19 374 PRO A C 1
ATOM 2876 O O . PRO A 1 374 ? -24.686 -40.016 -70.917 1.00 55.19 374 PRO A O 1
ATOM 2879 N N . SER A 1 375 ? -23.060 -39.355 -69.519 1.00 36.31 375 SER A N 1
ATOM 2880 C CA . SER A 1 375 ? -22.336 -40.641 -69.461 1.00 36.31 375 SER A CA 1
ATOM 2881 C C . SER A 1 375 ? -21.703 -40.789 -68.068 1.00 36.31 375 SER A C 1
ATOM 2883 O O . SER A 1 375 ? -20.897 -39.953 -67.675 1.00 36.31 375 SER A O 1
ATOM 2885 N N . ILE A 1 376 ? -22.313 -41.565 -67.165 1.00 37.75 376 ILE A N 1
ATOM 2886 C CA . ILE A 1 376 ? -21.973 -42.957 -66.795 1.00 37.75 376 ILE A CA 1
ATOM 2887 C C . ILE A 1 376 ? -20.538 -43.102 -66.247 1.00 37.75 376 ILE A C 1
ATOM 2889 O O . ILE A 1 376 ? -19.557 -43.051 -66.982 1.00 37.75 376 ILE A O 1
ATOM 2893 N N . ALA A 1 377 ? -20.467 -43.326 -64.929 1.00 47.22 377 ALA A N 1
ATOM 2894 C CA . ALA A 1 377 ? -19.291 -43.763 -64.172 1.00 47.22 377 ALA A CA 1
ATOM 2895 C C . ALA A 1 377 ? -18.773 -45.130 -64.652 1.00 47.22 377 ALA A C 1
ATOM 2897 O O . ALA A 1 377 ? -19.568 -45.918 -65.176 1.00 47.22 377 ALA A O 1
ATOM 2898 N N . PRO A 1 378 ? -17.506 -45.487 -64.352 1.00 49.31 378 PRO A N 1
ATOM 2899 C CA . PRO A 1 378 ? -17.389 -46.754 -63.635 1.00 49.31 378 PRO A CA 1
ATOM 2900 C C . PRO A 1 378 ? -16.232 -46.963 -62.621 1.00 49.31 378 PRO A C 1
ATOM 2902 O O . PRO A 1 378 ? -15.075 -46.727 -62.935 1.00 49.31 378 PRO A O 1
ATOM 2905 N N . TRP A 1 379 ? -16.611 -47.570 -61.483 1.00 36.34 379 TRP A N 1
ATOM 2906 C CA . TRP A 1 379 ? -16.051 -48.772 -60.820 1.00 36.34 379 TRP A CA 1
ATOM 2907 C C . TRP A 1 379 ? -14.682 -48.678 -60.109 1.00 36.34 379 TRP A C 1
ATOM 2909 O O . TRP A 1 379 ? -13.628 -48.754 -60.733 1.00 36.34 379 TRP A O 1
ATOM 2919 N N . ASP A 1 380 ? -14.736 -48.688 -58.770 1.00 38.78 380 ASP A N 1
ATOM 2920 C CA . ASP A 1 380 ? -13.618 -48.987 -57.862 1.00 38.78 380 ASP A CA 1
ATOM 2921 C C . ASP A 1 380 ? -13.435 -50.508 -57.648 1.00 38.78 380 ASP A C 1
ATOM 2923 O O . ASP A 1 380 ? -14.425 -51.220 -57.442 1.00 38.78 380 ASP A O 1
ATOM 2927 N N . PRO A 1 381 ? -12.190 -51.025 -57.618 1.00 50.56 381 PRO A N 1
ATOM 2928 C CA . PRO A 1 381 ? -11.864 -52.347 -57.084 1.00 50.56 381 PRO A CA 1
ATOM 2929 C C . PRO A 1 381 ? -11.384 -52.302 -55.610 1.00 50.56 381 PRO A C 1
ATOM 2931 O O . PRO A 1 381 ? -11.011 -51.245 -55.101 1.00 50.56 381 PRO A O 1
ATOM 2934 N N . PRO A 1 382 ? -11.404 -53.448 -54.896 1.00 49.81 382 PRO A N 1
ATOM 2935 C CA . PRO A 1 382 ? -11.437 -53.481 -53.436 1.00 49.81 382 PRO A CA 1
ATOM 2936 C C . PRO A 1 382 ? -10.070 -53.437 -52.737 1.00 49.81 382 PRO A C 1
ATOM 2938 O O . PRO A 1 382 ? -9.048 -53.908 -53.232 1.00 49.81 382 PRO A O 1
ATOM 2941 N N . LEU A 1 383 ? -10.149 -52.912 -51.515 1.00 39.44 383 LEU A N 1
ATOM 2942 C CA . LEU A 1 383 ? -9.141 -52.744 -50.470 1.00 39.44 383 LEU A CA 1
ATOM 2943 C C . LEU A 1 383 ? -8.307 -54.002 -50.169 1.00 39.44 383 LEU A C 1
ATOM 2945 O O . LEU A 1 383 ? -8.846 -55.073 -49.888 1.00 39.44 383 LEU A O 1
ATOM 2949 N N . ALA A 1 384 ? -6.986 -53.817 -50.100 1.00 37.47 384 ALA A N 1
ATOM 2950 C CA . ALA A 1 384 ? -6.061 -54.710 -49.409 1.00 37.47 384 ALA A CA 1
ATOM 2951 C C . ALA A 1 384 ? -5.834 -54.207 -47.969 1.00 37.47 384 ALA A C 1
ATOM 2953 O O . ALA A 1 384 ? -5.587 -53.023 -47.745 1.00 37.47 384 ALA A O 1
ATOM 2954 N N . LEU A 1 385 ? -5.938 -55.118 -46.997 1.00 41.19 385 LEU A N 1
ATOM 2955 C CA . LEU A 1 385 ? -5.738 -54.883 -45.564 1.00 41.19 385 LEU A CA 1
ATOM 2956 C C . LEU A 1 385 ? -4.288 -54.472 -45.253 1.00 41.19 385 LEU A C 1
ATOM 2958 O O . LEU A 1 385 ? -3.361 -55.250 -45.479 1.00 41.19 385 LEU A O 1
ATOM 2962 N N . ALA A 1 386 ? -4.112 -53.279 -44.684 1.00 45.47 386 ALA A N 1
ATOM 2963 C CA . ALA A 1 386 ? -2.868 -52.835 -44.057 1.00 45.47 386 ALA A CA 1
ATOM 2964 C C . ALA A 1 386 ? -2.831 -53.237 -42.561 1.00 45.47 386 ALA A C 1
ATOM 2966 O O . ALA A 1 386 ? -3.889 -53.339 -41.932 1.00 45.47 386 ALA A O 1
ATOM 2967 N N . PRO A 1 387 ? -1.642 -53.484 -41.980 1.00 46.66 387 PRO A N 1
ATOM 2968 C CA . PRO A 1 387 ? -1.496 -53.920 -40.592 1.00 46.66 387 PRO A CA 1
ATOM 2969 C C . PRO A 1 387 ? -1.746 -52.788 -39.579 1.00 46.66 387 PRO A C 1
ATOM 2971 O O . PRO A 1 387 ? -1.503 -51.617 -39.858 1.00 46.66 387 PRO A O 1
ATOM 2974 N N . LEU A 1 388 ? -2.236 -53.173 -38.394 1.00 40.16 388 LEU A N 1
ATOM 2975 C CA . LEU A 1 388 ? -2.604 -52.290 -37.279 1.00 40.16 388 LEU A CA 1
ATOM 2976 C C . LEU A 1 388 ? -1.437 -51.385 -36.819 1.00 40.16 388 LEU A C 1
ATOM 2978 O O . LEU A 1 388 ? -0.324 -51.890 -36.652 1.00 40.16 388 LEU A O 1
ATOM 2982 N N . PRO A 1 389 ? -1.684 -50.088 -36.544 1.00 46.94 389 PRO A N 1
ATOM 2983 C CA . PRO A 1 389 ? -0.694 -49.199 -35.943 1.00 46.94 389 PRO A CA 1
ATOM 2984 C C . PRO A 1 389 ? -0.471 -49.512 -34.447 1.00 46.94 389 PRO A C 1
ATOM 2986 O O . PRO A 1 389 ? -1.384 -50.004 -33.775 1.00 46.94 389 PRO A O 1
ATOM 2989 N N . PRO A 1 390 ? 0.731 -49.231 -33.905 1.00 52.81 390 PRO A N 1
ATOM 2990 C CA . PRO A 1 390 ? 1.020 -49.380 -32.481 1.00 52.81 390 PRO A CA 1
ATOM 2991 C C . PRO A 1 390 ? 0.206 -48.398 -31.622 1.00 52.81 390 PRO A C 1
ATOM 2993 O O . PRO A 1 390 ? -0.213 -47.337 -32.082 1.00 52.81 390 PRO A O 1
ATOM 2996 N N . ALA A 1 391 ? -0.028 -48.792 -30.367 1.00 40.72 391 ALA A N 1
ATOM 2997 C CA . ALA A 1 391 ? -0.896 -48.104 -29.414 1.00 40.72 391 ALA A CA 1
ATOM 2998 C C . ALA A 1 391 ? -0.520 -46.619 -29.195 1.00 40.72 391 ALA A C 1
ATOM 3000 O O . ALA A 1 391 ? 0.669 -46.299 -29.140 1.00 40.72 391 ALA A O 1
ATOM 3001 N N . PRO A 1 392 ? -1.510 -45.720 -29.015 1.00 39.12 392 PRO A N 1
ATOM 3002 C CA . PRO A 1 392 ? -1.257 -44.304 -28.771 1.00 39.12 392 PRO A CA 1
ATOM 3003 C C . PRO A 1 392 ? -0.592 -44.072 -27.406 1.00 39.12 392 PRO A C 1
ATOM 3005 O O . PRO A 1 392 ? -1.008 -44.629 -26.387 1.00 39.12 392 PRO A O 1
ATOM 3008 N N . LEU A 1 393 ? 0.434 -43.217 -27.403 1.00 39.69 393 LEU A N 1
ATOM 3009 C CA . LEU A 1 393 ? 1.030 -42.631 -26.200 1.00 39.69 393 LEU A CA 1
ATOM 3010 C C . LEU A 1 393 ? -0.021 -41.809 -25.425 1.00 39.69 393 LEU A C 1
ATOM 3012 O O . LEU A 1 393 ? -0.930 -41.242 -26.038 1.00 39.69 393 LEU A O 1
ATOM 3016 N N . PRO A 1 394 ? 0.074 -41.733 -24.084 1.00 33.66 394 PRO A N 1
ATOM 3017 C CA . PRO A 1 394 ? -0.895 -41.012 -23.269 1.00 33.66 394 PRO A CA 1
ATOM 3018 C C . PRO A 1 394 ? -0.876 -39.513 -23.587 1.00 33.66 394 PRO A C 1
ATOM 3020 O O . PRO A 1 394 ? 0.178 -38.881 -23.616 1.00 33.66 394 PRO A O 1
ATOM 3023 N N . SER A 1 395 ? -2.063 -38.949 -23.799 1.00 29.53 395 SER A N 1
ATOM 3024 C CA . SER A 1 395 ? -2.265 -37.530 -24.088 1.00 29.53 395 SER A CA 1
ATOM 3025 C C . SER A 1 395 ? -1.736 -36.645 -22.944 1.00 29.53 395 SER A C 1
ATOM 3027 O O . SER A 1 395 ? -2.057 -36.912 -21.778 1.00 29.53 395 SER A O 1
ATOM 3029 N N . PRO A 1 396 ? -0.958 -35.586 -23.238 1.00 32.03 396 PRO A N 1
ATOM 3030 C CA . PRO A 1 396 ? -0.458 -34.670 -22.221 1.00 32.03 396 PRO A CA 1
ATOM 3031 C C . PRO A 1 396 ? -1.609 -33.875 -21.589 1.00 32.03 396 PRO A C 1
ATOM 3033 O O . PRO A 1 396 ? -2.458 -33.310 -22.277 1.00 32.03 396 PRO A O 1
ATOM 3036 N N . LYS A 1 397 ? -1.635 -33.832 -20.254 1.00 26.62 397 LYS A N 1
ATOM 3037 C CA . LYS A 1 397 ? -2.484 -32.911 -19.489 1.00 26.62 397 LYS A CA 1
ATOM 3038 C C . LYS A 1 397 ? -1.796 -31.547 -19.470 1.00 26.62 397 LYS A C 1
ATOM 3040 O O . LYS A 1 397 ? -0.655 -31.454 -19.032 1.00 26.62 397 LYS A O 1
ATOM 3045 N N . VAL A 1 398 ? -2.483 -30.523 -19.969 1.00 33.00 398 VAL A N 1
ATOM 3046 C CA . VAL A 1 398 ? -1.946 -29.167 -20.143 1.00 33.00 398 VAL A CA 1
ATOM 3047 C C . VAL A 1 398 ? -2.268 -28.309 -18.917 1.00 33.00 398 VAL A C 1
ATOM 3049 O O . VAL A 1 398 ? -3.433 -28.176 -18.546 1.00 33.00 398 VAL A O 1
ATOM 3052 N N . CYS A 1 399 ? -1.238 -27.701 -18.325 1.00 27.77 399 CYS A N 1
ATOM 3053 C CA . CYS A 1 399 ? -1.348 -26.570 -17.403 1.00 27.77 399 CYS A CA 1
ATOM 3054 C C . CYS A 1 399 ? -0.822 -25.315 -18.119 1.00 27.77 399 CYS A C 1
ATOM 3056 O O . CYS A 1 399 ? 0.313 -25.317 -18.595 1.00 27.77 399 CYS A O 1
ATOM 3058 N N . VAL A 1 400 ? -1.612 -24.240 -18.178 1.00 39.34 400 VAL A N 1
ATOM 3059 C CA . VAL A 1 400 ? -1.149 -22.915 -18.629 1.00 39.34 400 VAL A CA 1
ATOM 3060 C C . VAL A 1 400 ? -1.082 -21.989 -17.419 1.00 39.34 400 VAL A C 1
ATOM 3062 O O . VAL A 1 400 ? -2.031 -21.908 -16.640 1.00 39.34 400 VAL A O 1
ATOM 3065 N N . VAL A 1 401 ? 0.044 -21.290 -17.247 1.00 33.44 401 VAL A N 1
ATOM 3066 C CA . VAL A 1 401 ? 0.213 -20.257 -16.217 1.00 33.44 401 VAL A CA 1
ATOM 3067 C C . VAL A 1 401 ? 0.407 -18.904 -16.913 1.00 33.44 401 VAL A C 1
ATOM 3069 O O . VAL A 1 401 ? 1.297 -18.790 -17.755 1.00 33.44 401 VAL A O 1
ATOM 3072 N N . PRO A 1 402 ? -0.376 -17.861 -16.583 1.00 34.56 402 PRO A N 1
ATOM 3073 C CA . PRO A 1 402 ? -0.191 -16.528 -17.147 1.00 34.56 402 PRO A CA 1
ATOM 3074 C C . PRO A 1 402 ? 1.141 -15.935 -16.666 1.00 34.56 402 PRO A C 1
ATOM 3076 O O . PRO A 1 402 ? 1.344 -15.715 -15.468 1.00 34.56 402 PRO A O 1
ATOM 3079 N N . VAL A 1 403 ? 2.064 -15.672 -17.594 1.00 42.88 403 VAL A N 1
ATOM 3080 C CA . VAL A 1 403 ? 3.301 -14.933 -17.310 1.00 42.88 403 VAL A CA 1
ATOM 3081 C C . VAL A 1 403 ? 3.041 -13.459 -17.606 1.00 42.88 403 VAL A C 1
ATOM 3083 O O . VAL A 1 403 ? 3.048 -13.028 -18.753 1.00 42.88 403 VAL A O 1
ATOM 3086 N N . SER A 1 404 ? 2.775 -12.671 -16.564 1.00 36.31 404 SER A N 1
ATOM 3087 C CA . SER A 1 404 ? 2.781 -11.210 -16.667 1.00 36.31 404 SER A CA 1
ATOM 3088 C C . SER A 1 404 ? 4.216 -10.727 -16.897 1.00 36.31 404 SER A C 1
ATOM 3090 O O . SER A 1 404 ? 5.113 -11.063 -16.114 1.00 36.31 404 SER A O 1
ATOM 3092 N N . PHE A 1 405 ? 4.436 -9.918 -17.936 1.00 36.84 405 PHE A N 1
ATOM 3093 C CA . PHE A 1 405 ? 5.700 -9.211 -18.135 1.00 36.84 405 PHE A CA 1
ATOM 3094 C C . PHE A 1 405 ? 6.041 -8.407 -16.867 1.00 36.84 405 PHE A C 1
ATOM 3096 O O . PHE A 1 405 ? 5.253 -7.581 -16.413 1.00 36.84 405 PHE A O 1
ATOM 3103 N N . GLY A 1 406 ? 7.200 -8.693 -16.262 1.00 44.84 406 GLY A N 1
ATOM 3104 C CA . GLY A 1 406 ? 7.716 -7.986 -15.080 1.00 44.84 406 GLY A CA 1
ATOM 3105 C C . GLY A 1 406 ? 7.923 -8.828 -13.814 1.00 44.84 406 GLY A C 1
ATOM 3106 O O . GLY A 1 406 ? 8.555 -8.344 -12.875 1.00 44.84 406 GLY A O 1
ATOM 3107 N N . VAL A 1 407 ? 7.471 -10.088 -13.766 1.00 48.62 407 VAL A N 1
ATOM 3108 C CA . VAL A 1 407 ? 7.700 -10.973 -12.605 1.00 48.62 407 VAL A CA 1
ATOM 3109 C C . VAL A 1 407 ? 8.676 -12.096 -12.973 1.00 48.62 407 VAL A C 1
ATOM 3111 O O . VAL A 1 407 ? 8.394 -12.905 -13.850 1.00 48.62 407 VAL A O 1
ATOM 3114 N N . ARG A 1 408 ? 9.830 -12.148 -12.291 1.00 70.44 408 ARG A N 1
ATOM 3115 C CA . ARG A 1 408 ? 10.948 -13.087 -12.533 1.00 70.44 408 ARG A CA 1
ATOM 3116 C C . ARG A 1 408 ? 10.564 -14.528 -12.187 1.00 70.44 408 ARG A C 1
ATOM 3118 O O . ARG A 1 408 ? 10.809 -14.965 -11.064 1.00 70.44 408 ARG A O 1
ATOM 3125 N N . ARG A 1 409 ? 9.930 -15.252 -13.107 1.00 81.88 409 ARG A N 1
ATOM 3126 C CA . ARG A 1 409 ? 9.527 -16.651 -12.910 1.00 81.88 409 ARG A CA 1
ATOM 3127 C C . ARG A 1 409 ? 10.211 -17.570 -13.923 1.00 81.88 409 ARG A C 1
ATOM 3129 O O . ARG A 1 409 ? 10.412 -17.149 -15.052 1.00 81.88 409 ARG A O 1
ATOM 3136 N N . TYR A 1 410 ? 10.533 -18.801 -13.524 1.00 86.00 410 TYR A N 1
ATOM 3137 C CA . TYR A 1 410 ? 11.047 -19.867 -14.402 1.00 86.00 410 TYR A CA 1
ATOM 3138 C C . TYR A 1 410 ? 10.376 -21.214 -14.084 1.00 86.00 410 TYR A C 1
ATOM 3140 O O . TYR A 1 410 ? 9.862 -21.407 -12.977 1.00 86.00 410 TYR A O 1
ATOM 3148 N N . CYS A 1 411 ? 10.400 -22.158 -15.031 1.00 87.88 411 CYS A N 1
ATOM 3149 C CA . CYS A 1 411 ? 9.841 -23.503 -14.845 1.00 87.88 411 CYS A CA 1
ATOM 3150 C C . CYS A 1 411 ? 10.736 -24.332 -13.906 1.00 87.88 411 CYS A C 1
ATOM 3152 O O . CYS A 1 411 ? 11.897 -24.617 -14.209 1.00 87.88 411 CYS A O 1
ATOM 3154 N N . SER A 1 412 ? 10.225 -24.722 -12.737 1.00 84.19 412 SER A N 1
ATOM 3155 C CA . SER A 1 412 ? 11.051 -25.317 -11.676 1.00 84.19 412 SER A CA 1
ATOM 3156 C C . SER A 1 412 ? 11.146 -26.839 -11.700 1.00 84.19 412 SER A C 1
ATOM 3158 O O . SER A 1 412 ? 11.892 -27.403 -10.894 1.00 84.19 412 SER A O 1
ATOM 3160 N N . LYS A 1 413 ? 10.394 -27.506 -12.582 1.00 83.75 413 LYS A N 1
ATOM 3161 C CA . LYS A 1 413 ? 10.401 -28.968 -12.738 1.00 83.75 413 LYS A CA 1
ATOM 3162 C C . LYS A 1 413 ? 11.818 -29.491 -13.032 1.00 83.75 413 LYS A C 1
ATOM 3164 O O . LYS A 1 413 ? 12.676 -28.702 -13.447 1.00 83.75 413 LYS A O 1
ATOM 3169 N N . PRO A 1 414 ? 12.095 -30.792 -12.797 1.00 86.75 414 PRO A N 1
ATOM 3170 C CA . PRO A 1 414 ? 13.380 -31.391 -13.149 1.00 86.75 414 PRO A CA 1
ATOM 3171 C C . PRO A 1 414 ? 13.777 -30.979 -14.566 1.00 86.75 414 PRO A C 1
ATOM 3173 O O . PRO A 1 414 ? 12.975 -31.091 -15.493 1.00 86.75 414 PRO A O 1
ATOM 3176 N N . HIS A 1 415 ? 14.964 -30.396 -14.694 1.00 84.19 415 HIS A N 1
ATOM 3177 C CA . HIS A 1 415 ? 15.454 -29.942 -15.985 1.00 84.19 415 HIS A CA 1
ATOM 3178 C C . HIS A 1 415 ? 15.894 -31.153 -16.807 1.00 84.19 415 HIS A C 1
ATOM 3180 O O . HIS A 1 415 ? 16.441 -32.106 -16.252 1.00 84.19 415 HIS A O 1
ATOM 3186 N N . LEU A 1 416 ? 15.648 -31.107 -18.113 1.00 91.44 416 LEU A N 1
ATOM 3187 C CA . LEU A 1 416 ? 16.210 -32.068 -19.067 1.00 91.44 416 LEU A CA 1
ATOM 3188 C C . LEU A 1 416 ? 17.699 -31.782 -19.237 1.00 91.44 416 LEU A C 1
ATOM 3190 O O . LEU A 1 416 ? 18.541 -32.663 -19.090 1.00 91.44 416 LEU A O 1
ATOM 3194 N N . SER A 1 417 ? 18.011 -30.504 -19.435 1.00 91.75 417 SER A N 1
ATOM 3195 C CA . SER A 1 417 ? 19.363 -29.978 -19.508 1.00 91.75 417 SER A CA 1
ATOM 3196 C C . SER A 1 417 ? 19.411 -28.554 -18.950 1.00 91.75 417 SER A C 1
ATOM 3198 O O . SER A 1 417 ? 18.389 -27.870 -18.796 1.00 91.75 417 SER A O 1
ATOM 3200 N N . HIS A 1 418 ? 20.615 -28.118 -18.596 1.00 92.44 418 HIS A N 1
ATOM 3201 C CA . HIS A 1 418 ? 20.898 -26.737 -18.246 1.00 92.44 418 HIS A CA 1
ATOM 3202 C C . HIS A 1 418 ? 22.363 -26.413 -18.547 1.00 92.44 418 HIS A C 1
ATOM 3204 O O . HIS A 1 418 ? 23.233 -27.271 -18.386 1.00 92.44 418 HIS A O 1
ATOM 3210 N N . GLY A 1 419 ? 22.652 -25.184 -18.961 1.00 95.31 419 GLY A N 1
ATOM 3211 C CA . GLY A 1 419 ? 24.005 -24.788 -19.347 1.00 95.31 419 GLY A CA 1
ATOM 3212 C C . GLY A 1 419 ? 24.089 -23.352 -19.840 1.00 95.31 419 GLY A C 1
ATOM 3213 O O . GLY A 1 419 ? 23.079 -22.663 -19.930 1.00 95.31 419 GLY A O 1
ATOM 3214 N N . PHE A 1 420 ? 25.305 -22.891 -20.133 1.00 95.88 420 PHE A N 1
ATOM 3215 C CA . PHE A 1 420 ? 25.508 -21.608 -20.803 1.00 95.88 420 PHE A CA 1
ATOM 3216 C C . PHE A 1 420 ? 25.435 -21.796 -22.318 1.00 95.88 420 PHE A C 1
ATOM 3218 O O . PHE A 1 420 ? 26.088 -22.691 -22.849 1.00 95.88 420 PHE A O 1
ATOM 3225 N N . VAL A 1 421 ? 24.692 -20.924 -22.993 1.00 96.12 421 VAL A N 1
ATOM 3226 C CA . VAL A 1 421 ? 24.545 -20.879 -24.454 1.00 96.12 421 VAL A CA 1
ATOM 3227 C C . VAL A 1 421 ? 24.836 -19.468 -24.964 1.00 96.12 421 VAL A C 1
ATOM 3229 O O . VAL A 1 421 ? 24.814 -18.515 -24.191 1.00 96.12 421 VAL A O 1
ATOM 3232 N N . ASP A 1 422 ? 25.118 -19.298 -26.252 1.00 94.62 422 ASP A N 1
ATOM 3233 C CA . ASP A 1 422 ? 25.539 -17.988 -26.774 1.00 94.62 422 ASP A CA 1
ATOM 3234 C C . ASP A 1 422 ? 24.440 -16.912 -26.674 1.00 94.62 422 ASP A C 1
ATOM 3236 O O . ASP A 1 422 ? 24.731 -15.752 -26.371 1.00 94.62 422 ASP A O 1
ATOM 3240 N N . ASP A 1 423 ? 23.182 -17.299 -26.899 1.00 90.88 423 ASP A N 1
ATOM 3241 C CA . ASP A 1 423 ? 22.012 -16.423 -26.889 1.00 90.88 423 ASP A CA 1
ATOM 3242 C C . ASP A 1 423 ? 20.696 -17.207 -26.683 1.00 90.88 423 ASP A C 1
ATOM 3244 O O . ASP A 1 423 ? 20.672 -18.438 -26.588 1.00 90.88 423 ASP A O 1
ATOM 3248 N N . GLU A 1 424 ? 19.568 -16.494 -26.617 1.00 91.69 424 GLU A N 1
ATOM 3249 C CA . GLU A 1 424 ? 18.248 -17.118 -26.461 1.00 91.69 424 GLU A CA 1
ATOM 3250 C C . GLU A 1 424 ? 17.900 -18.047 -27.635 1.00 91.69 424 GLU A C 1
ATOM 3252 O O . GLU A 1 424 ? 17.261 -19.082 -27.442 1.00 91.69 424 GLU A O 1
ATOM 3257 N N . ALA A 1 425 ? 18.330 -17.705 -28.854 1.00 90.06 425 ALA A N 1
ATOM 3258 C CA . ALA A 1 425 ? 18.056 -18.516 -30.034 1.00 90.06 425 ALA A CA 1
ATOM 3259 C C . ALA A 1 425 ? 18.773 -19.872 -29.956 1.00 90.06 425 ALA A C 1
ATOM 3261 O O . ALA A 1 425 ? 18.210 -20.881 -30.372 1.00 90.06 425 ALA A O 1
ATOM 3262 N N . ALA A 1 426 ? 19.976 -19.921 -29.381 1.00 94.94 426 ALA A N 1
ATOM 3263 C CA . ALA A 1 426 ? 20.668 -21.163 -29.065 1.00 94.94 426 ALA A CA 1
ATOM 3264 C C . ALA A 1 426 ? 19.907 -21.988 -28.013 1.00 94.94 426 ALA A C 1
ATOM 3266 O O . ALA A 1 426 ? 19.669 -23.168 -28.253 1.00 94.94 426 ALA A O 1
ATOM 3267 N N . CYS A 1 427 ? 19.429 -21.367 -26.926 1.00 95.56 427 CYS A N 1
ATOM 3268 C CA . CYS A 1 427 ? 18.611 -22.052 -25.910 1.00 95.56 427 CYS A CA 1
ATOM 3269 C C . CYS A 1 427 ? 17.334 -22.666 -26.504 1.00 95.56 427 CYS A C 1
ATOM 3271 O O . CYS A 1 427 ? 16.956 -23.796 -26.193 1.00 95.56 427 CYS A O 1
ATOM 3273 N N . ARG A 1 428 ? 16.676 -21.920 -27.399 1.00 93.06 428 ARG A N 1
ATOM 3274 C CA . ARG A 1 428 ? 15.491 -22.384 -28.117 1.00 93.06 428 ARG A CA 1
ATOM 3275 C C . ARG A 1 428 ? 15.806 -23.575 -29.017 1.00 93.06 428 ARG A C 1
ATOM 3277 O O . ARG A 1 428 ? 15.082 -24.560 -28.946 1.00 93.06 428 ARG A O 1
ATOM 3284 N N . ARG A 1 429 ? 16.880 -23.508 -29.814 1.00 93.81 429 ARG A N 1
ATOM 3285 C CA . ARG A 1 429 ? 17.300 -24.622 -30.683 1.00 93.81 429 ARG A CA 1
ATOM 3286 C C . ARG A 1 429 ? 17.571 -25.893 -29.884 1.00 93.81 429 ARG A C 1
ATOM 3288 O O . ARG A 1 429 ? 17.101 -26.948 -30.282 1.00 93.81 429 ARG A O 1
ATOM 3295 N N . GLU A 1 430 ? 18.242 -25.788 -28.735 1.00 95.12 430 GLU A N 1
ATOM 3296 C CA . GLU A 1 430 ? 18.461 -26.954 -27.866 1.00 95.12 430 GLU A CA 1
ATOM 3297 C C . GLU A 1 430 ? 17.136 -27.564 -27.370 1.00 95.12 430 GLU A C 1
ATOM 3299 O O . GLU A 1 430 ? 17.010 -28.783 -27.302 1.00 95.12 430 GLU A O 1
ATOM 3304 N N . CYS A 1 431 ? 16.120 -26.742 -27.076 1.00 94.31 431 CYS A N 1
ATOM 3305 C CA . CYS A 1 431 ? 14.778 -27.238 -26.750 1.00 94.31 431 CYS A CA 1
ATOM 3306 C C . CYS A 1 431 ? 14.060 -27.863 -27.952 1.00 94.31 431 CYS A C 1
ATOM 3308 O O . CYS A 1 431 ? 13.333 -28.835 -27.798 1.00 94.31 431 CYS A O 1
ATOM 3310 N N . GLU A 1 432 ? 14.230 -27.315 -29.153 1.00 89.44 432 GLU A N 1
ATOM 3311 C CA . GLU A 1 432 ? 13.607 -27.851 -30.369 1.00 89.44 432 GLU A CA 1
ATOM 3312 C C . GLU A 1 432 ? 14.209 -29.205 -30.783 1.00 89.44 432 GLU A C 1
ATOM 3314 O O . GLU A 1 432 ? 13.490 -30.046 -31.329 1.00 89.44 432 GLU A O 1
ATOM 3319 N N . GLU A 1 433 ? 15.498 -29.421 -30.500 1.00 93.44 433 GLU A N 1
ATOM 3320 C CA . GLU A 1 433 ? 16.222 -30.674 -30.750 1.00 93.44 433 GLU A CA 1
ATOM 3321 C C . GLU A 1 433 ? 15.893 -31.779 -29.728 1.00 93.44 433 GLU A C 1
ATOM 3323 O O . GLU A 1 433 ? 15.949 -32.962 -30.071 1.00 93.44 433 GLU A O 1
ATOM 3328 N N . ASP A 1 434 ? 15.517 -31.424 -28.494 1.00 91.81 434 ASP A N 1
ATOM 3329 C CA . ASP A 1 434 ? 15.114 -32.380 -27.458 1.00 91.81 434 ASP A CA 1
ATOM 3330 C C . ASP A 1 434 ? 13.602 -32.667 -27.531 1.00 91.81 434 ASP A C 1
ATOM 3332 O O . ASP A 1 434 ? 12.760 -31.843 -27.171 1.00 91.81 434 ASP A O 1
ATOM 3336 N N . GLU A 1 435 ? 13.233 -33.877 -27.965 1.00 91.00 435 GLU A N 1
ATOM 3337 C CA . GLU A 1 435 ? 11.830 -34.296 -28.082 1.00 91.00 435 GLU A CA 1
ATOM 3338 C C . GLU A 1 435 ? 11.045 -34.210 -26.761 1.00 91.00 435 GLU A C 1
ATOM 3340 O O . GLU A 1 435 ? 9.828 -34.015 -26.795 1.00 91.00 435 GLU A O 1
ATOM 3345 N N . ALA A 1 436 ? 11.714 -34.321 -25.607 1.00 91.12 436 ALA A N 1
ATOM 3346 C CA . ALA A 1 436 ? 11.085 -34.199 -24.297 1.00 91.12 436 ALA A CA 1
ATOM 3347 C C . ALA A 1 436 ? 10.922 -32.739 -23.847 1.00 91.12 436 ALA A C 1
ATOM 3349 O O . ALA A 1 436 ? 10.185 -32.487 -22.889 1.00 91.12 436 ALA A O 1
ATOM 3350 N N . CYS A 1 437 ? 11.584 -31.775 -24.497 1.00 92.19 437 CYS A N 1
ATOM 3351 C CA . CYS A 1 437 ? 11.487 -30.368 -24.132 1.00 92.19 437 CYS A CA 1
ATOM 3352 C C . CYS A 1 437 ? 10.177 -29.754 -24.635 1.00 92.19 437 CYS A C 1
ATOM 3354 O O . CYS A 1 437 ? 9.860 -29.752 -25.827 1.00 92.19 437 CYS A O 1
ATOM 3356 N N . LEU A 1 438 ? 9.407 -29.208 -23.691 1.00 87.31 438 LEU A N 1
ATOM 3357 C CA . LEU A 1 438 ? 8.186 -28.447 -23.973 1.00 87.31 438 LEU A CA 1
ATOM 3358 C C . LEU A 1 438 ? 8.339 -26.962 -23.634 1.00 87.31 438 LEU A C 1
ATOM 3360 O O . LEU A 1 438 ? 7.610 -26.136 -24.186 1.00 87.31 438 LEU A O 1
ATOM 3364 N N . TYR A 1 439 ? 9.275 -26.632 -22.738 1.00 89.81 439 TYR A N 1
ATOM 3365 C CA . TYR A 1 439 ? 9.522 -25.278 -22.255 1.00 89.81 439 TYR A CA 1
ATOM 3366 C C . TYR A 1 439 ? 11.015 -25.045 -22.036 1.00 89.81 439 TYR A C 1
ATOM 3368 O O . TYR A 1 439 ? 11.694 -25.891 -21.444 1.00 89.81 439 TYR A O 1
ATOM 3376 N N . TYR A 1 440 ? 11.498 -23.857 -22.395 1.00 93.69 440 TYR A N 1
ATOM 3377 C CA . TYR A 1 440 ? 12.824 -23.379 -22.005 1.00 93.69 440 TYR A CA 1
ATOM 3378 C C . TYR A 1 440 ? 12.727 -22.109 -21.151 1.00 93.69 440 TYR A C 1
ATOM 3380 O O . TYR A 1 440 ? 11.754 -21.358 -21.223 1.00 93.69 440 TYR A O 1
ATOM 3388 N N . SER A 1 441 ? 13.727 -21.882 -20.302 1.00 92.25 441 SER A N 1
ATOM 3389 C CA . SER A 1 441 ? 13.938 -20.632 -19.565 1.00 92.25 441 SER A CA 1
ATOM 3390 C C . SER A 1 441 ? 15.328 -20.101 -19.904 1.00 92.25 441 SER A C 1
ATOM 3392 O O . SER A 1 441 ? 16.300 -20.858 -19.862 1.00 92.25 441 SER A O 1
ATOM 3394 N N . PHE A 1 442 ? 15.420 -18.816 -20.247 1.00 92.50 442 PHE A N 1
ATOM 3395 C CA . PHE A 1 442 ? 16.676 -18.163 -20.626 1.00 92.50 442 PHE A CA 1
ATOM 3396 C C . PHE A 1 442 ? 16.934 -16.916 -19.771 1.00 92.50 442 PHE A C 1
ATOM 3398 O O . PHE A 1 442 ? 16.036 -16.093 -19.556 1.00 92.50 442 PHE A O 1
ATOM 3405 N N . TRP A 1 443 ? 18.167 -16.773 -19.283 1.00 90.62 443 TRP A N 1
ATOM 3406 C CA . TRP A 1 443 ? 18.603 -15.671 -18.422 1.00 90.62 443 TRP A CA 1
ATOM 3407 C C . TRP A 1 443 ? 19.610 -14.773 -19.142 1.00 90.62 443 TRP A C 1
ATOM 3409 O O . TRP A 1 443 ? 20.390 -15.229 -19.972 1.00 90.62 443 TRP A O 1
ATOM 3419 N N . THR A 1 444 ? 19.694 -13.505 -18.736 1.00 85.81 444 THR A N 1
ATOM 3420 C CA . THR A 1 444 ? 20.684 -12.539 -19.251 1.00 85.81 444 THR A CA 1
ATOM 3421 C C . THR A 1 444 ? 22.135 -12.924 -18.972 1.00 85.81 444 THR A C 1
ATOM 3423 O O . THR A 1 444 ? 23.045 -12.332 -19.539 1.00 85.81 444 THR A O 1
ATOM 3426 N N . SER A 1 445 ? 22.370 -13.892 -18.085 1.00 88.06 445 SER A N 1
ATOM 3427 C CA . SER A 1 445 ? 23.684 -14.494 -17.858 1.00 88.06 445 SER A CA 1
ATOM 3428 C C . SER A 1 445 ? 24.075 -15.510 -18.928 1.00 88.06 445 SER A C 1
ATOM 3430 O O . SER A 1 445 ? 25.091 -16.175 -18.750 1.00 88.06 445 SER A O 1
ATOM 3432 N N . ASN A 1 446 ? 23.281 -15.663 -19.994 1.00 93.94 446 ASN A N 1
ATOM 3433 C CA . ASN A 1 446 ? 23.419 -16.705 -21.007 1.00 93.94 446 ASN A CA 1
ATOM 3434 C C . ASN A 1 446 ? 23.143 -18.124 -20.493 1.00 93.94 446 ASN A C 1
ATOM 3436 O O . ASN A 1 446 ? 23.423 -19.107 -21.170 1.00 93.94 446 ASN A O 1
ATOM 3440 N N . TRP A 1 447 ? 22.573 -18.250 -19.298 1.00 93.62 447 TRP A N 1
ATOM 3441 C CA . TRP A 1 447 ? 22.122 -19.534 -18.782 1.00 93.62 447 TRP A CA 1
ATOM 3442 C C . TRP A 1 447 ? 20.828 -19.956 -19.487 1.00 93.62 447 TRP A C 1
ATOM 3444 O O . TRP A 1 447 ? 19.925 -19.143 -19.680 1.00 93.62 447 TRP A O 1
ATOM 3454 N N . CYS A 1 448 ? 20.739 -21.227 -19.850 1.00 95.56 448 CYS A N 1
ATOM 3455 C CA . CYS A 1 448 ? 19.605 -21.883 -20.479 1.00 95.56 448 CYS A CA 1
ATOM 3456 C C . CYS A 1 448 ? 19.184 -23.077 -19.622 1.00 95.56 448 CYS A C 1
ATOM 3458 O O . CYS A 1 448 ? 20.025 -23.792 -19.071 1.00 95.56 448 CYS A O 1
ATOM 3460 N N . ARG A 1 449 ? 17.876 -23.299 -19.499 1.00 93.81 449 ARG A N 1
ATOM 3461 C CA . ARG A 1 449 ? 17.303 -24.462 -18.819 1.00 93.81 449 ARG A CA 1
ATOM 3462 C C . ARG A 1 449 ? 16.149 -25.011 -19.638 1.00 93.81 449 ARG A C 1
ATOM 3464 O O . ARG A 1 449 ? 15.194 -24.284 -19.900 1.00 93.81 449 ARG A O 1
ATOM 3471 N N . LEU A 1 450 ? 16.208 -26.298 -19.949 1.00 94.75 450 LEU A N 1
ATOM 3472 C CA . LEU A 1 450 ? 15.170 -27.023 -20.671 1.00 94.75 450 LEU A CA 1
ATOM 3473 C C . LEU A 1 450 ? 14.319 -27.830 -19.694 1.00 94.75 450 LEU A C 1
ATOM 3475 O O . LEU A 1 450 ? 14.844 -28.440 -18.760 1.00 94.75 450 LEU A O 1
ATOM 3479 N N . THR A 1 451 ? 13.003 -27.848 -19.883 1.00 93.50 451 THR A N 1
ATOM 3480 C CA . THR A 1 451 ? 12.074 -28.564 -18.999 1.00 93.50 451 THR A CA 1
ATOM 3481 C C . THR A 1 451 ? 10.968 -29.265 -19.790 1.00 93.50 451 THR A C 1
ATOM 3483 O O . THR A 1 451 ? 10.475 -28.722 -20.782 1.00 93.50 451 THR A O 1
ATOM 3486 N N . PRO A 1 452 ? 10.522 -30.451 -19.337 1.00 91.38 452 PRO A N 1
ATOM 3487 C CA . PRO A 1 452 ? 9.446 -31.182 -19.999 1.00 91.38 452 PRO A CA 1
ATOM 3488 C C . PRO A 1 452 ? 8.054 -30.720 -19.546 1.00 91.38 452 PRO A C 1
ATOM 3490 O O . PRO A 1 452 ? 7.056 -31.143 -20.108 1.00 91.38 452 PRO A O 1
ATOM 3493 N N . ALA A 1 453 ? 7.962 -29.890 -18.502 1.00 85.50 453 ALA A N 1
ATOM 3494 C CA . ALA A 1 453 ? 6.709 -29.384 -17.949 1.00 85.50 453 ALA A CA 1
ATOM 3495 C C . ALA A 1 453 ? 6.942 -28.071 -17.184 1.00 85.50 453 ALA A C 1
ATOM 3497 O O . ALA A 1 453 ? 8.029 -27.853 -16.641 1.00 85.50 453 ALA A O 1
ATOM 3498 N N . CYS A 1 454 ? 5.908 -27.231 -17.085 1.00 84.88 454 CYS A N 1
ATOM 3499 C CA . CYS A 1 454 ? 5.970 -25.927 -16.414 1.00 84.88 454 CYS A CA 1
ATOM 3500 C C . CYS A 1 454 ? 4.810 -25.698 -15.427 1.00 84.88 454 CYS A C 1
ATOM 3502 O O . CYS A 1 454 ? 4.306 -24.587 -15.286 1.00 84.88 454 CYS A O 1
ATOM 3504 N N . ASP A 1 455 ? 4.386 -26.748 -14.717 1.00 78.81 455 ASP A N 1
ATOM 3505 C CA . ASP A 1 455 ? 3.274 -26.636 -13.754 1.00 78.81 455 ASP A CA 1
ATOM 3506 C C . ASP A 1 455 ? 3.637 -25.798 -12.515 1.00 78.81 455 ASP A C 1
ATOM 3508 O O . ASP A 1 455 ? 2.761 -25.271 -11.836 1.00 78.81 455 ASP A O 1
ATOM 3512 N N . ASP A 1 456 ? 4.936 -25.672 -12.224 1.00 78.81 456 ASP A N 1
ATOM 3513 C CA . ASP A 1 456 ? 5.460 -24.938 -11.077 1.00 78.81 456 ASP A CA 1
ATOM 3514 C C . ASP A 1 456 ? 6.362 -23.795 -11.560 1.00 78.81 456 ASP A C 1
ATOM 3516 O O . ASP A 1 456 ? 7.471 -24.015 -12.057 1.00 78.81 456 ASP A O 1
ATOM 3520 N N . LEU A 1 457 ? 5.889 -22.560 -11.387 1.00 82.69 457 LEU A N 1
ATOM 3521 C CA . LEU A 1 457 ? 6.686 -21.358 -11.617 1.00 82.69 457 LEU A CA 1
ATOM 3522 C C . LEU A 1 457 ? 7.386 -20.934 -10.328 1.00 82.69 457 LEU A C 1
ATOM 3524 O O . LEU A 1 457 ? 6.735 -20.647 -9.322 1.00 82.69 457 LEU A O 1
ATOM 3528 N N . TRP A 1 458 ? 8.712 -20.844 -10.360 1.00 83.75 458 TRP A N 1
ATOM 3529 C CA . TRP A 1 458 ? 9.505 -20.377 -9.224 1.00 83.75 458 TRP A CA 1
ATOM 3530 C C . TRP A 1 458 ? 10.022 -18.972 -9.450 1.00 83.75 458 TRP A C 1
ATOM 3532 O O . TRP A 1 458 ? 10.427 -18.625 -10.554 1.00 83.75 458 TRP A O 1
ATOM 3542 N N . LEU A 1 459 ? 10.027 -18.178 -8.379 1.00 81.12 459 LEU A N 1
ATOM 3543 C CA . LEU A 1 459 ? 10.663 -16.868 -8.364 1.00 81.12 459 LEU A CA 1
ATOM 3544 C C . LEU A 1 459 ? 12.180 -17.030 -8.300 1.00 81.12 459 LEU A C 1
ATOM 3546 O O . LEU A 1 459 ? 12.691 -17.726 -7.415 1.00 81.12 459 LEU A O 1
ATOM 3550 N N . ASP A 1 460 ? 12.892 -16.360 -9.202 1.00 74.19 460 ASP A N 1
ATOM 3551 C CA . ASP A 1 460 ? 14.341 -16.260 -9.080 1.00 74.19 460 ASP A CA 1
ATOM 3552 C C . ASP A 1 460 ? 14.698 -15.389 -7.867 1.00 74.19 460 ASP A C 1
ATOM 3554 O O . ASP A 1 460 ? 14.151 -14.298 -7.676 1.00 74.19 460 ASP A O 1
ATOM 3558 N N . LYS A 1 461 ? 15.579 -15.907 -7.009 1.00 75.56 461 LYS A N 1
ATOM 3559 C CA . LYS A 1 461 ? 16.013 -15.227 -5.783 1.00 75.56 461 LYS A CA 1
ATOM 3560 C C . LYS A 1 461 ? 17.145 -14.242 -6.053 1.00 75.56 461 LYS A C 1
ATOM 3562 O O . LYS A 1 461 ? 17.407 -13.409 -5.188 1.00 75.56 461 LYS A O 1
ATOM 3567 N N . ASP A 1 462 ? 17.796 -14.332 -7.214 1.00 70.19 462 ASP A N 1
ATOM 3568 C CA . ASP A 1 462 ? 18.878 -13.433 -7.589 1.00 70.19 462 ASP A CA 1
ATOM 3569 C C . ASP A 1 462 ? 18.365 -12.293 -8.493 1.00 70.19 462 ASP A C 1
ATOM 3571 O O . ASP A 1 462 ? 18.034 -12.503 -9.663 1.00 70.19 462 ASP A O 1
ATOM 3575 N N . PRO A 1 463 ? 18.299 -11.048 -7.989 1.00 57.34 463 PRO A N 1
ATOM 3576 C CA . PRO A 1 463 ? 17.858 -9.911 -8.781 1.00 57.34 463 PRO A CA 1
ATOM 3577 C C . PRO A 1 463 ? 18.856 -9.485 -9.877 1.00 57.34 463 PRO A C 1
ATOM 3579 O O . PRO A 1 463 ? 18.504 -8.628 -10.694 1.00 57.34 463 PRO A O 1
ATOM 3582 N N . SER A 1 464 ? 20.065 -10.052 -9.930 1.00 56.69 464 SER A N 1
ATOM 3583 C CA . SER A 1 464 ? 21.059 -9.784 -10.980 1.00 56.69 464 SER A CA 1
ATOM 3584 C C . SER A 1 464 ? 20.921 -10.690 -12.212 1.00 56.69 464 SER A C 1
ATOM 3586 O O . SER A 1 464 ? 21.395 -10.332 -13.289 1.00 56.69 464 SER A O 1
ATOM 3588 N N . LEU A 1 465 ? 20.201 -11.810 -12.092 1.00 61.69 465 LEU A N 1
ATOM 3589 C CA . LEU A 1 465 ? 19.896 -12.726 -13.190 1.00 61.69 465 LEU A CA 1
ATOM 3590 C C . LEU A 1 465 ? 18.516 -12.362 -13.758 1.00 61.69 465 LEU A C 1
ATOM 3592 O O . LEU A 1 465 ? 17.487 -12.903 -13.355 1.00 61.69 465 LEU A O 1
ATOM 3596 N N . ALA A 1 466 ? 18.456 -11.350 -14.625 1.00 54.72 466 ALA A N 1
ATOM 3597 C CA . ALA A 1 466 ? 17.204 -10.999 -15.287 1.00 54.72 466 ALA A CA 1
ATOM 3598 C C . ALA A 1 466 ? 16.798 -12.127 -16.250 1.00 54.72 466 ALA A C 1
ATOM 3600 O O . ALA A 1 466 ? 17.626 -12.692 -16.961 1.00 54.72 466 ALA A O 1
ATOM 3601 N N . HIS A 1 467 ? 15.519 -12.483 -16.226 1.00 59.50 467 HIS A N 1
ATOM 3602 C CA . HIS A 1 467 ? 14.944 -13.523 -17.068 1.00 59.50 467 HIS A CA 1
ATOM 3603 C C . HIS A 1 467 ? 14.402 -12.894 -18.350 1.00 59.50 467 HIS A C 1
ATOM 3605 O O . HIS A 1 467 ? 13.734 -11.860 -18.268 1.00 59.50 467 HIS A O 1
ATOM 3611 N N . THR A 1 468 ? 14.656 -13.513 -19.501 1.00 57.38 468 THR A N 1
ATOM 3612 C CA . THR A 1 468 ? 14.215 -12.962 -20.787 1.00 57.38 468 THR A CA 1
ATOM 3613 C C . THR A 1 468 ? 12.914 -13.616 -21.248 1.00 57.38 468 THR A C 1
ATOM 3615 O O . THR A 1 468 ? 11.968 -12.887 -21.537 1.00 57.38 468 THR A O 1
ATOM 3618 N N . THR A 1 469 ? 12.789 -14.955 -21.222 1.00 67.88 469 THR A N 1
ATOM 3619 C CA . THR A 1 469 ? 11.639 -15.619 -21.875 1.00 67.88 469 THR A CA 1
ATOM 3620 C C . THR A 1 469 ? 11.345 -17.030 -21.334 1.00 67.88 469 THR A C 1
ATOM 3622 O O . THR A 1 469 ? 12.259 -17.841 -21.197 1.00 67.88 469 THR A O 1
ATOM 3625 N N . ILE A 1 470 ? 10.064 -17.324 -21.039 1.00 72.44 470 ILE A N 1
ATOM 3626 C CA . ILE A 1 470 ? 9.506 -18.690 -20.958 1.00 72.44 470 ILE A CA 1
ATOM 3627 C C . ILE A 1 470 ? 8.678 -18.860 -22.232 1.00 72.44 470 ILE A C 1
ATOM 3629 O O . ILE A 1 470 ? 7.730 -18.101 -22.432 1.00 72.44 470 ILE A O 1
ATOM 3633 N N . THR A 1 471 ? 9.000 -19.841 -23.072 1.00 70.19 471 THR A N 1
ATOM 3634 C CA . THR A 1 471 ? 8.257 -20.111 -24.315 1.00 70.19 471 THR A CA 1
ATOM 3635 C C . THR A 1 471 ? 7.803 -21.564 -24.341 1.00 70.19 471 THR A C 1
ATOM 3637 O O . THR A 1 471 ? 8.577 -22.457 -23.997 1.00 70.19 471 THR A O 1
ATOM 3640 N N . ALA A 1 472 ? 6.544 -21.790 -24.721 1.00 68.56 472 ALA A N 1
ATOM 3641 C CA . ALA A 1 472 ? 5.986 -23.118 -24.957 1.00 68.56 472 ALA A CA 1
ATOM 3642 C C . ALA A 1 472 ? 6.173 -23.524 -26.428 1.00 68.56 472 ALA A C 1
ATOM 3644 O O . ALA A 1 472 ? 6.223 -22.668 -27.308 1.00 68.56 472 ALA A O 1
ATOM 3645 N N . ARG A 1 473 ? 6.219 -24.830 -26.706 1.00 59.19 473 ARG A N 1
ATOM 3646 C CA . ARG A 1 473 ? 6.372 -25.412 -28.055 1.00 59.19 473 ARG A CA 1
ATOM 3647 C C . ARG A 1 473 ? 5.100 -25.338 -28.930 1.00 59.19 473 ARG A C 1
ATOM 3649 O O . ARG A 1 473 ? 4.723 -26.318 -29.563 1.00 59.19 473 ARG A O 1
ATOM 3656 N N . LEU A 1 474 ? 4.431 -24.187 -28.976 1.00 58.25 474 LEU A N 1
ATOM 3657 C CA . LEU A 1 474 ? 3.440 -23.860 -30.009 1.00 58.25 474 LEU A CA 1
ATOM 3658 C C . LEU A 1 474 ? 3.866 -22.552 -30.671 1.00 58.25 474 LEU A C 1
ATOM 3660 O O . LEU A 1 474 ? 4.350 -21.645 -30.000 1.00 58.25 474 LEU A O 1
ATOM 3664 N N . SER A 1 475 ? 3.779 -22.500 -32.000 1.00 61.72 475 SER A N 1
ATOM 3665 C CA . SER A 1 475 ? 4.427 -21.463 -32.802 1.00 61.72 475 SER A CA 1
ATOM 3666 C C . SER A 1 475 ? 3.873 -20.069 -32.496 1.00 61.72 475 SER A C 1
ATOM 3668 O O . SER A 1 475 ? 2.772 -19.721 -32.925 1.00 61.72 475 SER A O 1
ATOM 3670 N N . ASP A 1 476 ? 4.690 -19.276 -31.809 1.00 73.81 476 ASP A N 1
ATOM 3671 C CA . ASP A 1 476 ? 4.545 -17.834 -31.663 1.00 73.81 476 ASP A CA 1
ATOM 3672 C C . ASP A 1 476 ? 5.597 -17.148 -32.545 1.00 73.81 476 ASP A C 1
ATOM 3674 O O . ASP A 1 476 ? 6.789 -17.469 -32.473 1.00 73.81 476 ASP A O 1
ATOM 3678 N N . GLY A 1 477 ? 5.192 -16.204 -33.398 1.00 80.94 477 GLY A N 1
ATOM 3679 C CA . GLY A 1 477 ? 6.157 -15.509 -34.252 1.00 80.94 477 GLY A CA 1
ATOM 3680 C C . GLY A 1 477 ? 5.583 -14.451 -35.185 1.00 80.94 477 GLY A C 1
ATOM 3681 O O . GLY A 1 477 ? 4.374 -14.290 -35.324 1.00 80.94 477 GLY A O 1
ATOM 3682 N N . PHE A 1 478 ? 6.478 -13.711 -35.843 1.00 81.38 478 PHE A N 1
ATOM 3683 C CA . PHE A 1 478 ? 6.107 -12.722 -36.855 1.00 81.38 478 PHE A CA 1
ATOM 3684 C C . PHE A 1 478 ? 5.781 -13.396 -38.193 1.00 81.38 478 PHE A C 1
ATOM 3686 O O . PHE A 1 478 ? 6.555 -14.217 -38.681 1.00 81.38 478 PHE A O 1
ATOM 3693 N N . VAL A 1 479 ? 4.665 -13.014 -38.816 1.00 89.69 479 VAL A N 1
ATOM 3694 C CA . VAL A 1 479 ? 4.203 -13.556 -40.105 1.00 89.69 479 VAL A CA 1
ATOM 3695 C C . VAL A 1 479 ? 3.786 -12.439 -41.059 1.00 89.69 479 VAL A C 1
ATOM 3697 O O . VAL A 1 479 ? 3.364 -11.372 -40.634 1.00 89.69 479 VAL A O 1
ATOM 3700 N N . ASP A 1 480 ? 3.837 -12.671 -42.370 1.00 88.94 480 ASP A N 1
ATOM 3701 C CA . ASP A 1 480 ? 3.603 -11.620 -43.383 1.00 88.94 480 ASP A CA 1
ATOM 3702 C C . ASP A 1 480 ? 2.159 -11.084 -43.478 1.00 88.94 480 ASP A C 1
ATOM 3704 O O . ASP A 1 480 ? 1.847 -10.264 -44.341 1.00 88.94 480 ASP A O 1
ATOM 3708 N N . GLY A 1 481 ? 1.265 -11.523 -42.596 1.00 88.12 481 GLY A N 1
ATOM 3709 C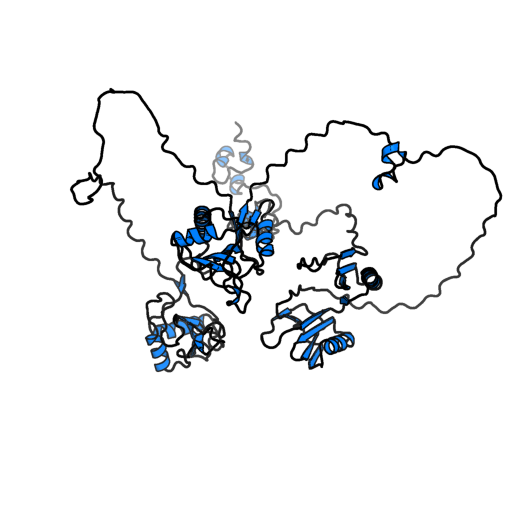 CA . GLY A 1 481 ? -0.109 -11.047 -42.515 1.00 88.12 481 GLY A CA 1
ATOM 3710 C C . GLY A 1 481 ? -1.028 -12.050 -41.833 1.00 88.12 481 GLY A C 1
ATOM 3711 O O . GLY A 1 481 ? -0.676 -13.216 -41.639 1.00 88.12 481 GLY A O 1
ATOM 3712 N N . GLU A 1 482 ? -2.241 -11.602 -41.522 1.00 93.00 482 GLU A N 1
ATOM 3713 C CA . GLU A 1 482 ? -3.243 -12.418 -40.838 1.00 93.00 482 GLU A CA 1
ATOM 3714 C C . GLU A 1 482 ? -3.537 -13.728 -41.581 1.00 93.00 482 GLU A C 1
ATOM 3716 O O . GLU A 1 482 ? -3.561 -14.790 -40.972 1.00 93.00 482 GLU A O 1
ATOM 3721 N N . ALA A 1 483 ? -3.652 -13.683 -42.912 1.00 92.50 483 ALA A N 1
ATOM 3722 C CA . ALA A 1 483 ? -3.888 -14.871 -43.734 1.00 92.50 483 ALA A CA 1
ATOM 3723 C C . ALA A 1 483 ? -2.766 -15.923 -43.620 1.00 92.50 483 ALA A C 1
ATOM 3725 O O . ALA A 1 483 ? -2.983 -17.109 -43.861 1.00 92.50 483 ALA A O 1
ATOM 3726 N N . THR A 1 484 ? -1.543 -15.515 -43.274 1.00 93.25 484 THR A N 1
ATOM 3727 C CA . THR A 1 484 ? -0.454 -16.455 -42.977 1.00 93.25 484 THR A CA 1
ATOM 3728 C C . THR A 1 484 ? -0.610 -17.030 -41.574 1.00 93.25 484 THR A C 1
ATOM 3730 O O . THR A 1 484 ? -0.465 -18.237 -41.417 1.00 93.25 484 THR A O 1
ATOM 3733 N N . CYS A 1 485 ? -0.996 -16.214 -40.588 1.00 93.00 485 CYS A N 1
ATOM 3734 C CA . CYS A 1 485 ? -1.306 -16.688 -39.235 1.00 93.00 485 CYS A CA 1
ATOM 3735 C C . CYS A 1 485 ? -2.442 -17.721 -39.231 1.00 93.00 485 CYS A C 1
ATOM 3737 O O . CYS A 1 485 ? -2.322 -18.794 -38.643 1.00 93.00 485 CYS A O 1
ATOM 3739 N N . GLN A 1 486 ? -3.503 -17.439 -39.988 1.00 93.81 486 GLN A N 1
ATOM 3740 C CA . GLN A 1 486 ? -4.616 -18.353 -40.192 1.00 93.81 486 GLN A CA 1
ATOM 3741 C C . GLN A 1 486 ? -4.159 -19.680 -40.799 1.00 93.81 486 GLN A C 1
ATOM 3743 O O . GLN A 1 486 ? -4.489 -20.732 -40.265 1.00 93.81 486 GLN A O 1
ATOM 3748 N N . ARG A 1 487 ? -3.370 -19.649 -41.882 1.00 93.31 487 ARG A N 1
ATOM 3749 C CA . ARG A 1 487 ? -2.874 -20.874 -42.532 1.00 93.31 487 ARG A CA 1
ATOM 3750 C C . ARG A 1 487 ? -1.989 -21.713 -41.613 1.00 93.31 487 ARG A C 1
ATOM 3752 O O . ARG A 1 487 ? -2.054 -22.935 -41.685 1.00 93.31 487 ARG A O 1
ATOM 3759 N N . LEU A 1 488 ? -1.198 -21.077 -40.746 1.00 91.19 488 LEU A N 1
ATOM 3760 C CA . LEU A 1 488 ? -0.420 -21.783 -39.725 1.00 91.19 488 LEU A CA 1
ATOM 3761 C C . LEU A 1 488 ? -1.341 -22.476 -38.711 1.00 91.19 488 LEU A C 1
ATOM 3763 O O . LEU A 1 488 ? -1.163 -23.660 -38.449 1.00 91.19 488 LEU A O 1
ATOM 3767 N N . CYS A 1 489 ? -2.390 -21.798 -38.231 1.00 92.56 489 CYS A N 1
ATOM 3768 C CA . CYS A 1 489 ? -3.413 -22.438 -37.394 1.00 92.56 489 CYS A CA 1
ATOM 3769 C C . CYS A 1 489 ? -4.176 -23.550 -38.130 1.00 92.56 489 CYS A C 1
ATOM 3771 O O . CYS A 1 489 ? -4.625 -24.534 -37.549 1.00 92.56 489 CYS A O 1
ATOM 3773 N N . GLU A 1 490 ? -4.376 -23.404 -39.436 1.00 91.50 490 GLU A N 1
ATOM 3774 C CA . GLU A 1 490 ? -5.070 -24.412 -40.225 1.00 91.50 490 GLU A CA 1
ATOM 3775 C C . GLU A 1 490 ? -4.236 -25.681 -40.415 1.00 91.50 490 GLU A C 1
ATOM 3777 O O . GLU A 1 490 ? -4.817 -26.770 -40.400 1.00 91.50 490 GLU A O 1
ATOM 3782 N N . ALA A 1 491 ? -2.915 -25.526 -40.545 1.00 88.88 491 ALA A N 1
ATOM 3783 C CA . ALA A 1 491 ? -1.944 -26.603 -40.705 1.00 88.88 491 ALA A CA 1
ATOM 3784 C C . ALA A 1 491 ? -1.635 -27.349 -39.396 1.00 88.88 491 ALA A C 1
ATOM 3786 O O . ALA A 1 491 ? -1.340 -28.540 -39.445 1.00 88.88 491 ALA A O 1
ATOM 3787 N N . GLU A 1 492 ? -1.727 -26.677 -38.247 1.00 89.38 492 GLU A N 1
ATOM 3788 C CA . GLU A 1 492 ? -1.512 -27.298 -36.939 1.00 89.38 492 GLU A CA 1
ATOM 3789 C C . GLU A 1 492 ? -2.787 -27.978 -36.421 1.00 89.38 492 GLU A C 1
ATOM 3791 O O . GLU A 1 492 ? -3.784 -27.317 -36.119 1.00 89.38 492 GLU A O 1
ATOM 3796 N N . GLU A 1 493 ? -2.761 -29.308 -36.266 1.00 85.44 493 GLU A N 1
ATOM 3797 C CA . GLU A 1 493 ? -3.916 -30.085 -35.772 1.00 85.44 493 GLU A CA 1
ATOM 3798 C C . GLU A 1 493 ? -4.354 -29.656 -34.367 1.00 85.44 493 GLU A C 1
ATOM 3800 O O . GLU A 1 493 ? -5.540 -29.707 -34.040 1.00 85.44 493 GLU A O 1
ATOM 3805 N N . ALA A 1 494 ? -3.405 -29.200 -33.546 1.00 83.12 494 ALA A N 1
ATOM 3806 C CA . ALA A 1 494 ? -3.671 -28.743 -32.192 1.00 83.12 494 ALA A CA 1
ATOM 3807 C C . ALA A 1 494 ? -4.260 -27.324 -32.129 1.00 83.12 494 ALA A C 1
ATOM 3809 O O . ALA A 1 494 ? -4.699 -26.932 -31.056 1.00 83.12 494 ALA A O 1
ATOM 3810 N N . CYS A 1 495 ? -4.275 -26.541 -33.217 1.00 88.69 495 CYS A N 1
ATOM 3811 C CA . CYS A 1 495 ? -4.728 -25.148 -33.177 1.00 88.69 495 CYS A CA 1
ATOM 3812 C C . CYS A 1 495 ? -6.257 -25.028 -33.307 1.00 88.69 495 CYS A C 1
ATOM 3814 O O . CYS A 1 495 ? -6.848 -25.384 -34.331 1.00 88.69 495 CYS A O 1
ATOM 3816 N N . LEU A 1 496 ? -6.905 -24.470 -32.277 1.00 88.44 496 LEU A N 1
ATOM 3817 C CA . LEU A 1 496 ? -8.350 -24.200 -32.254 1.00 88.44 496 LEU A CA 1
ATOM 3818 C C . LEU A 1 496 ? -8.688 -22.727 -32.543 1.00 88.44 496 LEU A C 1
ATOM 3820 O O . LEU A 1 496 ? -9.755 -22.436 -33.098 1.00 88.44 496 LEU A O 1
ATOM 3824 N N . ALA A 1 497 ? -7.783 -21.805 -32.211 1.00 89.81 497 ALA A N 1
ATOM 3825 C CA . ALA A 1 497 ? -7.916 -20.369 -32.455 1.00 89.81 497 ALA A CA 1
ATOM 3826 C C . ALA A 1 497 ? -6.544 -19.731 -32.715 1.00 89.81 497 ALA A C 1
ATOM 3828 O O . ALA A 1 497 ? -5.524 -20.263 -32.284 1.00 89.81 497 ALA A O 1
ATOM 3829 N N . TYR A 1 498 ? -6.509 -18.575 -33.378 1.00 91.75 498 TYR A N 1
ATOM 3830 C CA . TYR A 1 498 ? -5.290 -17.772 -33.488 1.00 91.75 498 TYR A CA 1
ATOM 3831 C C . TYR A 1 498 ? -5.562 -16.300 -33.168 1.00 91.75 498 TYR A C 1
ATOM 3833 O O . TYR A 1 498 ? -6.660 -15.787 -33.404 1.00 91.75 498 TYR A O 1
ATOM 3841 N N . SER A 1 499 ? -4.536 -15.620 -32.660 1.00 88.69 499 SER A N 1
ATOM 3842 C CA . SER A 1 499 ? -4.526 -14.170 -32.461 1.00 88.69 499 SER A CA 1
ATOM 3843 C C . SER A 1 499 ? -3.491 -13.536 -33.386 1.00 88.69 499 SER A C 1
ATOM 3845 O O . SER A 1 499 ? -2.369 -14.036 -33.503 1.00 88.69 499 SER A O 1
ATOM 3847 N N . PHE A 1 500 ? -3.866 -12.440 -34.048 1.00 89.56 500 PHE A N 1
ATOM 3848 C CA . PHE A 1 500 ? -2.979 -11.694 -34.939 1.00 89.56 500 PHE A CA 1
ATOM 3849 C C . PHE A 1 500 ? -2.995 -10.191 -34.627 1.00 89.56 500 PHE A C 1
ATOM 3851 O O . PHE A 1 500 ? -4.051 -9.553 -34.555 1.00 89.56 500 PHE A O 1
ATOM 3858 N N . TRP A 1 501 ? -1.801 -9.615 -34.481 1.00 87.00 501 TRP A N 1
ATOM 3859 C CA . TRP A 1 501 ? -1.595 -8.213 -34.113 1.00 87.00 501 TRP A CA 1
ATOM 3860 C C . TRP A 1 501 ? -1.125 -7.379 -35.311 1.00 87.00 501 TRP A C 1
ATOM 3862 O O . TRP A 1 501 ? -0.451 -7.878 -36.213 1.00 87.00 501 TRP A O 1
ATOM 3872 N N . THR A 1 502 ? -1.380 -6.065 -35.281 1.00 80.69 502 THR A N 1
ATOM 3873 C CA . THR A 1 502 ? -0.853 -5.111 -36.285 1.00 80.69 502 THR A CA 1
ATOM 3874 C C . THR A 1 502 ? 0.675 -5.116 -36.391 1.00 80.69 502 THR A C 1
ATOM 3876 O O . THR A 1 502 ? 1.222 -4.807 -37.450 1.00 80.69 502 THR A O 1
ATOM 3879 N N . SER A 1 503 ? 1.374 -5.522 -35.327 1.00 78.88 503 SER A N 1
ATOM 3880 C CA . SER A 1 503 ? 2.827 -5.725 -35.300 1.00 78.88 503 SER A CA 1
ATOM 3881 C C . SER A 1 503 ? 3.306 -6.896 -36.162 1.00 78.88 503 SER A C 1
ATOM 3883 O O . SER A 1 503 ? 4.512 -7.101 -36.264 1.00 78.88 503 SER A O 1
ATOM 3885 N N . ARG A 1 504 ? 2.388 -7.635 -36.804 1.00 86.81 504 ARG A N 1
ATOM 3886 C CA . ARG A 1 504 ? 2.615 -8.890 -37.537 1.00 86.81 504 ARG A CA 1
ATOM 3887 C C . ARG A 1 504 ? 2.893 -10.103 -36.659 1.00 86.81 504 ARG A C 1
ATOM 3889 O O . ARG A 1 504 ? 3.243 -11.156 -37.184 1.00 86.81 504 ARG A O 1
ATOM 3896 N N . TRP A 1 505 ? 2.736 -9.979 -35.348 1.00 85.31 505 TRP A N 1
ATOM 3897 C CA . TRP A 1 505 ? 2.823 -11.117 -34.444 1.00 85.31 505 TRP A CA 1
ATOM 3898 C C . TRP A 1 505 ? 1.622 -12.052 -34.638 1.00 85.31 505 TRP A C 1
ATOM 3900 O O . TRP A 1 505 ? 0.495 -11.592 -34.825 1.00 85.31 505 TRP A O 1
ATOM 3910 N N . CYS A 1 506 ? 1.874 -13.354 -34.600 1.00 90.56 506 CYS A N 1
ATOM 3911 C CA . CYS A 1 506 ? 0.905 -14.431 -34.711 1.00 90.56 506 CYS A CA 1
ATOM 3912 C C . CYS A 1 506 ? 1.095 -15.392 -33.542 1.00 90.56 506 CYS A C 1
ATOM 3914 O O . CYS A 1 506 ? 2.222 -15.795 -33.251 1.00 90.56 506 CYS A O 1
ATOM 3916 N N . ARG A 1 507 ? -0.015 -15.767 -32.908 1.00 86.25 507 ARG A N 1
ATOM 3917 C CA . ARG A 1 507 ? -0.060 -16.758 -31.833 1.00 86.25 507 ARG A CA 1
ATOM 3918 C C . ARG A 1 507 ? -1.116 -17.801 -32.141 1.00 86.25 507 ARG A C 1
ATOM 3920 O O . ARG A 1 507 ? -2.258 -17.440 -32.429 1.00 86.25 507 ARG A O 1
ATOM 3927 N N . LEU A 1 508 ? -0.736 -19.070 -32.050 1.00 89.88 508 LEU A N 1
ATOM 3928 C CA . LEU A 1 508 ? -1.637 -20.206 -32.213 1.00 89.88 508 LEU A CA 1
ATOM 3929 C C . LEU A 1 508 ? -2.067 -20.727 -30.839 1.00 89.88 508 LEU A C 1
ATOM 3931 O O . LEU A 1 508 ? -1.227 -21.019 -29.990 1.00 89.88 508 LEU A O 1
ATOM 3935 N N . SER A 1 509 ? -3.372 -20.862 -30.625 1.00 84.75 509 SER A N 1
ATOM 3936 C CA . SER A 1 509 ? -3.957 -21.299 -29.358 1.00 84.75 509 SER A CA 1
ATOM 3937 C C . SER A 1 509 ? -4.662 -22.648 -29.523 1.00 84.75 509 SER A C 1
ATOM 3939 O O . SER A 1 509 ? -5.508 -22.797 -30.412 1.00 84.75 509 SER A O 1
ATOM 3941 N N . PRO A 1 510 ? -4.390 -23.630 -28.646 1.00 80.44 510 PRO A N 1
ATOM 3942 C CA . PRO A 1 510 ? -5.022 -24.941 -28.719 1.00 80.44 510 PRO A CA 1
ATOM 3943 C C . PRO A 1 510 ? -6.375 -25.023 -28.006 1.00 80.44 510 PRO A C 1
ATOM 3945 O O . PRO A 1 510 ? -6.982 -26.087 -27.965 1.00 80.44 510 PRO A O 1
ATOM 3948 N N . ILE A 1 511 ? -6.852 -23.921 -27.423 1.00 79.44 511 ILE A N 1
ATOM 3949 C CA . ILE A 1 511 ? -8.121 -23.833 -26.696 1.00 79.44 511 ILE A CA 1
ATOM 3950 C C . ILE A 1 511 ? -8.846 -22.521 -27.016 1.00 79.44 511 ILE A C 1
ATOM 3952 O O . ILE A 1 511 ? -8.215 -21.491 -27.243 1.00 79.44 511 ILE A O 1
ATOM 3956 N N . CYS A 1 512 ? -10.181 -22.574 -27.043 1.00 72.62 512 CYS A N 1
ATOM 3957 C CA . CYS A 1 512 ? -11.071 -21.461 -27.407 1.00 72.62 512 CYS A CA 1
ATOM 3958 C C . CYS A 1 512 ? -11.118 -20.329 -26.368 1.00 72.62 512 CYS A C 1
ATOM 3960 O O . CYS A 1 512 ? -11.430 -19.192 -26.712 1.00 72.62 512 CYS A O 1
ATOM 3962 N N . ASP A 1 513 ? -10.833 -20.652 -25.106 1.00 60.69 513 ASP A N 1
ATOM 3963 C CA . ASP A 1 513 ? -11.065 -19.757 -23.967 1.00 60.69 513 ASP A CA 1
ATOM 3964 C C . ASP A 1 513 ? -9.871 -18.827 -23.681 1.00 60.69 513 ASP A C 1
ATOM 3966 O O . ASP A 1 513 ? -9.978 -17.899 -22.883 1.00 60.69 513 ASP A O 1
ATOM 3970 N N . GLU A 1 514 ? -8.742 -19.027 -24.370 1.00 59.03 514 GLU A N 1
ATOM 3971 C CA . GLU A 1 514 ? -7.541 -18.186 -24.275 1.00 59.03 514 GLU A CA 1
ATOM 3972 C C . GLU A 1 514 ? -7.464 -17.155 -25.404 1.00 59.03 514 GLU A C 1
ATOM 3974 O O . GLU A 1 514 ? -6.464 -17.025 -26.116 1.00 59.03 514 GLU A O 1
ATOM 3979 N N . LEU A 1 515 ? -8.539 -16.391 -25.570 1.00 56.62 515 LEU A N 1
ATOM 3980 C CA . LEU A 1 515 ? -8.518 -15.204 -26.413 1.00 56.62 515 LEU A CA 1
ATOM 3981 C C . LEU A 1 515 ? -7.857 -14.062 -25.647 1.00 56.62 515 LEU A C 1
ATOM 3983 O O . LEU A 1 515 ? -8.464 -13.413 -24.797 1.00 56.62 515 LEU A O 1
ATOM 3987 N N . TRP A 1 516 ? -6.577 -13.842 -25.941 1.00 59.06 516 TRP A N 1
ATOM 3988 C CA . TRP A 1 516 ? -5.821 -12.726 -25.390 1.00 59.06 516 TRP A CA 1
ATOM 3989 C C . TRP A 1 516 ? -6.344 -11.413 -25.971 1.00 59.06 516 TRP A C 1
ATOM 3991 O O . TRP A 1 516 ? -6.263 -11.179 -27.176 1.00 59.06 516 TRP A O 1
ATOM 4001 N N . LEU A 1 517 ? -6.883 -10.568 -25.094 1.00 53.97 517 LEU A N 1
ATOM 4002 C CA . LEU A 1 517 ? -7.110 -9.152 -25.352 1.00 53.97 517 LEU A CA 1
ATOM 4003 C C . LEU A 1 517 ? -5.926 -8.406 -24.744 1.00 53.97 517 LEU A C 1
ATOM 4005 O O . LEU A 1 517 ? -5.728 -8.444 -23.529 1.00 53.97 517 LEU A O 1
ATOM 4009 N N . ASP A 1 518 ? -5.113 -7.786 -25.592 1.00 49.69 518 ASP A N 1
ATOM 4010 C CA . ASP A 1 518 ? -3.957 -7.026 -25.129 1.00 49.69 518 ASP A CA 1
ATOM 4011 C C . ASP A 1 518 ? -4.390 -5.774 -24.350 1.00 49.69 518 ASP A C 1
ATOM 4013 O O . ASP A 1 518 ? -5.382 -5.119 -24.680 1.00 49.69 518 ASP A O 1
ATOM 4017 N N . THR A 1 519 ? -3.638 -5.437 -23.303 1.00 44.94 519 THR A N 1
ATOM 4018 C CA . THR A 1 519 ? -3.925 -4.305 -22.404 1.00 44.94 519 THR A CA 1
ATOM 4019 C C . THR A 1 519 ? -3.284 -2.986 -22.850 1.00 44.94 519 THR A C 1
ATOM 4021 O O . THR A 1 519 ? -3.494 -1.962 -22.200 1.00 44.94 519 THR A O 1
ATOM 4024 N N . ASP A 1 520 ? -2.511 -2.983 -23.942 1.00 45.56 520 ASP A N 1
ATOM 4025 C CA . ASP A 1 520 ? -1.885 -1.780 -24.504 1.00 45.56 520 ASP A CA 1
ATOM 4026 C C . ASP A 1 520 ? -2.761 -1.156 -25.616 1.00 45.56 520 ASP A C 1
ATOM 4028 O O . ASP A 1 520 ? -2.855 -1.713 -26.712 1.00 45.56 520 ASP A O 1
ATOM 4032 N N . PRO A 1 521 ? -3.377 0.025 -25.397 1.00 50.34 521 PRO A N 1
ATOM 4033 C CA . PRO A 1 521 ? -4.218 0.685 -26.398 1.00 50.34 521 PRO A CA 1
ATOM 4034 C C . PRO A 1 521 ? -3.449 1.199 -27.630 1.00 50.34 521 PRO A C 1
ATOM 4036 O O . PRO A 1 521 ? -4.080 1.651 -28.586 1.00 50.34 521 PRO A O 1
ATOM 4039 N N . SER A 1 522 ? -2.110 1.159 -27.632 1.00 49.22 522 SER A N 1
ATOM 4040 C CA . SER A 1 522 ? -1.282 1.538 -28.785 1.00 49.22 522 SER A CA 1
ATOM 4041 C C . SER A 1 522 ? -1.017 0.387 -29.765 1.00 49.22 522 SER A C 1
ATOM 4043 O O . SER A 1 522 ? -0.687 0.639 -30.926 1.00 49.22 522 SER A O 1
ATOM 4045 N N . LEU A 1 523 ? -1.230 -0.866 -29.345 1.00 55.56 523 LEU A N 1
ATOM 4046 C CA . LEU A 1 523 ? -1.138 -2.054 -30.192 1.00 55.56 523 LEU A CA 1
ATOM 4047 C C . LEU A 1 523 ? -2.543 -2.448 -30.643 1.00 55.56 523 LEU A C 1
ATOM 4049 O O . LEU A 1 523 ? -3.205 -3.290 -30.041 1.00 55.56 523 LEU A O 1
ATOM 4053 N N . ALA A 1 524 ? -3.027 -1.814 -31.711 1.00 52.91 524 ALA A N 1
ATOM 4054 C CA . ALA A 1 524 ? -4.336 -2.140 -32.262 1.00 52.91 524 ALA A CA 1
ATOM 4055 C C . ALA A 1 524 ? -4.399 -3.635 -32.634 1.00 52.91 524 ALA A C 1
ATOM 4057 O O . ALA A 1 524 ? -3.632 -4.122 -33.472 1.00 52.91 524 ALA A O 1
ATOM 4058 N N . HIS A 1 525 ? -5.315 -4.359 -31.996 1.00 55.50 525 HIS A N 1
ATOM 4059 C CA . HIS A 1 525 ? -5.713 -5.709 -32.383 1.00 55.50 525 HIS A CA 1
ATOM 4060 C C . HIS A 1 525 ? -6.419 -5.633 -33.739 1.00 55.50 525 HIS A C 1
ATOM 4062 O O . HIS A 1 525 ? -7.254 -4.750 -33.937 1.00 55.50 525 HIS A O 1
ATOM 4068 N N . THR A 1 526 ? -6.091 -6.521 -34.681 1.00 58.53 526 THR A N 1
ATOM 4069 C CA . THR A 1 526 ? -6.780 -6.522 -35.986 1.00 58.53 526 THR A CA 1
ATOM 4070 C C . THR A 1 526 ? -7.856 -7.591 -36.032 1.00 58.53 526 THR A C 1
ATOM 4072 O O . THR A 1 526 ? -8.993 -7.254 -36.349 1.00 58.53 526 THR A O 1
ATOM 4075 N N . THR A 1 527 ? -7.559 -8.835 -35.632 1.00 63.84 527 THR A N 1
ATOM 4076 C CA . THR A 1 527 ? -8.548 -9.911 -35.770 1.00 63.84 527 THR A CA 1
ATOM 4077 C C . THR A 1 527 ? -8.277 -11.079 -34.824 1.00 63.84 527 THR A C 1
ATOM 4079 O O . THR A 1 527 ? -7.139 -11.507 -34.631 1.00 63.84 527 THR A O 1
ATOM 4082 N N . ILE A 1 528 ? -9.358 -11.596 -34.245 1.00 70.56 528 ILE A N 1
ATOM 4083 C CA . ILE A 1 528 ? -9.422 -12.892 -33.577 1.00 70.56 528 ILE A CA 1
ATOM 4084 C C . ILE A 1 528 ? -10.288 -13.776 -34.468 1.00 70.56 528 ILE A C 1
ATOM 4086 O O . ILE A 1 528 ? -11.467 -13.467 -34.659 1.00 70.56 528 ILE A O 1
ATOM 4090 N N . THR A 1 529 ? -9.731 -14.868 -34.983 1.00 75.06 529 THR A N 1
ATOM 4091 C CA . THR A 1 529 ? -10.489 -15.810 -35.811 1.00 75.06 529 THR A CA 1
ATOM 4092 C C . THR A 1 529 ? -10.378 -17.204 -35.232 1.00 75.06 529 THR A C 1
ATOM 4094 O O . THR A 1 529 ? -9.330 -17.668 -34.779 1.00 75.06 529 THR A O 1
ATOM 4097 N N . VAL A 1 530 ? -11.520 -17.870 -35.229 1.00 77.88 530 VAL A N 1
ATOM 4098 C CA . VAL A 1 530 ? -11.744 -19.089 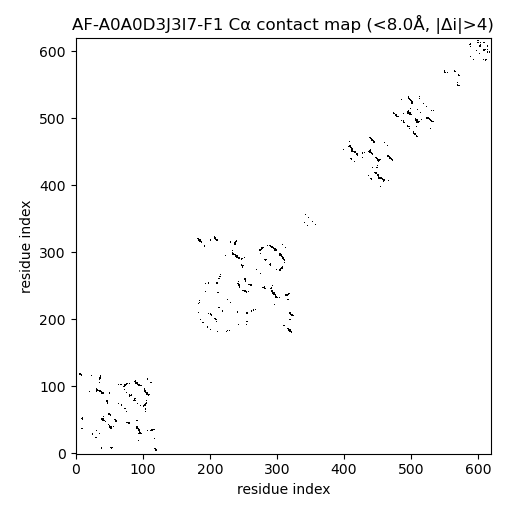-34.483 1.00 77.88 530 VAL A CA 1
ATOM 4099 C C . VAL A 1 530 ? -12.150 -20.178 -35.470 1.00 77.88 530 VAL A C 1
ATOM 4101 O O . VAL A 1 530 ? -13.204 -20.080 -36.094 1.00 77.88 530 VAL A O 1
ATOM 4104 N N . LYS A 1 531 ? -11.309 -21.206 -35.635 1.00 63.50 531 LYS A N 1
ATOM 4105 C CA . LYS A 1 531 ? -11.468 -22.238 -36.678 1.00 63.50 531 LYS A CA 1
ATOM 4106 C C . LYS A 1 531 ? -12.664 -23.159 -36.403 1.00 63.50 531 LYS A C 1
ATOM 4108 O O . LYS A 1 531 ? -13.282 -23.645 -37.344 1.00 63.50 531 LYS A O 1
ATOM 4113 N N . SER A 1 532 ? -12.992 -23.424 -35.130 1.00 60.84 532 SER A N 1
ATOM 4114 C CA . SER A 1 532 ? -14.025 -24.419 -34.781 1.00 60.84 532 SER A CA 1
ATOM 4115 C C . SER A 1 532 ? -14.607 -24.337 -33.358 1.00 60.84 532 SER A C 1
ATOM 4117 O O . SER A 1 532 ? -15.025 -25.350 -32.805 1.00 60.84 532 SER A O 1
ATOM 4119 N N . CYS A 1 533 ? -14.745 -23.153 -32.759 1.00 58.19 533 CYS A N 1
ATOM 4120 C CA . CYS A 1 533 ? -15.489 -23.026 -31.496 1.00 58.19 533 CYS A CA 1
ATOM 4121 C C . CYS A 1 533 ? -16.988 -22.891 -31.784 1.00 58.19 533 CYS A C 1
ATOM 4123 O O . CYS A 1 533 ? -17.599 -21.848 -31.565 1.00 58.19 533 CYS A O 1
ATOM 4125 N N . THR A 1 534 ? -17.589 -23.955 -32.317 1.00 46.72 534 THR A N 1
ATOM 4126 C CA . THR A 1 534 ? -19.039 -24.106 -32.184 1.00 46.72 534 THR A CA 1
ATOM 4127 C C . THR A 1 534 ? -19.255 -24.683 -30.789 1.00 46.72 534 THR A C 1
ATOM 4129 O O . THR A 1 534 ? -18.839 -25.823 -30.567 1.00 46.72 534 THR A O 1
ATOM 4132 N N . PRO A 1 535 ? -19.835 -23.946 -29.823 1.00 46.88 535 PRO A N 1
ATOM 4133 C CA . PRO A 1 535 ? -20.227 -24.569 -28.567 1.00 46.88 535 PRO A CA 1
ATOM 4134 C C . PRO A 1 535 ? -21.129 -25.763 -28.912 1.00 46.88 535 PRO A C 1
ATOM 4136 O O . PRO A 1 535 ? -22.002 -25.614 -29.776 1.00 46.88 535 PRO A O 1
ATOM 4139 N N . PRO A 1 536 ? -20.913 -26.955 -28.326 1.00 38.06 536 PRO A N 1
ATOM 4140 C CA . PRO A 1 536 ? -21.760 -28.101 -28.614 1.00 38.06 536 PRO A CA 1
ATOM 4141 C C . PRO A 1 536 ? -23.219 -27.691 -28.401 1.00 38.06 536 PRO A C 1
ATOM 4143 O O . PRO A 1 536 ? -23.562 -27.111 -27.368 1.00 38.06 536 PRO A O 1
ATOM 4146 N N . ALA A 1 537 ? -24.060 -27.940 -29.411 1.00 36.09 537 ALA A N 1
ATOM 4147 C CA . ALA A 1 537 ? -25.493 -27.693 -29.326 1.00 36.09 537 ALA A CA 1
ATOM 4148 C C . ALA A 1 537 ? -26.014 -28.293 -28.009 1.00 36.09 537 ALA A C 1
ATOM 4150 O O . ALA A 1 537 ? -25.622 -29.420 -27.686 1.00 36.09 537 ALA A O 1
ATOM 4151 N N . PRO A 1 538 ? -26.842 -27.567 -27.233 1.00 35.47 538 PRO A N 1
ATOM 4152 C CA . PRO A 1 538 ? -27.249 -28.015 -25.912 1.00 35.47 538 PRO A CA 1
ATOM 4153 C C . PRO A 1 538 ? -27.893 -29.391 -26.041 1.00 35.47 538 PRO A C 1
ATOM 4155 O O . PRO A 1 538 ? -28.961 -29.543 -26.638 1.00 35.47 538 PRO A O 1
ATOM 4158 N N . ALA A 1 539 ? -27.206 -30.403 -25.510 1.00 37.28 539 ALA A N 1
ATOM 4159 C CA . ALA A 1 539 ? -27.783 -31.719 -25.349 1.00 37.28 539 ALA A CA 1
ATOM 4160 C C . ALA A 1 539 ? -29.057 -31.552 -24.515 1.00 37.28 539 ALA A C 1
ATOM 4162 O O . ALA A 1 539 ? -29.058 -30.844 -23.503 1.00 37.28 539 ALA A O 1
ATOM 4163 N N . ALA A 1 540 ? -30.148 -32.169 -24.973 1.00 39.25 540 ALA A N 1
ATOM 4164 C CA . ALA A 1 540 ? -31.395 -32.230 -24.226 1.00 39.25 540 ALA A CA 1
ATOM 4165 C C . ALA A 1 540 ? -31.093 -32.610 -22.762 1.00 39.25 540 ALA A C 1
ATOM 4167 O O . ALA A 1 540 ? -30.261 -33.494 -22.539 1.00 39.25 540 ALA A O 1
ATOM 4168 N N . PRO A 1 541 ? -31.710 -31.938 -21.773 1.00 35.72 541 PRO A N 1
ATOM 4169 C CA . PRO A 1 541 ? -31.290 -32.029 -20.383 1.00 35.72 541 PRO A CA 1
ATOM 4170 C C . PRO A 1 541 ? -31.374 -33.474 -19.892 1.00 35.72 541 PRO A C 1
ATOM 4172 O O . PRO A 1 541 ? -32.459 -34.021 -19.692 1.00 35.72 541 PRO A O 1
ATOM 4175 N N . ALA A 1 542 ? -30.207 -34.081 -19.689 1.00 40.19 542 ALA A N 1
ATOM 4176 C CA . ALA A 1 542 ? -30.067 -35.230 -18.818 1.00 40.19 542 ALA A CA 1
ATOM 4177 C C . ALA A 1 542 ? -30.241 -34.744 -17.373 1.00 40.19 542 ALA A C 1
ATOM 4179 O O . ALA A 1 542 ? -29.749 -33.678 -16.999 1.00 40.19 542 ALA A O 1
ATOM 4180 N N . ALA A 1 543 ? -30.996 -35.508 -16.586 1.00 39.84 543 ALA A N 1
ATOM 4181 C CA . ALA A 1 543 ? -31.302 -35.195 -15.198 1.00 39.84 543 ALA A CA 1
ATOM 4182 C C . ALA A 1 543 ? -30.016 -34.935 -14.377 1.00 39.84 543 ALA A C 1
ATOM 4184 O O . ALA A 1 543 ? -29.040 -35.670 -14.540 1.00 39.84 543 ALA A O 1
ATOM 4185 N N . PRO A 1 544 ? -29.998 -33.909 -13.505 1.00 38.41 544 PRO A N 1
ATOM 4186 C CA . PRO A 1 544 ? -28.819 -33.556 -12.724 1.00 38.41 544 PRO A CA 1
ATOM 4187 C C . PRO A 1 544 ? -28.500 -34.636 -11.681 1.00 38.41 544 PRO A C 1
ATOM 4189 O O . PRO A 1 544 ? -29.375 -35.062 -10.929 1.00 38.41 544 PRO A O 1
ATOM 4192 N N . SER A 1 545 ? -27.233 -35.047 -11.630 1.00 47.19 545 SER A N 1
ATOM 4193 C CA . SER A 1 545 ? -26.659 -35.874 -10.567 1.00 47.19 545 SER A CA 1
ATOM 4194 C C . SER A 1 545 ? -26.485 -35.061 -9.275 1.00 47.19 545 SER A C 1
ATOM 4196 O O . SER A 1 545 ? -26.009 -33.928 -9.305 1.00 47.19 545 SER A O 1
ATOM 4198 N N . GLU A 1 546 ? -26.865 -35.657 -8.143 1.00 44.09 546 GLU A N 1
ATOM 4199 C CA . GLU A 1 546 ? -27.105 -35.055 -6.815 1.00 44.09 546 GLU A CA 1
ATOM 4200 C C . GLU A 1 546 ? -25.884 -34.499 -6.037 1.00 44.09 546 GLU A C 1
ATOM 4202 O O . GLU A 1 546 ? -25.990 -34.224 -4.843 1.00 44.09 546 GLU A O 1
ATOM 4207 N N . GLU A 1 547 ? -24.720 -34.282 -6.646 1.00 49.03 547 GLU A N 1
ATOM 4208 C CA . GLU A 1 547 ? -23.462 -34.207 -5.876 1.00 49.03 547 GLU A CA 1
ATOM 4209 C C . GLU A 1 547 ? -23.001 -32.821 -5.366 1.00 49.03 547 GLU A C 1
ATOM 4211 O O . GLU A 1 547 ? -21.894 -32.703 -4.850 1.00 49.03 547 GLU A O 1
ATOM 4216 N N . SER A 1 548 ? -23.812 -31.753 -5.407 1.00 55.16 548 SER A N 1
ATOM 4217 C CA . SER A 1 548 ? -23.403 -30.475 -4.770 1.00 55.16 548 SER A CA 1
ATOM 4218 C C . SER A 1 548 ? -24.531 -29.659 -4.126 1.00 55.16 548 SER A C 1
ATOM 4220 O O . SER A 1 548 ? -24.609 -28.437 -4.274 1.00 55.16 548 SER A O 1
ATOM 4222 N N . LEU A 1 549 ? -25.426 -30.318 -3.389 1.00 72.56 549 LEU A N 1
ATOM 4223 C CA . LEU A 1 549 ? -26.570 -29.671 -2.728 1.00 72.56 549 LEU A CA 1
ATOM 4224 C C . LEU A 1 549 ? -26.243 -28.966 -1.392 1.00 72.56 549 LEU A C 1
ATOM 4226 O O . LEU A 1 549 ? -27.113 -28.303 -0.828 1.00 72.56 549 LEU A O 1
ATOM 4230 N N . CYS A 1 550 ? -25.017 -29.069 -0.873 1.00 86.56 550 CYS A N 1
ATOM 4231 C CA . CYS A 1 550 ? -24.618 -28.394 0.366 1.00 86.56 550 CYS A CA 1
ATOM 4232 C C . CYS A 1 550 ? -24.105 -26.973 0.093 1.00 86.56 550 CYS A C 1
ATOM 4234 O O . CYS A 1 550 ? -23.046 -26.789 -0.512 1.00 86.56 550 CYS A O 1
ATOM 4236 N N . LYS A 1 551 ? -24.818 -25.939 0.565 1.00 87.31 551 LYS A N 1
ATOM 4237 C CA . LYS A 1 551 ? -24.352 -24.554 0.387 1.00 87.31 551 LYS A CA 1
ATOM 4238 C C . LYS A 1 551 ? -23.154 -24.229 1.305 1.00 87.31 551 LYS A C 1
ATOM 4240 O O . LYS A 1 551 ? -23.174 -24.576 2.486 1.00 87.31 551 LYS A O 1
ATOM 4245 N N . PRO A 1 552 ? -22.161 -23.435 0.850 1.00 87.50 552 PRO A N 1
ATOM 4246 C CA . PRO A 1 552 ? -20.963 -23.097 1.636 1.00 87.50 552 PRO A CA 1
ATOM 4247 C C . PRO A 1 552 ? -21.219 -22.397 2.979 1.00 87.50 552 PRO A C 1
ATOM 4249 O O . PRO A 1 552 ? -20.347 -22.382 3.846 1.00 87.50 552 PRO A O 1
ATOM 4252 N N . PHE A 1 553 ? -22.389 -21.781 3.175 1.00 90.88 553 PHE A N 1
ATOM 4253 C CA . PHE A 1 553 ? -22.710 -21.118 4.442 1.00 90.88 553 PHE A CA 1
ATOM 4254 C C . PHE A 1 553 ? -22.974 -22.119 5.581 1.00 90.88 553 PHE A C 1
ATOM 4256 O O . PHE A 1 553 ? -22.789 -21.777 6.749 1.00 90.88 553 PHE A O 1
ATOM 4263 N N . CYS A 1 554 ? -23.355 -23.358 5.257 1.00 92.94 554 CYS A N 1
ATOM 4264 C CA . CYS A 1 554 ? -23.688 -24.396 6.229 1.00 92.94 554 CYS A CA 1
ATOM 4265 C C . CYS A 1 554 ? -22.490 -24.766 7.114 1.00 92.94 554 CYS A C 1
ATOM 4267 O O . CYS A 1 554 ? -22.631 -24.891 8.333 1.00 92.94 554 CYS A O 1
ATOM 4269 N N . SER A 1 555 ? -21.291 -24.835 6.533 1.00 89.06 555 SER A N 1
ATOM 4270 C CA . SER A 1 555 ? -20.048 -25.115 7.261 1.00 89.06 555 SER A CA 1
ATOM 4271 C C . SER A 1 555 ? -19.542 -23.919 8.075 1.00 89.06 555 SER A C 1
ATOM 4273 O O . SER A 1 555 ? -18.925 -24.107 9.119 1.00 89.06 555 SER A O 1
ATOM 4275 N N . ARG A 1 556 ? -19.847 -22.683 7.655 1.00 90.31 556 ARG A N 1
ATOM 4276 C CA . ARG A 1 556 ? -19.354 -21.449 8.304 1.00 90.31 556 ARG A CA 1
ATOM 4277 C C . ARG A 1 556 ? -20.262 -20.903 9.405 1.00 90.31 556 ARG A C 1
ATOM 4279 O O . ARG A 1 556 ? -19.821 -20.092 10.213 1.00 90.31 556 ARG A O 1
ATOM 4286 N N . HIS A 1 557 ? -21.531 -21.298 9.431 1.00 93.25 557 HIS A N 1
ATOM 4287 C CA . HIS A 1 557 ? -22.487 -20.781 10.407 1.00 93.25 557 HIS A CA 1
ATOM 4288 C C . HIS A 1 557 ? -22.210 -21.337 11.824 1.00 93.25 557 HIS A C 1
ATOM 4290 O O . HIS A 1 557 ? -21.773 -22.473 11.973 1.00 93.25 557 HIS A O 1
ATOM 4296 N N . SER A 1 558 ? -22.485 -20.576 12.884 1.00 92.50 558 SER A N 1
ATOM 4297 C CA . SER A 1 558 ? -22.148 -20.939 14.278 1.00 92.50 558 SER A CA 1
ATOM 4298 C C . SER A 1 558 ? -23.090 -21.956 14.946 1.00 92.50 558 SER A C 1
ATOM 4300 O O . SER A 1 558 ? -22.730 -22.568 15.946 1.00 92.50 558 SER A O 1
ATOM 4302 N N . ALA A 1 559 ? -24.301 -22.136 14.414 1.00 88.31 559 ALA A N 1
ATOM 4303 C CA . ALA A 1 559 ? -25.267 -23.137 14.883 1.00 88.31 559 ALA A CA 1
ATOM 4304 C C . ALA A 1 559 ? -24.712 -24.577 14.845 1.00 88.31 559 ALA A C 1
ATOM 4306 O O . ALA A 1 559 ? -23.943 -24.945 13.956 1.00 88.31 559 ALA A O 1
ATOM 4307 N N . PHE A 1 560 ? -25.146 -25.421 15.781 1.00 90.25 560 PHE A N 1
ATOM 4308 C CA . PHE A 1 560 ? -24.781 -26.839 15.790 1.00 90.25 560 PHE A CA 1
ATOM 4309 C C . PHE A 1 560 ? -25.374 -27.573 14.578 1.00 90.25 560 PHE A C 1
ATOM 4311 O O . PHE A 1 560 ? -26.487 -27.269 14.142 1.00 90.25 560 PHE A O 1
ATOM 4318 N N . TRP A 1 561 ? -24.654 -28.573 14.054 1.00 88.69 561 TRP A N 1
ATOM 4319 C CA . TRP A 1 561 ? -25.068 -29.331 12.864 1.00 88.69 561 TRP A CA 1
ATOM 4320 C C . TRP A 1 561 ? -26.466 -29.935 12.988 1.00 88.69 561 TRP A C 1
ATOM 4322 O O . TRP A 1 561 ? -27.268 -29.796 12.074 1.00 88.69 561 TRP A O 1
ATOM 4332 N N . MET A 1 562 ? -26.825 -30.441 14.168 1.00 85.44 562 MET A N 1
ATOM 4333 C CA . MET A 1 562 ? -28.154 -30.998 14.440 1.00 85.44 562 MET A CA 1
ATOM 4334 C C . MET A 1 562 ? -29.309 -30.008 14.180 1.00 85.44 562 MET A C 1
ATOM 4336 O O . MET A 1 562 ? -30.414 -30.432 13.865 1.00 85.44 562 MET A O 1
ATOM 4340 N N . GLN A 1 563 ? -29.063 -28.695 14.268 1.00 88.94 563 GLN A N 1
ATOM 4341 C CA . GLN A 1 563 ? -30.032 -27.651 13.922 1.00 88.94 563 GLN A CA 1
ATOM 4342 C C . GLN A 1 563 ? -29.930 -27.239 12.446 1.00 88.94 563 GLN A C 1
ATOM 4344 O O . GLN A 1 563 ? -30.950 -27.014 11.798 1.00 88.94 563 GLN A O 1
ATOM 4349 N N . LYS A 1 564 ? -28.707 -27.177 11.904 1.00 91.75 564 LYS A N 1
ATOM 4350 C CA . LYS A 1 564 ? -28.443 -26.865 10.491 1.00 91.75 564 LYS A CA 1
ATOM 4351 C C . LYS A 1 564 ? -29.041 -27.899 9.542 1.00 91.75 564 LYS A C 1
ATOM 4353 O O . LYS A 1 564 ? -29.505 -27.529 8.474 1.00 91.75 564 LYS A O 1
ATOM 4358 N N . CYS A 1 565 ? -29.106 -29.167 9.938 1.00 91.44 565 CYS A N 1
ATOM 4359 C CA . CYS A 1 565 ? -29.678 -30.231 9.109 1.00 91.44 565 CYS A CA 1
ATOM 4360 C C . CYS A 1 565 ? -31.186 -30.083 8.858 1.00 91.44 565 CYS A C 1
ATOM 4362 O O . CYS A 1 565 ? -31.722 -30.727 7.962 1.00 91.44 565 CYS A O 1
ATOM 4364 N N . TRP A 1 566 ? -31.865 -29.189 9.586 1.00 87.50 566 TRP A N 1
ATOM 4365 C CA . TRP A 1 566 ? -33.255 -28.804 9.323 1.00 87.50 566 TRP A CA 1
ATOM 4366 C C . TRP A 1 566 ? -33.390 -27.626 8.353 1.00 87.50 566 TRP A C 1
ATOM 4368 O O . TRP A 1 566 ? -34.503 -27.226 8.014 1.00 87.50 566 TRP A O 1
ATOM 4378 N N . TRP A 1 567 ? -32.280 -27.040 7.899 1.00 91.25 567 TRP A N 1
ATOM 4379 C CA . TRP A 1 567 ? -32.298 -25.976 6.903 1.00 91.25 567 TRP A CA 1
ATOM 4380 C C . TRP A 1 567 ? -32.297 -26.586 5.510 1.00 91.25 567 TRP A C 1
ATOM 4382 O O . TRP A 1 567 ? -31.474 -27.445 5.193 1.00 91.25 567 TRP A O 1
ATOM 4392 N N . ASN A 1 568 ? -33.197 -26.102 4.654 1.00 85.81 568 ASN A N 1
ATOM 4393 C CA . ASN A 1 568 ? -33.375 -26.632 3.299 1.00 85.81 568 ASN A CA 1
ATOM 4394 C C . ASN A 1 568 ? -32.084 -26.649 2.472 1.00 85.81 568 ASN A C 1
ATOM 4396 O O . ASN A 1 568 ? -31.923 -27.528 1.632 1.00 85.81 568 ASN A O 1
ATOM 4400 N N . ASP A 1 569 ? -31.174 -25.720 2.757 1.00 89.56 569 ASP A N 1
ATOM 4401 C CA . ASP A 1 569 ? -29.909 -25.547 2.048 1.00 89.56 569 ASP A CA 1
ATOM 4402 C C . ASP A 1 569 ? -28.726 -26.337 2.644 1.00 89.56 569 ASP A C 1
ATOM 4404 O O . ASP A 1 569 ? -27.655 -26.381 2.040 1.00 89.56 569 ASP A O 1
ATOM 4408 N N . CYS A 1 570 ? -28.896 -26.921 3.836 1.00 90.94 570 CYS A N 1
ATOM 4409 C CA . CYS A 1 570 ? -27.833 -27.616 4.572 1.00 90.94 570 CYS A CA 1
ATOM 4410 C C . CYS A 1 570 ? -28.136 -29.090 4.843 1.00 90.94 570 CYS A C 1
ATOM 4412 O O . CYS A 1 570 ? -27.244 -29.831 5.245 1.00 90.94 570 CYS A O 1
ATOM 4414 N N . LYS A 1 571 ? -29.375 -29.532 4.605 1.00 87.88 571 LYS A N 1
ATOM 4415 C CA . LYS A 1 571 ? -29.817 -30.914 4.837 1.00 87.88 571 LYS A CA 1
ATOM 4416 C C . LYS A 1 571 ? -29.085 -31.974 3.999 1.00 87.88 571 LYS A C 1
ATOM 4418 O O . LYS A 1 571 ? -29.209 -33.152 4.299 1.00 87.88 571 LYS A O 1
ATOM 4423 N N . PHE A 1 572 ? -28.342 -31.560 2.971 1.00 86.12 572 PHE A N 1
ATOM 4424 C CA . PHE A 1 572 ? -27.564 -32.434 2.085 1.00 86.12 572 PHE A CA 1
ATOM 4425 C C . PHE A 1 572 ? -26.045 -32.349 2.319 1.00 86.12 572 PHE A C 1
ATOM 4427 O O . PHE A 1 572 ? -25.269 -32.860 1.519 1.00 86.12 572 PHE A O 1
ATOM 4434 N N . CYS A 1 573 ? -25.599 -31.664 3.373 1.00 90.19 573 CYS A N 1
ATOM 4435 C CA . CYS A 1 573 ? -24.186 -31.640 3.748 1.00 90.19 573 CYS A CA 1
ATOM 4436 C C . CYS A 1 573 ? -23.773 -32.976 4.380 1.00 90.19 573 CYS A C 1
ATOM 4438 O O . CYS A 1 573 ? -24.548 -33.547 5.145 1.00 90.19 573 CYS A O 1
ATOM 4440 N N . GLU A 1 574 ? -22.553 -33.453 4.112 1.00 89.31 574 GLU A N 1
ATOM 4441 C CA . GLU A 1 574 ? -22.038 -34.730 4.647 1.00 89.31 574 GLU A CA 1
ATOM 4442 C C . GLU A 1 574 ? -22.110 -34.809 6.181 1.00 89.31 574 GLU A C 1
ATOM 4444 O O . GLU A 1 574 ? -22.433 -35.858 6.737 1.00 89.31 574 GLU A O 1
ATOM 4449 N N . ASP A 1 575 ? -21.919 -33.677 6.865 1.00 89.06 575 ASP A N 1
ATOM 4450 C CA . ASP A 1 575 ? -22.027 -33.552 8.325 1.00 89.06 575 ASP A CA 1
ATOM 4451 C C . ASP A 1 575 ? -23.441 -33.811 8.875 1.00 89.06 575 ASP A C 1
ATOM 4453 O O . ASP A 1 575 ? -23.617 -34.009 10.080 1.00 89.06 575 ASP A O 1
ATOM 4457 N N . CYS A 1 576 ? -24.462 -33.818 8.013 1.00 87.25 576 CYS A N 1
ATOM 4458 C CA . CYS A 1 576 ? -25.812 -34.220 8.393 1.00 87.25 576 CYS A CA 1
ATOM 4459 C C . CYS A 1 576 ? -26.002 -35.736 8.462 1.00 87.25 576 CYS A C 1
ATOM 4461 O O . CYS A 1 576 ? -27.003 -36.161 9.032 1.00 87.25 576 CYS A O 1
ATOM 4463 N N . GLY A 1 577 ? -25.025 -36.521 7.984 1.00 71.94 577 GLY A N 1
ATOM 4464 C CA . GLY A 1 577 ? -24.955 -37.972 8.111 1.00 71.94 577 GLY A CA 1
ATOM 4465 C C . GLY A 1 577 ? -26.084 -38.706 7.383 1.00 71.94 577 GLY A C 1
ATOM 4466 O O . GLY A 1 577 ? -27.266 -38.470 7.601 1.00 71.94 577 GLY A O 1
ATOM 4467 N N . SER A 1 578 ? -25.741 -39.710 6.582 1.00 56.38 578 SER A N 1
ATOM 4468 C CA . SER A 1 578 ? -26.677 -40.638 5.920 1.00 56.38 578 SER A CA 1
ATOM 4469 C C . SER A 1 578 ? -27.467 -41.553 6.882 1.00 56.38 578 SER A C 1
ATOM 4471 O O . SER A 1 578 ? -28.049 -42.556 6.477 1.00 56.38 578 SER A O 1
ATOM 4473 N N . GLY A 1 579 ? -27.555 -41.190 8.161 1.00 48.00 579 GLY A N 1
ATOM 4474 C CA . GLY A 1 579 ? -28.475 -41.773 9.125 1.00 48.00 579 GLY A CA 1
ATOM 4475 C C . GLY A 1 579 ? -29.826 -41.068 9.086 1.00 48.00 579 GLY A C 1
ATOM 4476 O O . GLY A 1 579 ? -30.198 -40.426 10.062 1.00 48.00 579 GLY A O 1
ATOM 4477 N N . GLN A 1 580 ? -30.579 -41.209 7.991 1.00 40.22 580 GLN A N 1
ATOM 4478 C CA . GLN A 1 580 ? -32.037 -41.123 8.089 1.00 40.22 580 GLN A CA 1
ATOM 4479 C C . GLN A 1 580 ? -32.515 -42.376 8.836 1.00 40.22 580 GLN A C 1
ATOM 4481 O O . GLN A 1 580 ? -32.382 -43.478 8.298 1.00 40.22 580 GLN A O 1
ATOM 4486 N N . PRO A 1 581 ? -33.121 -42.267 10.032 1.00 39.19 581 PRO A N 1
ATOM 4487 C CA . PRO A 1 581 ? -34.059 -43.288 10.450 1.00 39.19 581 PRO A CA 1
ATOM 4488 C C . PRO A 1 581 ? -35.215 -43.237 9.453 1.00 39.19 581 PRO A C 1
ATOM 4490 O O . PRO A 1 581 ? -35.731 -42.160 9.131 1.00 39.19 581 PRO A O 1
ATOM 4493 N N . ALA A 1 582 ? -35.598 -44.408 8.954 1.00 38.53 582 ALA A N 1
ATOM 4494 C CA . ALA A 1 582 ? -36.856 -44.595 8.259 1.00 38.53 582 ALA A CA 1
ATOM 4495 C C . ALA A 1 582 ? -37.978 -43.877 9.019 1.00 38.53 582 ALA A C 1
ATOM 4497 O O . ALA A 1 582 ? -37.968 -43.807 10.249 1.00 38.53 582 ALA A O 1
ATOM 4498 N N . ALA A 1 583 ? -38.924 -43.327 8.266 1.00 45.19 583 ALA A N 1
ATOM 4499 C CA . ALA A 1 583 ? -40.121 -42.704 8.792 1.00 45.19 583 ALA A CA 1
ATOM 4500 C C . ALA A 1 583 ? -40.838 -43.644 9.779 1.00 45.19 583 ALA A C 1
ATOM 4502 O O . ALA A 1 583 ? -41.643 -44.478 9.382 1.00 45.19 583 ALA A O 1
ATOM 4503 N N . GLU A 1 584 ? -40.567 -43.473 11.070 1.00 37.75 584 GLU A N 1
ATOM 4504 C CA . GLU A 1 584 ? -41.398 -43.971 12.153 1.00 37.75 584 GLU A CA 1
ATOM 4505 C C . GLU A 1 584 ? -41.903 -42.784 12.961 1.00 37.75 584 GLU A C 1
ATOM 4507 O O . GLU A 1 584 ? -41.201 -42.065 13.674 1.00 37.75 584 GLU A O 1
ATOM 4512 N N . SER A 1 585 ? -43.199 -42.580 12.797 1.00 51.81 585 SER A N 1
ATOM 4513 C CA . SER A 1 585 ? -44.050 -41.784 13.648 1.00 51.81 585 SER A CA 1
ATOM 4514 C C . SER A 1 585 ? -43.999 -42.289 15.093 1.00 51.81 585 SER A C 1
ATOM 4516 O O . SER A 1 585 ? -44.807 -43.129 15.482 1.00 51.81 585 SER A O 1
ATOM 4518 N N . SER A 1 586 ? -43.123 -41.747 15.933 1.00 51.12 586 SER A N 1
ATOM 4519 C CA . SER A 1 586 ? -43.355 -41.795 17.380 1.00 51.12 586 SER A CA 1
ATOM 4520 C C . SER A 1 586 ? -42.594 -40.705 18.125 1.00 51.12 586 SER A C 1
ATOM 4522 O O . SER A 1 586 ? -41.633 -40.960 18.843 1.00 51.12 586 SER A O 1
ATOM 4524 N N . SER A 1 587 ? -43.114 -39.479 18.084 1.00 64.44 587 SER A N 1
ATOM 4525 C CA . SER A 1 587 ? -42.827 -38.452 19.101 1.00 64.44 587 SER A CA 1
ATOM 4526 C C . SER A 1 587 ? -43.430 -38.796 20.479 1.00 64.44 587 SER A C 1
ATOM 4528 O O . SER A 1 587 ? -43.505 -37.943 21.358 1.00 64.44 587 SER A O 1
ATOM 4530 N N . CYS A 1 588 ? -43.900 -40.031 20.674 1.00 77.25 588 CYS A N 1
ATOM 4531 C CA . CYS A 1 588 ? -44.551 -40.502 21.884 1.00 77.25 588 CYS A CA 1
ATOM 4532 C C . CYS A 1 588 ? -43.586 -41.385 22.672 1.00 77.25 588 CYS A C 1
ATOM 4534 O O . CYS A 1 588 ? -43.182 -42.441 22.183 1.00 77.25 588 CYS A O 1
ATOM 4536 N N . LYS A 1 589 ? -43.215 -40.980 23.893 1.00 84.50 589 LYS A N 1
ATOM 4537 C CA . LYS A 1 589 ? -42.367 -41.825 24.743 1.00 84.50 589 LYS A CA 1
ATOM 4538 C C . LYS A 1 589 ? -43.108 -43.137 25.082 1.00 84.50 589 LYS A C 1
ATOM 4540 O O . LYS A 1 589 ? -44.304 -43.082 25.376 1.00 84.50 589 LYS A O 1
ATOM 4545 N N . PRO A 1 590 ? -42.426 -44.299 25.134 1.00 85.00 590 PRO A N 1
ATOM 4546 C CA . PRO A 1 590 ? -43.062 -45.607 25.360 1.00 85.00 590 PRO A CA 1
ATOM 4547 C C . PRO A 1 590 ? -43.917 -45.697 26.634 1.00 85.00 590 PRO A C 1
ATOM 4549 O O . PRO A 1 590 ? -44.891 -46.442 26.692 1.00 85.00 590 PRO A O 1
ATOM 4552 N N . PHE A 1 591 ? -43.592 -44.910 27.664 1.00 88.81 591 PHE A N 1
ATOM 4553 C CA . PHE A 1 591 ? -44.372 -44.899 28.903 1.00 88.81 591 PHE A CA 1
ATOM 4554 C C . PHE A 1 591 ? -45.784 -44.312 28.714 1.00 88.81 591 PHE A C 1
ATOM 4556 O O . PHE A 1 591 ? -46.709 -44.702 29.422 1.00 88.81 591 PHE A O 1
ATOM 4563 N N . CYS A 1 592 ? -45.985 -43.419 27.741 1.00 91.69 592 CYS A N 1
ATOM 4564 C CA . CYS A 1 592 ? -47.283 -42.803 27.470 1.00 91.69 592 CYS A CA 1
ATOM 4565 C C . CYS A 1 592 ? -48.297 -43.828 26.926 1.00 91.69 592 CYS A C 1
ATOM 4567 O O . CYS A 1 592 ? -49.476 -43.801 27.297 1.00 91.69 592 CYS A O 1
ATOM 4569 N N . SER A 1 593 ? -47.844 -44.756 26.075 1.00 85.44 593 SER A N 1
ATOM 4570 C CA . SER A 1 593 ? -48.678 -45.834 25.527 1.00 85.44 593 SER A CA 1
ATOM 4571 C C . SER A 1 593 ? -48.879 -46.984 26.519 1.00 85.44 593 SER A C 1
ATOM 4573 O O . SER A 1 593 ? -49.961 -47.562 26.541 1.00 85.44 593 SER A O 1
ATOM 4575 N N . GLY A 1 594 ? -47.889 -47.272 27.373 1.00 86.94 594 GLY A N 1
ATOM 4576 C CA . GLY A 1 594 ? -47.949 -48.363 28.356 1.00 86.94 594 GLY A CA 1
ATOM 4577 C C . GLY A 1 594 ? -48.671 -48.053 29.677 1.00 86.94 594 GLY A C 1
ATOM 4578 O O . GLY A 1 594 ? -49.001 -48.975 30.418 1.00 86.94 594 GLY A O 1
ATOM 4579 N N . HIS A 1 595 ? -48.920 -46.784 30.008 1.00 92.81 595 HIS A N 1
ATOM 4580 C CA . HIS A 1 595 ? -49.555 -46.412 31.280 1.00 92.81 595 HIS A CA 1
ATOM 4581 C C . HIS A 1 595 ? -51.077 -46.675 31.278 1.00 92.81 595 HIS A C 1
ATOM 4583 O O . HIS A 1 595 ? -51.724 -46.590 30.238 1.00 92.81 595 HIS A O 1
ATOM 4589 N N . THR A 1 596 ? -51.693 -46.937 32.431 1.00 94.00 596 THR A N 1
ATOM 4590 C CA . THR A 1 596 ? -53.129 -47.290 32.541 1.00 94.00 596 THR A CA 1
ATOM 4591 C C . THR A 1 596 ? -54.093 -46.095 32.539 1.00 94.00 596 THR A C 1
ATOM 4593 O O . THR A 1 596 ? -55.275 -46.265 32.261 1.00 94.00 596 THR A O 1
ATOM 4596 N N . ALA A 1 597 ? -53.600 -44.886 32.822 1.00 90.38 597 ALA A N 1
ATOM 4597 C CA . ALA A 1 597 ? -54.383 -43.640 32.788 1.00 90.38 597 ALA A CA 1
ATOM 4598 C C . ALA A 1 597 ? -55.074 -43.382 31.430 1.00 90.38 597 ALA A C 1
ATOM 4600 O O . ALA A 1 597 ? -54.585 -43.780 30.367 1.00 90.38 597 ALA A O 1
ATOM 4601 N N . ALA A 1 598 ? -56.204 -42.673 31.457 1.00 90.56 598 ALA A N 1
ATOM 4602 C CA . ALA A 1 598 ? -56.941 -42.311 30.250 1.00 90.56 598 ALA A CA 1
ATOM 4603 C C . ALA A 1 598 ? -56.194 -41.239 29.432 1.00 90.56 598 ALA A C 1
ATOM 4605 O O . ALA A 1 598 ? -55.469 -40.405 29.975 1.00 90.56 598 ALA A O 1
ATOM 4606 N N . TRP A 1 599 ? -56.386 -41.234 28.108 1.00 88.94 599 TRP A N 1
ATOM 4607 C CA . TRP A 1 599 ? -55.688 -40.306 27.207 1.00 88.94 599 TRP A CA 1
ATOM 4608 C C . TRP A 1 599 ? -55.860 -38.817 27.544 1.00 88.94 599 TRP A C 1
ATOM 4610 O O . TRP A 1 599 ? -54.844 -38.130 27.538 1.00 88.94 599 TRP A O 1
ATOM 4620 N N . PRO A 1 600 ? -57.050 -38.301 27.908 1.00 90.75 600 PRO A N 1
ATOM 4621 C CA . PRO A 1 600 ? -57.200 -36.888 28.268 1.00 90.75 600 PRO A CA 1
ATOM 4622 C C . PRO A 1 600 ? -56.274 -36.441 29.409 1.00 90.75 600 PRO A C 1
ATOM 4624 O O . PRO A 1 600 ? -55.737 -35.339 29.374 1.00 90.75 600 PRO A O 1
ATOM 4627 N N . GLU A 1 601 ? -56.030 -37.320 30.382 1.00 90.06 601 GLU A N 1
ATOM 4628 C CA . GLU A 1 601 ? -55.130 -37.058 31.506 1.00 90.06 601 GLU A CA 1
ATOM 4629 C C . GLU A 1 601 ? -53.659 -37.152 31.076 1.00 90.06 601 GLU A C 1
ATOM 4631 O O . GLU A 1 601 ? -52.857 -36.267 31.374 1.00 90.06 601 GLU A O 1
ATOM 4636 N N . LYS A 1 602 ? -53.321 -38.172 30.275 1.00 91.50 602 LYS A N 1
ATOM 4637 C CA . LYS A 1 602 ? -51.980 -38.347 29.696 1.00 91.50 602 LYS A CA 1
ATOM 4638 C C . LYS A 1 602 ? -51.563 -37.175 28.812 1.00 91.50 602 LYS A C 1
ATOM 4640 O O . LYS A 1 602 ? -50.394 -36.811 28.803 1.00 91.50 602 LYS A O 1
ATOM 4645 N N . CYS A 1 603 ? -52.490 -36.561 28.084 1.00 92.38 603 CYS A N 1
ATOM 4646 C CA . CYS A 1 603 ? -52.186 -35.442 27.190 1.00 92.38 603 CYS A CA 1
ATOM 4647 C C . CYS A 1 603 ? -51.751 -34.168 27.923 1.00 92.38 603 CYS A C 1
ATOM 4649 O O . CYS A 1 603 ? -51.131 -33.304 27.308 1.00 92.38 603 CYS A O 1
ATOM 4651 N N . MET A 1 604 ? -52.024 -34.063 29.227 1.00 89.19 604 MET A N 1
ATOM 4652 C CA . MET A 1 604 ? -51.535 -32.965 30.067 1.00 89.19 604 MET A CA 1
ATOM 4653 C C . MET A 1 604 ? -50.113 -33.208 30.595 1.00 89.19 604 MET A C 1
ATOM 4655 O O . MET A 1 604 ? -49.526 -32.329 31.225 1.00 89.19 604 MET A O 1
ATOM 4659 N N . TRP A 1 605 ? -49.532 -34.388 30.363 1.00 92.31 605 TRP A N 1
ATOM 4660 C CA . TRP A 1 605 ? -48.178 -34.694 30.806 1.00 92.31 605 TRP A CA 1
ATOM 4661 C C . TRP A 1 605 ? -47.150 -34.108 29.843 1.00 92.31 605 TRP A C 1
ATOM 4663 O O . TRP A 1 605 ? -47.269 -34.236 28.623 1.00 92.31 605 TRP A O 1
ATOM 4673 N N . LYS A 1 606 ? -46.092 -33.522 30.417 1.00 86.00 606 LYS A N 1
ATOM 4674 C CA . LYS A 1 606 ? -45.032 -32.782 29.710 1.00 86.00 606 LYS A CA 1
ATOM 4675 C C . LYS A 1 606 ? -44.421 -33.540 28.521 1.00 86.00 606 LYS A C 1
ATOM 4677 O O . LYS A 1 606 ? -44.003 -32.912 27.557 1.00 86.00 606 LYS A O 1
ATOM 4682 N N . ASP A 1 607 ? -44.417 -34.871 28.579 1.00 88.88 607 ASP A N 1
ATOM 4683 C CA . ASP A 1 607 ? -43.779 -35.743 27.589 1.00 88.88 607 ASP A CA 1
ATOM 4684 C C . ASP A 1 607 ? -44.755 -36.523 26.686 1.00 88.88 607 ASP A C 1
ATOM 4686 O O . ASP A 1 607 ? -44.306 -37.254 25.803 1.00 88.88 607 ASP A O 1
ATOM 4690 N N . CYS A 1 608 ? -46.071 -36.399 26.893 1.00 91.75 608 CYS A N 1
ATOM 4691 C CA . CYS A 1 608 ? -47.078 -37.183 26.164 1.00 91.75 608 CYS A CA 1
ATOM 4692 C C . CYS A 1 608 ? -48.010 -36.334 25.284 1.00 91.75 608 CYS A C 1
ATOM 4694 O O . CYS A 1 608 ? -48.785 -36.893 24.511 1.00 91.75 608 CYS A O 1
ATOM 4696 N N . GLY A 1 609 ? -47.924 -34.999 25.346 1.00 85.56 609 GLY A N 1
ATOM 4697 C CA . GLY A 1 609 ? -48.795 -34.094 24.580 1.00 85.56 609 GLY A CA 1
ATOM 4698 C C . GLY A 1 609 ? -48.678 -34.211 23.052 1.00 85.56 609 GLY A C 1
ATOM 4699 O O . GLY A 1 609 ? -49.602 -33.833 22.340 1.00 85.56 609 GLY A O 1
ATOM 4700 N N . LEU A 1 610 ? -47.578 -34.778 22.542 1.00 83.62 610 LEU A N 1
ATOM 4701 C CA . LEU A 1 610 ? -47.346 -35.016 21.108 1.00 83.62 610 LEU A CA 1
ATOM 4702 C C . LEU A 1 610 ? -47.673 -36.456 20.670 1.00 83.62 610 LEU A C 1
ATOM 4704 O O . LEU A 1 610 ? -47.411 -36.838 19.530 1.00 83.62 610 LEU A O 1
ATOM 4708 N N . CYS A 1 611 ? -48.233 -37.277 21.563 1.00 89.56 611 CYS A N 1
ATOM 4709 C CA . CYS A 1 611 ? -48.623 -38.642 21.235 1.00 89.56 611 CYS A CA 1
ATOM 4710 C C . CYS A 1 611 ? -49.852 -38.673 20.306 1.00 89.56 611 CYS A C 1
ATOM 4712 O O . CYS A 1 611 ? -50.777 -37.880 20.495 1.00 89.56 611 CYS A O 1
ATOM 4714 N N . PRO A 1 612 ? -49.949 -39.647 19.378 1.00 84.56 612 PRO A N 1
ATOM 4715 C CA . PRO A 1 612 ? -51.092 -39.781 18.466 1.00 84.56 612 PRO A CA 1
ATOM 4716 C C . PRO A 1 612 ? -52.458 -39.834 19.175 1.00 84.56 612 PRO A C 1
ATOM 4718 O O . PRO A 1 612 ? -53.449 -39.326 18.654 1.00 84.56 612 PRO A O 1
ATOM 4721 N N . GLY A 1 613 ? -52.507 -40.378 20.400 1.00 84.44 613 GLY A N 1
ATOM 4722 C CA . GLY A 1 613 ? -53.717 -40.431 21.230 1.00 84.44 613 GLY A CA 1
ATOM 4723 C C . GLY A 1 613 ? -54.262 -39.065 21.676 1.00 84.44 613 GLY A C 1
ATOM 4724 O O . GLY A 1 613 ? -55.428 -38.974 22.051 1.00 84.44 613 GLY A O 1
ATOM 4725 N N . CYS A 1 614 ? -53.467 -37.993 21.582 1.00 88.25 614 CYS A N 1
ATOM 4726 C CA . CYS A 1 614 ? -53.862 -36.633 21.962 1.00 88.25 614 CYS A CA 1
ATOM 4727 C C . CYS A 1 614 ? -54.496 -35.826 20.824 1.00 88.25 614 CYS A C 1
ATOM 4729 O O . CYS A 1 614 ? -55.203 -34.852 21.083 1.00 88.25 614 CYS A O 1
ATOM 4731 N N . GLY A 1 615 ? -54.336 -36.265 19.569 1.00 76.94 615 GLY A N 1
ATOM 4732 C CA . GLY A 1 615 ? -54.873 -35.565 18.396 1.00 76.94 615 GLY A CA 1
ATOM 4733 C C . GLY A 1 615 ? -56.405 -35.531 18.318 1.00 76.94 615 GLY A C 1
ATOM 4734 O O . GLY A 1 615 ? -56.963 -34.691 17.617 1.00 76.94 615 GLY A O 1
ATOM 4735 N N . SER A 1 616 ? -57.092 -36.404 19.064 1.00 61.47 616 SER A N 1
ATOM 4736 C CA . SER A 1 616 ? -58.562 -36.489 19.076 1.00 61.47 616 SER A CA 1
ATOM 4737 C C . SER A 1 616 ? -59.217 -35.781 20.271 1.00 61.47 616 SER A C 1
ATOM 4739 O O . SER A 1 616 ? -60.420 -35.544 20.245 1.00 61.47 616 SER A O 1
ATOM 4741 N N . ALA A 1 617 ? -58.453 -35.439 21.317 1.00 54.22 617 ALA A N 1
ATOM 4742 C CA . ALA A 1 617 ? -58.990 -34.910 22.578 1.00 54.22 617 ALA A CA 1
ATOM 4743 C C . ALA A 1 617 ? -59.044 -33.369 22.645 1.00 54.22 617 ALA A C 1
ATOM 4745 O O . ALA A 1 617 ? -59.734 -32.829 23.499 1.00 54.22 617 ALA A O 1
ATOM 4746 N N . LEU A 1 618 ? -58.358 -32.663 21.738 1.00 48.41 618 LEU A N 1
ATOM 4747 C CA . LEU A 1 618 ? -58.285 -31.191 21.701 1.00 48.41 618 LEU A CA 1
ATOM 4748 C C . LEU A 1 618 ? -59.194 -30.539 20.640 1.00 48.41 618 LEU A C 1
ATOM 4750 O O . LEU A 1 618 ? -59.118 -29.336 20.410 1.00 48.41 618 LEU A O 1
ATOM 4754 N N . ARG A 1 619 ? -60.077 -31.317 19.997 1.00 45.72 619 ARG A N 1
ATOM 4755 C CA . ARG A 1 619 ? -61.195 -30.792 19.195 1.00 45.72 619 ARG A CA 1
ATOM 4756 C C . ARG A 1 619 ? -62.516 -31.048 19.919 1.00 45.72 619 ARG A C 1
ATOM 4758 O O . ARG A 1 619 ? -63.279 -31.927 19.519 1.00 45.72 619 ARG A O 1
ATOM 4765 N N . ARG A 1 620 ? -62.763 -30.301 20.991 1.00 37.94 620 ARG A N 1
ATOM 4766 C CA . ARG A 1 620 ? -64.103 -30.010 21.507 1.00 37.94 620 ARG A CA 1
ATOM 4767 C C . ARG A 1 620 ? -64.075 -28.773 22.381 1.00 37.94 620 ARG A C 1
ATOM 4769 O O . ARG A 1 620 ? -63.133 -28.677 23.194 1.00 37.94 620 ARG A O 1
#

Secondary structure (DSSP, 8-state):
---TTEEEPPP-SHHHHHHHHHHHHHTT--TTSS-EEEEEE-SS-SSS--EESS-TTSB-HHHHHHHHHTT--S-TT--GGGSGGGT---EEEEESS-SSS-EEEEESSSS-BS---EEEPPPPPPPPPPPP---------------------------------------S---PPP-PPPEEEEPPPS---HHHHHHHHHTT-TTEEE----SHHHHHHHHHHHHHTT--TTSS-EEEEEE-SS-SSS--EESS-TTSB-HHHHHHHHHTT--S-TTS-GGGSGGGT---EEEEESS-SSS-EEEEESSSS-BS-EEEEEPPPPPPPPP-----------GGGTTTSGGGTT-GGG--PPP----------------PPPPPPPPPPPPPPPPPPP------TTS-EEE-SPPSEEEE-SSHHHHHHHHHH-TT--EEEEETTSEEEEES--S-EEE-S-TTS-EEEEEESS-EEE-SSHHHHHHHHHH-TT-SEEEEETTSEEEEESSTT-----S-TTS-EEEEEESS--PPP----PPPPSTT---THHHHSSS-HHHHTTSTTTTTSGGG-S---------S-HHHHHS-S-HHHHTTSTTTTTSGGGTTTS--

pLDDT: mean 76.8, std 21.96, range [26.62, 98.44]

Foldseek 3Di:
DPDPQKDFDFDDALVSQLVVLVVCVVVVNAQQDLAFAFAWFAPPLQLQWTAGRVGRVHTCVVRLVVLVVVPQAERSSPSQCVPDVRPGQGTWGFGNRDDDRGHTYGHDDVRYHPDTDIDRHDDDDPPPPDPPDDDDDDDDDDDDDDDDDDDDDDDDDDDDDDDDDDDPPPPPPPPPPPDDFDKDKAAQDPDPDLVSLQVVQCVVDPQKGFDFQDALVSQLVVLVVCVVVVQAQQDLAFEFAWFAPPLQLPWTAGSVDNVHTPVVRLVVLVVVVQAERSRPSQCVPDVRPGQGTWGFGNRDDDRGHGYGHDDVRYHRITMMGRHDPPDPPPPDPPPDDPDDDDVVVVCPDPVNVPDPVVDDDDDDDDDDDDDDDDDDDDDDDDDDDDDDDDDDDDDDDDDDDDDDPPFAKDQPPDFPDKDADPDVVRLVVVLVPDPQFFKWWAWPVSIITTDNDRNDIDGDPDPVTHTDDIDGPFDKDADPDPVRLVVSLVPDPQFFWWFAWPNRIIGGDSDDVPPDDDPDPVTDGDDIDGPDPPPPDDDDDDDDDDPPQADPVLVVDPDDLVVSCPDNSHVPPCSVPPPDDPDDDDLADPCLVVDPDDLVVSCPDPSGVSGPSNPPVPPD

Mean predicted aligned error: 22.61 Å

Organism: Emiliania huxleyi (strain CCMP1516) (NCBI:txid280463)

Sequence (620 aa):
MLGAGWDAVSITSAEHVEWLVNQATAAGVDLSLFKGVPLAYDPHRDGRTYFDLTNLARDVTPILTALQADGWPGDFHTQQNRFCNGTGQPYAGFGYKPLPKPGIVDFGICQPFHKVICELKARPPPQPRAPPLLPTLLLPEFKARWCSSATALMSTFDSRCSEREFCTSSICQGTEPPLFPDVHLIDPSADTHLLSIRSSCQMLGAGWDAVSITSAEHVEWLVNQATAAGVDLSLFKGVPLAYDPHRDGRTYFDLTNLARDVTPILTALQADGWPGDFHTRQNRFCNGTGQPYAGFGYKPLPKPGIVDFGICQPFHKVICELKARPPPQPRAPPLLPTLLLPWSSKCGWDDCAGCSHCFLPPRIPSPGLPPMMPSIAPWDPPLALAPLPPAPLPSPKVCVVPVSFGVRRYCSKPHLSHGFVDDEAACRRECEEDEACLYYSFWTSNWCRLTPACDDLWLDKDPSLAHTTITARLSDGFVDGEATCQRLCEAEEACLAYSFWTSRWCRLSPICDELWLDTDPSLAHTTITVKSCTPPAPAAPAAPSEESLCKPFCSRHSAFWMQKCWWNDCKFCEDCGSGQPAAESSSCKPFCSGHTAAWPEKCMWKDCGLCPGCGSALRR

Solvent-accessible surface area (backbone atoms only — not comparable to full-atom values): 38305 Å² total; per-residue (Å²): 132,93,57,94,51,59,41,59,43,67,76,81,43,49,69,51,49,54,51,49,52,53,52,40,46,75,72,68,50,72,39,50,41,83,28,28,34,63,47,26,34,26,91,79,40,62,34,76,62,28,15,25,67,71,40,77,87,41,78,41,39,70,37,56,52,48,35,44,75,72,65,29,43,67,58,52,57,46,56,21,50,76,40,64,92,49,73,23,31,45,23,34,26,42,12,55,27,60,78,95,51,34,15,35,32,55,30,34,83,84,32,45,68,74,53,76,61,67,36,76,52,76,74,74,73,78,72,79,76,74,74,84,79,72,87,77,87,76,80,86,85,88,79,88,86,89,83,85,88,85,89,80,88,84,86,82,89,79,93,89,84,83,83,88,78,93,74,88,70,90,69,72,83,74,74,72,74,82,85,72,69,60,72,49,80,42,78,60,63,96,58,82,50,70,68,50,52,34,53,59,22,36,73,81,37,95,46,31,29,39,38,68,78,83,40,49,67,51,49,54,51,49,52,51,53,42,46,74,72,67,51,70,40,47,40,83,26,27,33,65,46,27,33,25,94,79,36,60,31,76,62,29,15,28,63,76,39,80,87,41,78,43,38,70,36,58,52,49,35,42,73,74,65,30,44,67,60,53,54,53,54,19,49,78,37,65,93,50,72,18,34,42,21,33,26,43,12,53,27,57,77,94,53,35,14,37,28,54,31,33,82,86,28,43,67,61,33,37,50,21,25,46,48,76,69,74,72,76,71,76,73,72,72,79,79,74,92,76,78,89,73,60,69,85,76,47,54,80,39,87,92,40,69,80,47,74,88,74,68,76,84,87,82,87,85,87,88,84,87,89,89,86,86,88,82,84,85,85,86,87,82,85,87,80,90,76,83,85,80,80,81,81,77,84,80,82,85,86,74,89,76,91,79,62,91,88,65,60,62,40,59,62,46,77,59,78,46,71,48,78,39,94,44,65,69,50,41,47,49,56,31,71,72,35,89,66,37,38,34,40,35,33,31,75,79,28,38,26,36,28,16,60,51,60,85,43,72,37,71,66,88,52,88,86,59,46,66,75,51,80,52,62,85,56,74,66,48,78,42,100,37,62,74,52,42,50,49,51,30,69,71,36,88,64,35,33,22,38,46,32,39,74,88,27,40,25,39,51,27,67,45,77,87,72,72,83,74,81,90,51,90,85,62,55,72,72,50,79,53,66,82,66,78,66,76,76,74,82,71,78,86,71,81,83,79,84,84,75,60,43,46,80,61,59,81,72,47,88,70,57,58,88,62,42,39,75,34,92,53,24,48,63,29,77,89,51,46,96,73,71,75,74,96,69,95,62,74,38,49,72,64,64,77,70,47,88,72,57,54,77,64,45,36,72,36,95,66,25,51,67,22,80,76,32,75,70,69,77,76,123

Radius of gyration: 39.89 Å; Cα contacts (8 Å, |Δi|>4): 919; chains: 1; bounding box: 92×113×117 Å

Nearest PDB structures (foldseek):
  2yil-assembly1_A  TM=5.414E-01  e=2.935E-04  Sarcocystis muris
  3ubu-assembly1_B  TM=5.502E-01  e=4.498E-01  Deinagkistrodon acutus
  4uww-assembly1_A  TM=6.453E-01  e=2.326E+00  Struthio camelus
  1v4l-assembly1_A  TM=5.749E-01  e=4.703E+00  Protobothrops mucrosquamatus